Protein AF-A0A2W4IJ68-F1 (afdb_monomer_lite)

Structure (mmCIF, N/CA/C/O backbone):
data_AF-A0A2W4IJ68-F1
#
_entry.id   AF-A0A2W4IJ68-F1
#
loop_
_atom_site.group_PDB
_atom_site.id
_atom_site.type_symbol
_atom_site.label_atom_id
_atom_site.label_alt_id
_atom_site.label_comp_id
_atom_site.label_asym_id
_atom_site.label_entity_id
_atom_site.label_seq_id
_atom_site.pdbx_PDB_ins_code
_atom_site.Cartn_x
_atom_site.Cartn_y
_atom_site.Cartn_z
_atom_site.occupancy
_atom_site.B_iso_or_equiv
_atom_site.auth_seq_id
_atom_site.auth_comp_id
_atom_site.auth_asym_id
_atom_site.auth_atom_id
_atom_site.pdbx_PDB_model_num
ATOM 1 N N . MET A 1 1 ? 29.700 27.946 45.408 1.00 35.72 1 MET A N 1
ATOM 2 C CA . MET A 1 1 ? 30.234 27.092 44.326 1.00 35.72 1 MET A CA 1
ATOM 3 C C . MET A 1 1 ? 29.055 26.490 43.585 1.00 35.72 1 MET A C 1
ATOM 5 O O . MET A 1 1 ? 28.197 25.907 44.231 1.00 35.72 1 MET A O 1
ATOM 9 N N . VAL A 1 2 ? 28.974 26.710 42.272 1.00 26.70 2 VAL A N 1
ATOM 10 C CA . VAL A 1 2 ? 27.935 26.158 41.389 1.00 26.70 2 VAL A CA 1
ATOM 11 C C . VAL A 1 2 ? 28.320 24.716 41.061 1.00 26.70 2 VAL A C 1
ATOM 13 O O . VAL A 1 2 ? 29.363 24.490 40.452 1.00 26.70 2 VAL A O 1
ATOM 16 N N . THR A 1 3 ? 27.522 23.740 41.489 1.00 27.42 3 THR A N 1
ATOM 17 C CA . THR A 1 3 ? 27.765 22.324 41.185 1.00 27.42 3 THR A CA 1
ATOM 18 C C . THR A 1 3 ? 27.198 22.014 39.802 1.00 27.42 3 THR A C 1
ATOM 20 O O . THR A 1 3 ? 25.987 21.918 39.622 1.00 27.42 3 THR A O 1
ATOM 23 N N . ILE A 1 4 ? 28.081 21.893 38.812 1.00 31.03 4 ILE A N 1
ATOM 24 C CA . ILE A 1 4 ? 27.751 21.417 37.466 1.00 31.03 4 ILE A CA 1
ATOM 25 C C . ILE A 1 4 ? 27.516 19.904 37.568 1.00 31.03 4 ILE A C 1
ATOM 27 O O . ILE A 1 4 ? 28.445 19.145 37.836 1.00 31.03 4 ILE A O 1
ATOM 31 N N . GLY A 1 5 ? 26.270 19.459 37.398 1.00 31.30 5 GLY A N 1
ATOM 32 C CA . GLY A 1 5 ? 25.948 18.039 37.280 1.00 31.30 5 GLY A CA 1
ATOM 33 C C . GLY A 1 5 ? 26.448 17.502 35.941 1.00 31.30 5 GLY A C 1
ATOM 34 O O . GLY A 1 5 ? 25.965 17.917 34.889 1.00 31.30 5 GLY A O 1
ATOM 35 N N . PHE A 1 6 ? 27.420 16.592 35.964 1.00 33.97 6 PHE A N 1
ATOM 36 C CA . PHE A 1 6 ? 27.853 15.874 34.769 1.00 33.97 6 PHE A CA 1
ATOM 37 C C . PHE A 1 6 ? 26.737 14.922 34.314 1.00 33.97 6 PHE A C 1
ATOM 39 O O . PHE A 1 6 ? 26.413 13.952 34.997 1.00 33.97 6 PHE A O 1
ATOM 46 N N . LEU A 1 7 ? 26.147 15.205 33.150 1.00 34.84 7 LEU A N 1
ATOM 47 C CA . LEU A 1 7 ? 25.314 14.262 32.404 1.00 34.84 7 LEU A CA 1
ATOM 48 C C . LEU A 1 7 ? 26.131 12.986 32.133 1.00 34.84 7 LEU A C 1
ATOM 50 O O . LEU A 1 7 ? 27.236 13.050 31.593 1.00 34.84 7 LEU A O 1
ATOM 54 N N . ASN A 1 8 ? 25.610 11.822 32.519 1.00 42.00 8 ASN A N 1
ATOM 55 C CA . ASN A 1 8 ? 26.281 10.543 32.301 1.00 42.00 8 ASN A CA 1
ATOM 56 C C . ASN A 1 8 ? 26.094 10.096 30.838 1.00 42.00 8 ASN A C 1
ATOM 58 O O . ASN A 1 8 ? 25.105 9.458 30.487 1.00 42.00 8 ASN A O 1
ATOM 62 N N . PHE A 1 9 ? 27.047 10.450 29.974 1.00 41.88 9 PHE A N 1
ATOM 63 C CA . PHE A 1 9 ? 27.036 10.146 28.534 1.00 41.88 9 PHE A CA 1
ATOM 64 C C . PHE A 1 9 ? 27.393 8.686 28.183 1.00 41.88 9 PHE A C 1
ATOM 66 O O . PHE A 1 9 ? 27.459 8.340 27.003 1.00 41.88 9 PHE A O 1
ATOM 73 N N . SER A 1 10 ? 27.649 7.821 29.169 1.00 47.16 10 SER A N 1
ATOM 74 C CA . SER A 1 10 ? 28.130 6.450 28.932 1.00 47.16 10 SER A CA 1
ATOM 75 C C . SER A 1 10 ? 27.101 5.557 28.225 1.00 47.16 10 SER A C 1
ATOM 77 O O . SER A 1 10 ? 27.447 4.915 27.235 1.00 47.16 10 SER A O 1
ATOM 79 N N . SER A 1 11 ? 25.832 5.584 28.644 1.00 47.09 11 SER A N 1
ATOM 80 C CA . SER A 1 11 ? 24.757 4.782 28.036 1.00 47.09 11 SER A CA 1
ATOM 81 C C . SER A 1 11 ? 24.403 5.246 26.620 1.00 47.09 11 SER A C 1
ATOM 83 O O . SER A 1 11 ? 24.223 4.430 25.721 1.00 47.09 11 SER A O 1
ATOM 85 N N . GLN A 1 12 ? 24.385 6.560 26.376 1.00 51.84 12 GLN A N 1
ATOM 86 C CA . GLN A 1 12 ? 24.166 7.117 25.036 1.00 51.84 12 GLN A CA 1
ATOM 87 C C . GLN A 1 12 ? 25.315 6.784 24.079 1.00 51.84 12 GLN A C 1
ATOM 89 O O . GLN A 1 12 ? 25.083 6.489 22.908 1.00 51.84 12 GLN A O 1
ATOM 94 N N . ARG A 1 13 ? 26.556 6.772 24.582 1.00 56.28 13 ARG A N 1
ATOM 95 C CA . ARG A 1 13 ? 27.727 6.350 23.807 1.00 56.28 13 ARG A CA 1
ATOM 96 C C . ARG A 1 13 ? 27.667 4.854 23.468 1.00 56.28 13 ARG A C 1
ATOM 98 O O . ARG A 1 13 ? 28.005 4.495 22.347 1.00 56.28 13 ARG A O 1
ATOM 105 N N . GLN A 1 14 ? 27.215 4.006 24.392 1.00 63.84 14 GLN A N 1
ATOM 106 C CA . GLN A 1 14 ? 27.012 2.566 24.175 1.00 63.84 14 GLN A CA 1
ATOM 107 C C . GLN A 1 14 ? 25.954 2.292 23.094 1.00 63.84 14 GLN A C 1
ATOM 109 O O . GLN A 1 14 ? 26.214 1.583 22.129 1.00 63.84 14 GLN A O 1
ATOM 114 N N . LEU A 1 15 ? 24.803 2.959 23.188 1.00 60.59 15 LEU A N 1
ATOM 115 C CA . LEU A 1 15 ? 23.717 2.884 22.205 1.00 60.59 15 LEU A CA 1
ATOM 116 C C . LEU A 1 15 ? 24.124 3.339 20.808 1.00 60.59 15 LEU A C 1
ATOM 118 O O . LEU A 1 15 ? 23.754 2.713 19.812 1.00 60.59 15 LEU A O 1
ATOM 122 N N . ALA A 1 16 ? 24.888 4.429 20.731 1.00 61.34 16 ALA A N 1
ATOM 123 C CA . ALA A 1 16 ? 25.418 4.919 19.469 1.00 61.34 16 ALA A CA 1
ATOM 124 C C . ALA A 1 16 ? 26.346 3.880 18.825 1.00 61.34 16 ALA A C 1
ATOM 126 O O . ALA A 1 16 ? 26.214 3.613 17.634 1.00 61.34 16 ALA A O 1
ATOM 127 N N . LYS A 1 17 ? 27.225 3.240 19.607 1.00 66.75 17 LYS A N 1
ATOM 128 C CA . LYS A 1 17 ? 28.097 2.169 19.107 1.00 66.75 17 LYS A CA 1
ATOM 129 C C . LYS A 1 17 ? 27.313 0.946 18.635 1.00 66.75 17 LYS A C 1
ATOM 131 O O . LYS A 1 17 ? 27.591 0.446 17.554 1.00 66.75 17 LYS A O 1
ATOM 136 N N . ASP A 1 18 ? 26.308 0.501 19.382 1.00 68.56 18 ASP A N 1
ATOM 137 C CA . ASP A 1 18 ? 25.493 -0.658 18.991 1.00 68.56 18 ASP A CA 1
ATOM 138 C C . ASP A 1 18 ? 24.672 -0.387 17.725 1.00 68.56 18 ASP A C 1
ATOM 140 O O . ASP A 1 18 ? 24.549 -1.249 16.853 1.00 68.56 18 ASP A O 1
ATOM 144 N N . THR A 1 19 ? 24.178 0.845 17.576 1.00 68.06 19 THR A N 1
ATOM 145 C CA . THR A 1 19 ? 23.507 1.303 16.351 1.00 68.06 19 THR A CA 1
ATOM 146 C C . THR A 1 19 ? 24.464 1.306 15.159 1.00 68.06 19 THR A C 1
ATOM 148 O O . THR A 1 19 ? 24.087 0.862 14.074 1.00 68.06 19 THR A O 1
ATOM 151 N N . VAL A 1 20 ? 25.705 1.766 15.359 1.00 71.94 20 VAL A N 1
ATOM 152 C CA . VAL A 1 20 ? 26.759 1.714 14.336 1.00 71.94 20 VAL A CA 1
ATOM 153 C C . VAL A 1 20 ? 27.052 0.264 13.952 1.00 71.94 20 VAL A C 1
ATOM 155 O O . VAL A 1 20 ? 26.983 -0.058 12.774 1.00 71.94 20 VAL A O 1
ATOM 158 N N . ARG A 1 21 ? 27.219 -0.648 14.916 1.00 71.44 21 ARG A N 1
ATOM 159 C CA . ARG A 1 21 ? 27.471 -2.075 14.637 1.00 71.44 21 ARG A CA 1
ATOM 160 C C . ARG A 1 21 ? 26.346 -2.760 13.865 1.00 71.44 21 ARG A C 1
ATOM 162 O O . ARG A 1 21 ? 26.595 -3.578 12.978 1.00 71.44 21 ARG A O 1
ATOM 169 N N . ALA A 1 22 ? 25.095 -2.412 14.161 1.00 68.62 22 ALA A N 1
ATOM 170 C CA . ALA A 1 22 ? 23.952 -2.906 13.400 1.00 68.62 22 ALA A CA 1
ATOM 171 C C . ALA A 1 22 ? 23.930 -2.364 11.959 1.00 68.62 22 ALA A C 1
ATOM 173 O O . ALA A 1 22 ? 23.568 -3.083 11.023 1.00 68.62 22 ALA A O 1
ATOM 174 N N . GLN A 1 23 ? 24.324 -1.104 11.765 1.00 68.81 23 GLN A N 1
ATOM 175 C CA . GLN A 1 23 ? 24.421 -0.479 10.446 1.00 68.81 23 GLN A CA 1
ATOM 176 C C . GLN A 1 23 ? 25.604 -1.023 9.628 1.00 68.81 23 GLN A C 1
ATOM 178 O O . GLN A 1 23 ? 25.474 -1.242 8.419 1.00 68.81 23 GLN A O 1
ATOM 183 N N . ASP A 1 24 ? 26.719 -1.310 10.290 1.00 72.12 24 ASP A N 1
ATOM 184 C CA . ASP A 1 24 ? 27.902 -1.944 9.717 1.00 72.12 24 ASP A C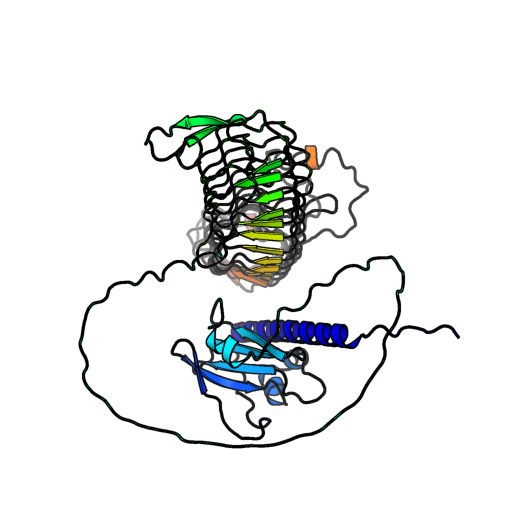A 1
ATOM 185 C C . ASP A 1 24 ? 27.551 -3.333 9.174 1.00 72.12 24 ASP A C 1
ATOM 187 O O . ASP A 1 24 ? 27.819 -3.625 8.009 1.00 72.12 24 ASP A O 1
ATOM 191 N N . LEU A 1 25 ? 26.814 -4.146 9.943 1.00 72.88 25 LEU A N 1
ATOM 192 C CA . LEU A 1 25 ? 26.328 -5.449 9.479 1.00 72.88 25 LEU A CA 1
ATOM 193 C C . LEU A 1 25 ? 25.421 -5.374 8.246 1.00 72.88 25 LEU A C 1
ATOM 195 O O . LEU A 1 25 ? 25.529 -6.219 7.357 1.00 72.88 25 LEU A O 1
ATOM 199 N N . LYS A 1 26 ? 24.545 -4.367 8.156 1.00 74.00 26 LYS A N 1
ATOM 200 C CA . LYS A 1 26 ? 23.716 -4.148 6.955 1.00 74.00 26 LYS A CA 1
ATOM 201 C C . LYS A 1 26 ? 24.570 -3.786 5.745 1.00 74.00 26 LYS A C 1
ATOM 203 O O . LYS A 1 26 ? 24.300 -4.245 4.638 1.00 74.00 26 LYS A O 1
ATOM 208 N N . THR A 1 27 ? 25.606 -2.982 5.958 1.00 70.69 27 THR A N 1
ATOM 209 C CA . THR A 1 27 ? 26.549 -2.587 4.907 1.00 70.69 27 THR A CA 1
ATOM 210 C C . THR A 1 27 ? 27.338 -3.797 4.403 1.00 70.69 27 THR A C 1
ATOM 212 O O . THR A 1 27 ? 27.414 -4.010 3.194 1.00 70.69 27 THR A O 1
ATOM 215 N N . ILE A 1 28 ? 27.831 -4.641 5.316 1.00 71.50 28 ILE A N 1
ATOM 216 C CA . ILE A 1 28 ? 28.522 -5.899 4.994 1.00 71.50 28 ILE A CA 1
ATOM 217 C C . ILE A 1 28 ? 27.589 -6.853 4.237 1.00 71.50 28 ILE A C 1
ATOM 219 O O . ILE A 1 28 ? 27.979 -7.393 3.205 1.00 71.50 28 ILE A O 1
ATOM 223 N N . SER A 1 29 ? 26.346 -7.015 4.702 1.00 75.88 29 SER A N 1
ATOM 224 C CA . SER A 1 29 ? 25.317 -7.827 4.037 1.00 75.88 29 SER A CA 1
ATOM 225 C C . SER A 1 29 ? 25.120 -7.398 2.582 1.00 75.88 29 SER A C 1
ATOM 227 O O . SER A 1 29 ? 25.260 -8.209 1.674 1.00 75.88 29 SER A O 1
ATOM 229 N N . ASN A 1 30 ? 24.886 -6.104 2.348 1.00 72.56 30 ASN A N 1
ATOM 230 C CA . ASN A 1 30 ? 24.671 -5.571 1.002 1.00 72.56 30 ASN A CA 1
ATOM 231 C C . ASN A 1 30 ? 25.885 -5.777 0.083 1.00 72.56 30 ASN A C 1
ATOM 233 O O . ASN A 1 30 ? 25.720 -6.022 -1.111 1.00 72.56 30 ASN A O 1
ATOM 237 N N . LEU A 1 31 ? 27.104 -5.668 0.621 1.00 67.25 31 LEU A N 1
ATOM 238 C CA . LEU A 1 31 ? 28.333 -5.873 -0.145 1.00 67.25 31 LEU A CA 1
ATOM 239 C C . LEU A 1 31 ? 28.526 -7.347 -0.539 1.00 67.25 31 LEU A C 1
ATOM 241 O O . LEU A 1 31 ? 28.929 -7.637 -1.669 1.00 67.25 31 LEU A O 1
ATOM 245 N N . LEU A 1 32 ? 28.218 -8.277 0.371 1.00 67.94 32 LEU A N 1
ATOM 246 C CA . LEU A 1 32 ? 28.241 -9.713 0.085 1.00 67.94 32 LEU A CA 1
ATOM 247 C C . LEU A 1 32 ? 27.189 -10.068 -0.971 1.00 67.94 32 LEU A C 1
ATOM 249 O O . LEU A 1 32 ? 27.515 -10.735 -1.952 1.00 67.94 32 LEU A O 1
ATOM 253 N N . ASP A 1 33 ? 25.978 -9.523 -0.843 1.00 69.75 33 ASP A N 1
ATOM 254 C CA . ASP A 1 33 ? 24.901 -9.712 -1.819 1.00 69.75 33 ASP A CA 1
ATOM 255 C C . ASP A 1 33 ? 25.266 -9.187 -3.215 1.00 69.75 33 ASP A C 1
ATOM 257 O O . ASP A 1 33 ? 25.057 -9.861 -4.228 1.00 69.75 33 ASP A O 1
ATOM 261 N N . LEU A 1 34 ? 25.890 -8.007 -3.279 1.00 60.62 34 LEU A N 1
ATOM 262 C CA . LEU A 1 34 ? 26.408 -7.436 -4.522 1.00 60.62 34 LEU A CA 1
ATOM 263 C C . LEU A 1 34 ? 27.503 -8.317 -5.142 1.00 60.62 34 LEU A C 1
ATOM 265 O O . LEU A 1 34 ? 27.601 -8.431 -6.366 1.00 60.62 34 LEU A O 1
ATOM 269 N N . SER A 1 35 ? 28.325 -8.943 -4.302 1.00 60.19 35 SER A N 1
ATOM 270 C CA . SER A 1 35 ? 29.406 -9.819 -4.742 1.00 60.19 35 SER A CA 1
ATOM 271 C C . SER A 1 35 ? 28.893 -11.146 -5.313 1.00 60.19 35 SER A C 1
ATOM 273 O O . SER A 1 35 ? 29.454 -11.613 -6.308 1.00 60.19 35 SER A O 1
ATOM 275 N N . PHE A 1 36 ? 27.781 -11.700 -4.799 1.00 59.78 36 PHE A N 1
ATOM 276 C CA . PHE A 1 36 ? 27.101 -12.845 -5.438 1.00 59.78 36 PHE A CA 1
ATOM 277 C C . PHE A 1 36 ? 26.645 -12.519 -6.851 1.00 59.78 36 PHE A C 1
ATOM 279 O O . PHE A 1 36 ? 26.818 -13.333 -7.757 1.00 59.78 36 PHE A O 1
ATOM 286 N N . GLY A 1 37 ? 26.120 -11.308 -7.060 1.00 53.66 37 GLY A N 1
ATOM 287 C CA . GLY A 1 37 ? 25.693 -10.843 -8.380 1.00 53.66 37 GLY A CA 1
ATOM 288 C C . GLY A 1 37 ? 26.823 -10.792 -9.416 1.00 53.66 37 GLY A C 1
ATOM 289 O O . GLY A 1 37 ? 26.550 -10.795 -10.614 1.00 53.66 37 GLY A O 1
ATOM 290 N N . LYS A 1 38 ? 28.086 -10.781 -8.970 1.00 54.94 38 LYS A N 1
ATOM 291 C CA . LYS A 1 38 ? 29.286 -10.775 -9.819 1.00 54.94 38 LYS A CA 1
ATOM 292 C C . LYS A 1 38 ? 29.995 -12.137 -9.900 1.00 54.94 38 LYS A C 1
ATOM 294 O O . LYS A 1 38 ? 31.032 -12.230 -10.550 1.00 54.94 38 LYS A O 1
ATOM 299 N N . GLY A 1 39 ? 29.451 -13.187 -9.274 1.00 52.47 39 GLY A N 1
ATOM 300 C CA . GLY A 1 39 ? 30.013 -14.544 -9.312 1.00 52.47 39 GLY A CA 1
ATOM 301 C C . GLY A 1 39 ? 31.238 -14.762 -8.417 1.00 52.47 39 GLY A C 1
ATOM 302 O O . GLY A 1 39 ? 31.998 -15.699 -8.652 1.00 52.47 39 GLY A O 1
ATOM 303 N N . HIS A 1 40 ? 31.459 -13.910 -7.413 1.00 57.78 40 HIS A N 1
ATOM 304 C CA . HIS A 1 40 ? 32.539 -14.111 -6.449 1.00 57.78 40 HIS A CA 1
ATOM 305 C C . HIS A 1 40 ? 32.170 -15.186 -5.419 1.00 57.78 40 HIS A C 1
ATOM 307 O O . HIS A 1 40 ? 31.071 -15.184 -4.863 1.00 57.78 40 HIS A O 1
ATOM 313 N N . ASP A 1 41 ? 33.117 -16.076 -5.125 1.00 56.97 41 ASP A N 1
ATOM 314 C CA . ASP A 1 41 ? 33.033 -16.994 -3.991 1.00 56.97 41 ASP A CA 1
ATOM 315 C C . ASP A 1 41 ? 33.045 -16.215 -2.669 1.00 56.97 41 ASP A C 1
ATOM 317 O O . ASP A 1 41 ? 33.780 -15.233 -2.526 1.00 56.97 41 ASP A O 1
ATOM 321 N N . PHE A 1 42 ? 32.314 -16.707 -1.666 1.00 59.31 42 PHE A N 1
ATOM 322 C CA . PHE A 1 42 ? 32.430 -16.195 -0.300 1.00 59.31 42 PHE A CA 1
ATOM 323 C C . PHE A 1 42 ? 33.881 -16.210 0.212 1.00 59.31 42 PHE A C 1
ATOM 325 O O . PHE A 1 42 ? 34.649 -17.126 -0.129 1.00 59.31 42 PHE A O 1
ATOM 332 N N . PRO A 1 43 ? 34.244 -15.259 1.097 1.00 57.38 43 PRO A N 1
ATOM 333 C CA . PRO A 1 43 ? 35.523 -15.302 1.777 1.00 57.38 43 PRO A CA 1
ATOM 334 C C . PRO A 1 43 ? 35.584 -16.550 2.657 1.00 57.38 43 PRO A C 1
ATOM 336 O O . PRO A 1 43 ? 34.593 -16.953 3.272 1.00 57.38 43 PRO A O 1
ATOM 339 N N . LYS A 1 44 ? 36.758 -17.180 2.706 1.00 58.66 44 LYS A N 1
ATOM 340 C CA . LYS A 1 44 ? 36.997 -18.279 3.644 1.00 58.66 44 LYS A CA 1
ATOM 341 C C . LYS A 1 44 ? 37.133 -17.724 5.067 1.00 58.66 44 LYS A C 1
ATOM 343 O O . LYS A 1 44 ? 37.889 -16.760 5.225 1.00 58.66 44 LYS A O 1
ATOM 348 N N . PRO A 1 45 ? 36.487 -18.346 6.078 1.00 55.94 45 PRO A N 1
ATOM 349 C CA . PRO A 1 45 ? 36.650 -18.005 7.494 1.00 55.94 45 PRO A CA 1
ATOM 350 C C . PRO A 1 45 ? 38.115 -17.758 7.850 1.00 55.94 45 PRO A C 1
ATOM 352 O O . PRO A 1 45 ? 38.948 -18.650 7.680 1.00 55.94 45 PRO A O 1
ATOM 355 N N . ASN A 1 46 ? 38.452 -16.553 8.328 1.00 55.12 46 ASN A N 1
ATOM 356 C CA . ASN A 1 46 ? 39.786 -16.306 8.866 1.00 55.12 46 ASN A CA 1
ATOM 357 C C . ASN A 1 46 ? 39.843 -16.888 10.282 1.00 55.12 46 ASN A C 1
ATOM 359 O O . ASN A 1 46 ? 39.293 -16.322 11.223 1.00 55.12 46 ASN A O 1
ATOM 363 N N . VAL A 1 47 ? 40.468 -18.056 10.413 1.00 51.72 47 VAL A N 1
ATOM 364 C CA . VAL A 1 47 ? 40.488 -18.837 11.661 1.00 51.72 47 VAL A CA 1
ATOM 365 C C . VAL A 1 47 ? 41.693 -18.490 12.549 1.00 51.72 47 VAL A C 1
ATOM 367 O O . VAL A 1 47 ? 41.758 -18.930 13.693 1.00 51.72 47 VAL A O 1
ATOM 370 N N . THR A 1 48 ? 42.658 -17.700 12.052 1.00 48.78 48 THR A N 1
ATOM 371 C CA . THR A 1 48 ? 43.945 -17.468 12.743 1.00 48.78 48 THR A CA 1
ATOM 372 C C . THR A 1 48 ? 43.909 -16.428 13.868 1.00 48.78 48 THR A C 1
ATOM 374 O O . THR A 1 48 ? 44.849 -16.371 14.654 1.00 48.78 48 THR A O 1
ATOM 377 N N . THR A 1 49 ? 42.846 -15.625 13.988 1.00 46.25 49 THR A N 1
ATOM 378 C CA . THR A 1 49 ? 42.693 -14.617 15.060 1.00 46.25 49 THR A CA 1
ATOM 379 C C . THR A 1 49 ? 41.930 -15.131 16.281 1.00 46.25 49 THR A C 1
ATOM 381 O O . THR A 1 49 ? 41.921 -14.471 17.318 1.00 46.25 49 THR A O 1
ATOM 384 N N . MET A 1 50 ? 41.324 -16.320 16.202 1.00 43.50 50 MET A N 1
ATOM 385 C CA . MET A 1 50 ? 40.731 -16.982 17.361 1.00 43.50 50 MET A CA 1
ATOM 386 C C . MET A 1 50 ? 41.826 -17.739 18.111 1.00 43.50 50 MET A C 1
ATOM 388 O O . MET A 1 50 ? 42.328 -18.758 17.634 1.00 43.50 50 MET A O 1
ATOM 392 N N . SER A 1 51 ? 42.203 -17.247 19.290 1.00 40.53 51 SER A N 1
ATOM 393 C CA . SER A 1 51 ? 43.068 -17.941 20.247 1.00 40.53 51 SER A CA 1
ATOM 394 C C . SER A 1 51 ? 42.430 -19.271 20.669 1.00 40.53 51 SER A C 1
ATOM 396 O O . SER A 1 51 ? 41.746 -19.360 21.682 1.00 40.53 51 SER A O 1
ATOM 398 N N . GLY A 1 52 ? 42.614 -20.316 19.857 1.00 43.47 52 GLY A N 1
ATOM 399 C CA . GLY A 1 52 ? 42.077 -21.646 20.147 1.00 43.47 52 GLY A CA 1
ATOM 400 C C . GLY A 1 52 ? 41.711 -22.543 18.965 1.00 43.47 52 GLY A C 1
ATOM 401 O O . GLY A 1 52 ? 41.310 -23.666 19.225 1.00 43.47 52 GLY A O 1
ATOM 402 N N . GLY A 1 53 ? 41.847 -22.124 17.700 1.00 39.22 53 GLY A N 1
ATOM 403 C CA . GLY A 1 53 ? 41.898 -23.057 16.558 1.00 39.22 53 GLY A CA 1
ATOM 404 C C . GLY A 1 53 ? 40.735 -24.053 16.385 1.00 39.22 53 GLY A C 1
ATOM 405 O O . GLY A 1 53 ? 40.964 -25.136 15.850 1.00 39.22 53 GLY A O 1
ATOM 406 N N . VAL A 1 54 ? 39.503 -23.729 16.795 1.00 40.22 54 VAL A N 1
ATOM 407 C CA . VAL A 1 54 ? 38.335 -24.591 16.533 1.00 40.22 54 VAL A CA 1
ATOM 408 C C . VAL A 1 54 ? 37.357 -23.893 15.593 1.00 40.22 54 VAL A C 1
ATOM 410 O O . VAL A 1 54 ? 36.809 -22.839 15.907 1.00 40.22 54 VAL A O 1
ATOM 413 N N . LEU A 1 55 ? 37.117 -24.525 14.441 1.00 49.47 55 LEU A N 1
ATOM 414 C CA . LEU A 1 55 ? 35.960 -24.269 13.587 1.00 49.47 55 LEU A CA 1
ATOM 415 C C . LEU A 1 55 ? 34.700 -24.634 14.378 1.00 49.47 55 LEU A C 1
ATOM 417 O O . LEU A 1 55 ? 34.454 -25.813 14.635 1.00 49.47 55 LEU A O 1
ATOM 421 N N . TYR A 1 56 ? 33.881 -23.652 14.747 1.00 55.84 56 TYR A N 1
ATOM 422 C CA . TYR A 1 56 ? 32.520 -23.960 15.173 1.00 55.84 56 TYR A CA 1
ATOM 423 C C . TYR A 1 56 ? 31.713 -24.336 13.931 1.00 55.84 56 TYR A C 1
ATOM 425 O O . TYR A 1 56 ? 31.332 -23.470 13.138 1.00 55.84 56 TYR A O 1
ATOM 433 N N . GLN A 1 57 ? 31.505 -25.642 13.752 1.00 58.50 57 GLN A N 1
ATOM 434 C CA . GLN A 1 57 ? 30.494 -26.161 12.843 1.00 58.50 57 GLN A CA 1
ATOM 435 C C . GLN A 1 57 ? 29.148 -26.121 13.555 1.00 58.50 57 GLN A C 1
ATOM 437 O O . GLN A 1 57 ? 28.973 -26.743 14.603 1.00 58.50 57 GLN A O 1
ATOM 442 N N . GLU A 1 58 ? 28.204 -25.368 13.001 1.00 63.41 58 GLU A N 1
ATOM 443 C CA . GLU A 1 58 ? 26.840 -25.319 13.514 1.00 63.41 58 GLU A CA 1
ATOM 444 C C . GLU A 1 58 ? 25.864 -25.872 12.481 1.00 63.41 58 GLU A C 1
ATOM 446 O O . GLU A 1 58 ? 25.951 -25.581 11.288 1.00 63.41 58 GLU A O 1
ATOM 451 N N . THR A 1 59 ? 24.940 -26.711 12.949 1.00 60.44 59 THR A N 1
ATOM 452 C CA . THR A 1 59 ? 23.841 -27.206 12.125 1.00 60.44 59 THR A CA 1
ATOM 453 C C . THR A 1 59 ? 22.631 -26.320 12.348 1.00 60.44 59 THR A C 1
ATOM 455 O O . THR A 1 59 ? 22.083 -26.293 13.446 1.00 60.44 59 THR A O 1
ATOM 458 N N . ILE A 1 60 ? 22.209 -25.610 11.308 1.00 62.88 60 ILE A N 1
ATOM 459 C CA . ILE A 1 60 ? 21.038 -24.734 11.337 1.00 62.88 60 ILE A CA 1
ATOM 460 C C . ILE A 1 60 ? 20.118 -25.179 10.210 1.00 62.88 60 ILE A C 1
ATOM 462 O O . ILE A 1 60 ? 20.544 -25.232 9.056 1.00 62.88 60 ILE A O 1
ATOM 466 N N . ASP A 1 61 ? 18.872 -25.536 10.536 1.00 62.91 61 ASP A N 1
ATOM 467 C CA . ASP A 1 61 ? 17.885 -25.990 9.542 1.00 62.91 61 ASP A CA 1
ATOM 468 C C . ASP A 1 61 ? 18.431 -27.135 8.648 1.00 62.91 61 ASP A C 1
ATOM 470 O O . ASP A 1 61 ? 18.392 -27.101 7.413 1.00 62.91 61 ASP A O 1
ATOM 474 N N . GLY A 1 62 ? 19.077 -28.120 9.288 1.00 63.44 62 GLY A N 1
ATOM 475 C CA . GLY A 1 62 ? 19.689 -29.281 8.627 1.00 63.44 62 GLY A CA 1
ATOM 476 C C . GLY A 1 62 ? 20.933 -28.985 7.775 1.00 63.44 62 GLY A C 1
ATOM 477 O O . GLY A 1 62 ? 21.441 -29.891 7.116 1.00 63.44 62 GLY A O 1
ATOM 478 N N . LYS A 1 63 ? 21.444 -27.746 7.770 1.00 64.38 63 LYS A N 1
ATOM 479 C CA . LYS A 1 63 ? 22.616 -27.325 6.982 1.00 64.38 63 LYS A CA 1
ATOM 480 C C . LYS A 1 63 ? 23.806 -27.063 7.887 1.00 64.38 63 LYS A C 1
ATOM 482 O O . LYS A 1 63 ? 23.653 -26.472 8.947 1.00 64.38 63 LYS A O 1
ATOM 487 N N . GLN A 1 64 ? 24.986 -27.491 7.448 1.00 74.19 64 GLN A N 1
ATOM 488 C CA . GLN A 1 64 ? 26.245 -27.256 8.156 1.00 74.19 64 GLN A CA 1
ATOM 489 C C . GLN A 1 64 ? 26.835 -25.904 7.753 1.00 74.19 64 GLN A C 1
ATOM 491 O O . GLN A 1 64 ? 27.004 -25.641 6.555 1.00 74.19 64 GLN A O 1
ATOM 496 N N . PHE A 1 65 ? 27.168 -25.089 8.750 1.00 74.06 65 PHE A N 1
ATOM 497 C CA . PHE A 1 65 ? 27.812 -23.791 8.589 1.00 74.06 65 PHE A CA 1
ATOM 498 C C . PHE A 1 65 ? 29.209 -23.785 9.208 1.00 74.06 65 PHE A C 1
ATOM 500 O O . PHE A 1 65 ? 29.422 -24.348 10.279 1.00 74.06 65 PHE A O 1
ATOM 507 N N . GLU A 1 66 ? 30.144 -23.105 8.551 1.00 70.94 66 GLU A N 1
ATOM 508 C CA . GLU A 1 66 ? 31.496 -22.827 9.034 1.00 70.94 66 GLU A CA 1
ATOM 509 C C . GLU A 1 66 ? 31.591 -21.365 9.476 1.00 70.94 66 GLU A C 1
ATOM 511 O O . GLU A 1 66 ? 31.248 -20.466 8.709 1.00 70.94 66 GLU A O 1
ATOM 516 N N . THR A 1 67 ? 32.052 -21.117 10.704 1.00 69.75 67 THR A N 1
ATOM 517 C CA . THR A 1 67 ? 32.070 -19.774 11.311 1.00 69.75 67 THR A CA 1
ATOM 518 C C . THR A 1 67 ? 33.482 -19.178 11.386 1.00 69.75 67 THR A C 1
ATOM 520 O O . THR A 1 67 ? 34.438 -19.896 11.674 1.00 69.75 67 THR A O 1
ATOM 523 N N . GLY A 1 68 ? 33.615 -17.863 11.176 1.00 70.50 68 GLY A N 1
ATOM 524 C CA . GLY A 1 68 ? 34.853 -17.086 11.337 1.00 70.50 68 GLY A CA 1
ATOM 525 C C . GLY A 1 68 ? 34.608 -15.605 11.652 1.00 70.50 68 GLY A C 1
ATOM 526 O O . GLY A 1 68 ? 33.467 -15.187 11.851 1.00 70.50 68 GLY A O 1
ATOM 527 N N . THR A 1 69 ? 35.678 -14.804 11.701 1.00 64.81 69 THR A N 1
ATOM 528 C CA . THR A 1 69 ? 35.629 -13.351 11.967 1.00 64.81 69 THR A CA 1
ATOM 529 C C . THR A 1 69 ? 35.953 -12.519 10.725 1.00 64.81 69 THR A C 1
ATOM 531 O O . THR A 1 69 ? 36.672 -12.957 9.821 1.00 64.81 69 THR A O 1
ATOM 534 N N . PHE A 1 70 ? 35.428 -11.294 10.675 1.00 61.06 70 PHE A N 1
ATOM 535 C CA . PHE A 1 70 ? 35.812 -10.294 9.679 1.00 61.06 70 PHE A CA 1
ATOM 536 C C . PHE A 1 70 ? 37.088 -9.573 10.139 1.00 61.06 70 PHE A C 1
ATOM 538 O O . PHE A 1 70 ? 37.024 -8.605 10.892 1.00 61.06 70 PHE A O 1
ATOM 545 N N . GLY A 1 71 ? 38.259 -10.029 9.684 1.00 52.38 71 GLY A N 1
ATOM 546 C CA . GLY A 1 71 ? 39.524 -9.359 9.998 1.00 52.38 71 GLY A CA 1
ATOM 547 C C . GLY A 1 71 ? 40.716 -9.827 9.157 1.00 52.38 71 GLY A C 1
ATOM 548 O O . GLY A 1 71 ? 40.887 -11.021 8.922 1.00 52.38 71 GLY A O 1
ATOM 549 N N . GLY A 1 72 ? 41.565 -8.879 8.737 1.00 51.75 72 GLY A N 1
ATOM 550 C CA . GLY A 1 72 ? 42.863 -9.121 8.079 1.00 51.75 72 GLY A CA 1
ATOM 551 C C . GLY A 1 72 ? 42.861 -9.091 6.541 1.00 51.75 72 GLY A C 1
ATOM 552 O O . GLY A 1 72 ? 41.811 -8.991 5.907 1.00 51.75 72 GLY A O 1
ATOM 553 N N . ASP A 1 73 ? 44.060 -9.202 5.954 1.00 48.09 73 ASP A N 1
ATOM 554 C CA . ASP A 1 73 ? 44.362 -9.053 4.512 1.00 48.09 73 ASP A CA 1
ATOM 555 C C . ASP A 1 73 ? 43.568 -10.000 3.583 1.00 48.09 73 ASP A C 1
ATOM 557 O O . ASP A 1 73 ? 43.486 -9.775 2.376 1.00 48.09 73 ASP A O 1
ATOM 561 N N . ALA A 1 74 ? 42.921 -11.031 4.137 1.00 49.91 74 ALA A N 1
ATOM 562 C CA . ALA A 1 74 ? 42.134 -12.026 3.408 1.00 49.91 74 ALA A CA 1
ATOM 563 C C . ALA A 1 74 ? 40.868 -11.460 2.729 1.00 49.91 74 ALA A C 1
ATOM 565 O O . ALA A 1 74 ? 40.519 -11.897 1.635 1.00 49.91 74 ALA A O 1
ATOM 566 N N . ILE A 1 75 ? 40.188 -10.477 3.336 1.00 52.31 75 ILE A N 1
ATOM 567 C CA . ILE A 1 75 ? 38.991 -9.851 2.735 1.00 52.31 75 ILE A CA 1
ATOM 568 C C . ILE A 1 75 ? 39.388 -8.880 1.615 1.00 52.31 75 ILE A C 1
ATOM 570 O O . ILE A 1 75 ? 38.738 -8.839 0.571 1.00 52.31 75 ILE A O 1
ATOM 574 N N . ILE A 1 76 ? 40.495 -8.154 1.794 1.00 52.34 76 ILE A N 1
ATOM 575 C CA . ILE A 1 76 ? 41.043 -7.238 0.783 1.00 52.34 76 ILE A CA 1
ATOM 576 C C . ILE A 1 76 ? 41.524 -8.026 -0.445 1.00 52.34 76 ILE A C 1
ATOM 578 O O . ILE A 1 76 ? 41.236 -7.637 -1.576 1.00 52.34 76 ILE A O 1
ATOM 582 N N . ALA A 1 77 ? 42.175 -9.174 -0.231 1.00 52.50 77 ALA A N 1
ATOM 583 C CA . ALA A 1 77 ? 42.663 -10.039 -1.305 1.00 52.50 77 ALA A CA 1
ATOM 584 C C . ALA A 1 77 ? 41.548 -10.610 -2.205 1.00 52.50 77 ALA A C 1
ATOM 586 O O . ALA A 1 77 ? 41.813 -10.919 -3.365 1.00 52.50 77 ALA A O 1
ATOM 587 N N . GLN A 1 78 ? 40.316 -10.749 -1.696 1.00 53.25 78 GLN A N 1
ATOM 588 C CA . GLN A 1 78 ? 39.213 -11.396 -2.417 1.00 53.25 78 GLN A CA 1
ATOM 589 C C . GLN A 1 78 ? 38.172 -10.411 -2.987 1.00 53.25 78 GLN A C 1
ATOM 591 O O . GLN A 1 78 ? 37.539 -10.734 -3.991 1.00 53.25 78 GLN A O 1
ATOM 596 N N . PHE A 1 79 ? 38.025 -9.211 -2.404 1.00 51.81 79 PHE A N 1
ATOM 597 C CA . PHE A 1 79 ? 37.025 -8.206 -2.817 1.00 51.81 79 PHE A CA 1
ATOM 598 C C . PHE A 1 79 ? 37.606 -6.902 -3.408 1.00 51.81 79 PHE A C 1
ATOM 600 O O . PHE A 1 79 ? 36.839 -6.026 -3.813 1.00 51.81 79 PHE A O 1
ATOM 607 N N . GLY A 1 80 ? 38.934 -6.761 -3.514 1.00 56.19 80 GLY A N 1
ATOM 608 C CA . GLY A 1 80 ? 39.582 -5.597 -4.141 1.00 56.19 80 GLY A CA 1
ATOM 609 C C . GLY A 1 80 ? 39.357 -4.279 -3.383 1.00 56.19 80 GLY A C 1
ATOM 610 O O . GLY A 1 80 ? 39.046 -4.289 -2.194 1.00 56.19 80 GLY A O 1
ATOM 611 N N . GLU A 1 81 ? 39.497 -3.124 -4.052 1.00 56.59 81 GLU A N 1
ATOM 612 C CA . GLU A 1 81 ? 39.344 -1.789 -3.429 1.00 56.59 81 GLU A CA 1
ATOM 613 C C . GLU A 1 81 ? 37.997 -1.584 -2.709 1.00 56.59 81 GLU A C 1
ATOM 615 O O . GLU A 1 81 ? 37.920 -0.810 -1.756 1.00 56.59 81 GLU A O 1
ATOM 620 N N . GLU A 1 82 ? 36.941 -2.307 -3.094 1.00 54.56 82 GLU A N 1
ATOM 621 C CA . GLU A 1 82 ? 35.622 -2.240 -2.451 1.00 54.56 82 GLU A CA 1
ATOM 622 C C . GLU A 1 82 ? 35.634 -2.758 -0.998 1.00 54.56 82 GLU A C 1
ATOM 624 O O . GLU A 1 82 ? 34.839 -2.302 -0.176 1.00 54.56 82 GLU A O 1
ATOM 629 N N . ALA A 1 83 ? 36.587 -3.628 -0.639 1.00 53.50 83 ALA A N 1
ATOM 630 C CA . ALA A 1 83 ? 36.790 -4.103 0.732 1.00 53.50 83 ALA A CA 1
ATOM 631 C C . ALA A 1 83 ? 37.227 -2.996 1.704 1.00 53.50 83 ALA A C 1
ATOM 633 O O . ALA A 1 83 ? 36.973 -3.100 2.902 1.00 53.50 83 ALA A O 1
ATOM 634 N N . SER A 1 84 ? 37.858 -1.926 1.202 1.00 53.25 84 SER A N 1
ATOM 635 C CA . SER A 1 84 ? 38.277 -0.774 2.021 1.00 53.25 84 SER A CA 1
ATOM 636 C C . SER A 1 84 ? 37.096 0.014 2.601 1.00 53.25 84 SER A C 1
ATOM 638 O O . SER A 1 84 ? 37.270 0.795 3.533 1.00 53.25 84 SER A O 1
ATOM 640 N N . LYS A 1 85 ? 35.890 -0.213 2.064 1.00 54.09 85 LYS A N 1
ATOM 641 C CA . LYS A 1 85 ? 34.632 0.404 2.502 1.00 54.09 85 LYS A CA 1
ATOM 642 C C . LYS A 1 85 ? 33.902 -0.426 3.558 1.00 54.09 85 LYS A C 1
ATOM 644 O O . LYS A 1 85 ? 32.863 0.015 4.046 1.00 54.09 85 LYS A O 1
ATOM 649 N N . ILE A 1 86 ? 34.405 -1.618 3.896 1.00 56.81 86 ILE A N 1
ATOM 650 C CA . ILE A 1 86 ? 33.858 -2.416 4.993 1.00 56.81 86 ILE A CA 1
ATOM 651 C C . ILE A 1 86 ? 34.264 -1.736 6.304 1.00 56.81 86 ILE A C 1
ATOM 653 O O . ILE A 1 86 ? 35.462 -1.612 6.569 1.00 56.81 86 ILE A O 1
ATOM 657 N N . PRO A 1 87 ? 33.305 -1.304 7.135 1.00 55.41 87 PRO A N 1
ATOM 658 C CA . PRO A 1 87 ? 33.626 -0.782 8.451 1.00 55.41 87 PRO A CA 1
ATOM 659 C C . PRO A 1 87 ? 34.222 -1.912 9.299 1.00 55.41 87 PRO A C 1
ATOM 661 O O . PRO A 1 87 ? 33.551 -2.885 9.640 1.00 55.41 87 PRO A O 1
ATOM 664 N N . LEU A 1 88 ? 35.515 -1.803 9.597 1.00 57.50 88 LEU A N 1
ATOM 665 C CA . LEU A 1 88 ? 36.216 -2.652 10.555 1.00 57.50 88 LEU A CA 1
ATOM 666 C C . LEU A 1 88 ? 36.474 -1.812 11.807 1.00 57.50 88 LEU A C 1
ATOM 668 O O . LEU A 1 88 ? 36.936 -0.675 11.695 1.00 57.50 88 LEU A O 1
ATOM 672 N N . ASP A 1 89 ? 36.174 -2.357 12.990 1.00 53.78 89 ASP A N 1
ATOM 673 C CA . ASP A 1 89 ? 36.525 -1.699 14.254 1.00 53.78 89 ASP A CA 1
ATOM 674 C C . ASP A 1 89 ? 38.048 -1.426 14.267 1.00 53.78 89 ASP A C 1
ATOM 676 O O . ASP A 1 89 ? 38.824 -2.360 14.021 1.00 53.78 89 ASP A O 1
ATOM 680 N N . PRO A 1 90 ? 38.503 -0.181 14.518 1.00 43.38 90 PRO A N 1
ATOM 681 C CA . PRO A 1 90 ? 39.920 0.178 14.461 1.00 43.38 90 PRO A CA 1
ATOM 682 C C . PRO A 1 90 ? 40.826 -0.581 15.441 1.00 43.38 90 PRO A C 1
ATOM 684 O O . PRO A 1 90 ? 42.042 -0.549 15.254 1.00 43.38 90 PRO A O 1
ATOM 687 N N . ASN A 1 91 ? 40.279 -1.213 16.490 1.00 46.72 91 ASN A N 1
ATOM 688 C CA . ASN A 1 91 ? 41.085 -1.664 17.627 1.00 46.72 91 ASN A CA 1
ATOM 689 C C . ASN A 1 91 ? 41.533 -3.136 17.586 1.00 46.72 91 ASN A C 1
ATOM 691 O O . ASN A 1 91 ? 42.721 -3.377 17.787 1.00 46.72 91 ASN A O 1
ATOM 695 N N . ASP A 1 92 ? 40.658 -4.123 17.339 1.00 53.50 92 ASP A N 1
ATOM 696 C CA . ASP A 1 92 ? 41.066 -5.545 17.446 1.00 53.50 92 ASP A CA 1
ATOM 697 C C . ASP A 1 92 ? 40.589 -6.498 16.336 1.00 53.50 92 ASP A C 1
ATOM 699 O O . ASP A 1 92 ? 41.074 -7.626 16.263 1.00 53.50 92 ASP A O 1
ATOM 703 N N . LYS A 1 93 ? 39.727 -6.047 15.412 1.00 54.16 93 LYS A N 1
ATOM 704 C CA . LYS A 1 93 ? 39.236 -6.852 14.275 1.00 54.16 93 LYS A CA 1
ATOM 705 C C . LYS A 1 93 ? 38.474 -8.138 14.678 1.00 54.16 93 LYS A C 1
ATOM 707 O O . LYS A 1 93 ? 38.433 -9.077 13.882 1.00 54.16 93 LYS A O 1
ATOM 712 N N . THR A 1 94 ? 37.876 -8.210 15.877 1.00 54.91 94 THR A N 1
ATOM 713 C CA . THR A 1 94 ? 37.182 -9.423 16.378 1.00 54.91 94 THR A CA 1
ATOM 714 C C . THR A 1 94 ? 35.672 -9.284 16.607 1.00 54.91 94 THR A C 1
ATOM 716 O O . THR A 1 94 ? 35.013 -10.264 16.942 1.00 54.91 94 THR A O 1
ATOM 719 N N . GLU A 1 95 ? 35.087 -8.104 16.390 1.00 65.31 95 GLU A N 1
ATOM 720 C CA . GLU A 1 95 ? 33.703 -7.822 16.816 1.00 65.31 95 GLU A CA 1
ATOM 721 C C . GLU A 1 95 ? 32.608 -8.215 15.803 1.00 65.31 95 GLU A C 1
ATOM 723 O O . GLU A 1 95 ? 31.419 -8.209 16.138 1.00 65.31 95 GLU A O 1
ATOM 728 N N . TYR A 1 96 ? 32.995 -8.615 14.586 1.00 72.25 96 TYR A N 1
ATOM 729 C CA . TYR A 1 96 ? 32.094 -9.085 13.531 1.00 72.25 96 TYR A CA 1
ATOM 730 C C . TYR A 1 96 ? 32.410 -10.529 13.134 1.00 72.25 96 TYR A C 1
ATOM 732 O O . TYR A 1 96 ? 33.561 -10.881 12.862 1.00 72.25 96 TYR A O 1
ATOM 740 N N . TYR A 1 97 ? 31.370 -11.345 13.004 1.00 73.62 97 TYR A N 1
ATOM 741 C CA . TYR A 1 97 ? 31.446 -12.772 12.711 1.00 73.62 97 TYR A CA 1
ATOM 742 C C . TYR A 1 97 ? 30.598 -13.104 11.492 1.00 73.62 97 TYR A C 1
ATOM 744 O O . TYR A 1 97 ? 29.554 -12.488 11.275 1.00 73.62 97 TYR A O 1
ATOM 752 N N . TYR A 1 98 ? 31.003 -14.117 10.736 1.00 74.75 98 TYR A N 1
ATOM 753 C CA . TYR A 1 98 ? 30.142 -14.741 9.741 1.00 74.75 98 TYR A CA 1
ATOM 754 C C . TYR A 1 98 ? 30.153 -16.253 9.866 1.00 74.75 98 TYR A C 1
ATOM 756 O O . TYR A 1 98 ? 31.177 -16.847 10.188 1.00 74.75 98 TYR A O 1
ATOM 764 N N . SER A 1 99 ? 29.021 -16.859 9.543 1.00 74.75 99 SER A N 1
ATOM 765 C CA . SER A 1 99 ? 28.838 -18.296 9.390 1.00 74.75 99 SER A CA 1
ATOM 766 C C . SER A 1 99 ? 28.370 -18.568 7.974 1.00 74.75 99 SER A C 1
ATOM 768 O O . SER A 1 99 ? 27.427 -17.930 7.513 1.00 74.75 99 SER A O 1
ATOM 770 N N . LEU A 1 100 ? 29.031 -19.487 7.281 1.00 71.00 100 LEU A N 1
ATOM 771 C CA . LEU A 1 100 ? 28.845 -19.758 5.862 1.00 71.00 100 LEU A CA 1
ATOM 772 C C . LEU A 1 100 ? 28.448 -21.213 5.640 1.00 71.00 100 LEU A C 1
ATOM 774 O O . LEU A 1 100 ? 29.110 -22.114 6.148 1.00 71.00 100 LEU A O 1
ATOM 778 N N . SER A 1 101 ? 27.400 -21.465 4.860 1.00 71.81 101 SER A N 1
ATOM 779 C CA . SER A 1 101 ? 27.028 -22.832 4.501 1.00 71.81 101 SER A CA 1
ATOM 780 C C . SER A 1 101 ? 28.101 -23.500 3.639 1.00 71.81 101 SER A C 1
ATOM 782 O O . SER A 1 101 ? 28.776 -22.855 2.839 1.00 71.81 101 SER A O 1
ATOM 784 N N . LYS A 1 102 ? 28.225 -24.828 3.735 1.00 70.50 102 LYS A N 1
ATOM 785 C CA . LYS A 1 102 ? 29.206 -25.608 2.952 1.00 70.50 102 LYS A CA 1
ATOM 786 C C . LYS A 1 102 ? 29.110 -25.399 1.430 1.00 70.50 102 LYS A C 1
ATOM 788 O O . LYS A 1 102 ? 30.114 -25.477 0.730 1.00 70.50 102 LYS A O 1
ATOM 793 N N . ASP A 1 103 ? 27.909 -25.142 0.915 1.00 65.50 103 ASP A N 1
ATOM 794 C CA . ASP A 1 103 ? 27.661 -24.848 -0.504 1.00 65.50 103 ASP A CA 1
ATOM 795 C C . ASP A 1 103 ? 27.898 -23.375 -0.878 1.00 65.50 103 ASP A C 1
ATOM 797 O O . ASP A 1 103 ? 27.689 -22.999 -2.028 1.00 65.50 103 ASP A O 1
ATOM 801 N N . LYS A 1 104 ? 28.330 -22.551 0.085 1.00 67.31 104 LYS A N 1
ATOM 802 C CA . LYS A 1 104 ? 28.598 -21.120 -0.051 1.00 67.31 104 LYS A CA 1
ATOM 803 C C . LYS A 1 104 ? 27.440 -20.334 -0.674 1.00 67.31 104 LYS A C 1
ATOM 805 O O . LYS A 1 104 ? 27.667 -19.409 -1.446 1.00 67.31 104 LYS A O 1
ATOM 810 N N . ARG A 1 105 ? 26.193 -20.705 -0.372 1.00 66.31 105 ARG A N 1
ATOM 811 C CA . ARG A 1 105 ? 24.992 -19.964 -0.807 1.00 66.31 105 ARG A CA 1
ATOM 812 C C . ARG A 1 105 ? 24.342 -19.169 0.319 1.00 66.31 105 ARG A C 1
ATOM 814 O O . ARG A 1 105 ? 23.609 -18.219 0.050 1.00 66.31 105 ARG A O 1
ATOM 821 N N . PHE A 1 106 ? 24.618 -19.533 1.568 1.00 71.25 106 PHE A N 1
ATOM 822 C CA . PHE A 1 106 ? 23.928 -18.997 2.733 1.00 71.25 106 PHE A CA 1
ATOM 823 C C . PHE A 1 106 ? 24.906 -18.472 3.768 1.00 71.25 106 PHE A C 1
ATOM 825 O O . PHE A 1 106 ? 25.915 -19.112 4.053 1.00 71.25 106 PHE A O 1
ATOM 832 N N . TYR A 1 107 ? 24.573 -17.336 4.370 1.00 75.06 107 TYR A N 1
ATOM 833 C CA . TYR A 1 107 ? 25.351 -16.730 5.428 1.00 75.06 107 TYR A CA 1
ATOM 834 C C . TYR A 1 107 ? 24.510 -16.241 6.593 1.00 75.06 107 TYR A C 1
ATOM 836 O O . TYR A 1 107 ? 23.334 -15.898 6.453 1.00 75.06 107 TYR A O 1
ATOM 844 N N . ILE A 1 108 ? 25.178 -16.147 7.737 1.00 76.56 108 ILE A N 1
ATOM 845 C CA . ILE A 1 108 ? 24.724 -15.450 8.933 1.00 76.56 108 ILE A CA 1
ATOM 846 C C . ILE A 1 108 ? 25.853 -14.522 9.350 1.00 76.56 108 ILE A C 1
ATOM 848 O O . ILE A 1 108 ? 26.963 -14.983 9.577 1.00 76.56 108 ILE A O 1
ATOM 852 N N . LEU A 1 109 ? 25.585 -13.229 9.454 1.00 77.25 109 LEU A N 1
ATOM 853 C CA . LEU A 1 109 ? 26.509 -12.232 9.974 1.00 77.25 109 LEU A CA 1
ATOM 854 C C . LEU A 1 109 ? 26.102 -11.864 11.393 1.00 77.25 109 LEU A C 1
ATOM 856 O O . LEU A 1 109 ? 24.908 -11.733 11.661 1.00 77.25 109 LEU A O 1
ATOM 860 N N . ARG A 1 110 ? 27.068 -11.676 12.291 1.00 76.50 110 ARG A N 1
ATOM 861 C CA . ARG A 1 110 ? 26.832 -11.321 13.697 1.00 76.50 110 ARG A CA 1
ATOM 862 C C . ARG A 1 110 ? 27.776 -10.200 14.133 1.00 76.50 110 ARG A C 1
ATOM 864 O O . ARG A 1 110 ? 28.933 -10.198 13.733 1.00 76.50 110 ARG A O 1
ATOM 871 N N . ALA A 1 111 ? 27.297 -9.277 14.959 1.00 75.38 111 ALA A N 1
ATOM 872 C CA . ALA A 1 111 ? 28.099 -8.254 15.623 1.00 75.38 111 ALA A CA 1
ATOM 873 C C . ALA A 1 111 ? 27.836 -8.312 17.120 1.00 75.38 111 ALA A C 1
ATOM 875 O O . ALA A 1 111 ? 26.674 -8.352 17.532 1.00 75.38 111 ALA A O 1
ATOM 876 N N . LYS A 1 112 ? 28.893 -8.322 17.926 1.00 71.56 112 LYS A N 1
ATOM 877 C CA . LYS A 1 112 ? 28.761 -8.284 19.382 1.00 71.56 112 LYS A CA 1
ATOM 878 C C . LYS A 1 112 ? 28.423 -6.862 19.827 1.00 71.56 112 LYS A C 1
ATOM 880 O O . LYS A 1 112 ? 29.020 -5.897 19.353 1.00 71.56 112 LYS A O 1
ATOM 885 N N . LEU A 1 113 ? 27.438 -6.721 20.707 1.00 71.00 113 LEU A N 1
ATOM 886 C CA . LEU A 1 113 ? 26.983 -5.415 21.186 1.00 71.00 113 LEU A CA 1
ATOM 887 C C . LEU A 1 113 ? 27.668 -5.053 22.509 1.00 71.00 113 LEU A C 1
ATOM 889 O O . LEU A 1 113 ? 27.886 -5.917 23.358 1.00 71.00 113 LEU A O 1
ATOM 893 N N . ASP A 1 114 ? 27.971 -3.767 22.713 1.00 68.44 114 ASP A N 1
ATOM 894 C CA . ASP A 1 114 ? 28.514 -3.255 23.976 1.00 68.44 114 ASP A CA 1
ATOM 895 C C . ASP A 1 114 ? 27.437 -3.354 25.065 1.00 68.44 114 ASP A C 1
ATOM 897 O O . ASP A 1 114 ? 27.776 -3.503 26.236 1.00 68.44 114 ASP A O 1
ATOM 901 N N . SER A 1 115 ? 26.146 -3.277 24.706 1.00 63.78 115 SER A N 1
ATOM 902 C CA . SER A 1 115 ? 25.006 -3.567 25.600 1.00 63.78 115 SER A CA 1
ATOM 903 C C . SER A 1 115 ? 24.908 -5.029 26.048 1.00 63.78 115 SER A C 1
ATOM 905 O O . SER A 1 115 ? 24.179 -5.315 26.995 1.00 63.78 115 SER A O 1
ATOM 907 N N . GLY A 1 116 ? 25.682 -5.930 25.436 1.00 62.81 116 GLY A N 1
ATOM 908 C CA . GLY A 1 116 ? 25.624 -7.369 25.665 1.00 62.81 116 GLY A CA 1
ATOM 909 C C . GLY A 1 116 ? 24.822 -8.100 24.584 1.00 62.81 116 GLY A C 1
ATOM 910 O O . GLY A 1 116 ? 23.878 -7.570 24.005 1.00 62.81 116 GLY A O 1
ATOM 911 N N . GLY A 1 117 ? 25.213 -9.343 24.293 1.00 69.88 117 GLY A N 1
ATOM 912 C CA . GLY A 1 117 ? 24.600 -10.160 23.240 1.00 69.88 117 GLY A CA 1
ATOM 913 C C . GLY A 1 117 ? 25.114 -9.845 21.830 1.00 69.88 117 GLY A C 1
ATOM 914 O O . GLY A 1 117 ? 26.194 -9.274 21.655 1.00 69.88 117 GLY A O 1
ATOM 915 N N . TYR A 1 118 ? 24.345 -10.257 20.818 1.00 70.38 118 TYR A N 1
ATOM 916 C CA . TYR A 1 118 ? 24.695 -10.114 19.403 1.00 70.38 118 TYR A CA 1
ATOM 917 C C . TYR A 1 118 ? 23.525 -9.574 18.573 1.00 70.38 118 TYR A C 1
ATOM 919 O O . TYR A 1 118 ? 22.379 -9.977 18.763 1.00 70.38 118 TYR A O 1
ATOM 927 N N . TYR A 1 119 ? 23.832 -8.730 17.588 1.00 70.44 119 TYR A N 1
ATOM 928 C CA . TYR A 1 119 ? 22.943 -8.411 16.468 1.00 70.44 119 TYR A CA 1
ATOM 929 C C . TYR A 1 119 ? 23.299 -9.299 15.274 1.00 70.44 119 TYR A C 1
ATOM 931 O O . TYR A 1 119 ? 24.483 -9.505 15.018 1.00 70.44 119 TYR A O 1
ATOM 939 N N . ALA A 1 120 ? 22.312 -9.827 14.543 1.00 72.56 120 ALA A N 1
ATOM 940 C CA . ALA A 1 120 ? 22.565 -10.749 13.437 1.00 72.56 120 ALA A CA 1
ATOM 941 C C . ALA A 1 120 ? 21.682 -10.500 12.204 1.00 72.56 120 ALA A C 1
ATOM 943 O O . ALA A 1 120 ? 20.526 -10.098 12.327 1.00 72.56 120 ALA A O 1
ATOM 944 N N . ILE A 1 121 ? 22.230 -10.777 11.016 1.00 70.12 121 ILE A N 1
ATOM 945 C CA . ILE A 1 121 ? 21.556 -10.712 9.705 1.00 70.12 121 ILE A CA 1
ATOM 946 C C . ILE A 1 121 ? 21.871 -11.997 8.936 1.00 70.12 121 ILE A C 1
ATOM 948 O O . ILE A 1 121 ? 23.001 -12.466 8.984 1.00 70.12 121 ILE A O 1
ATOM 952 N N . ALA A 1 122 ? 20.913 -12.563 8.205 1.00 74.81 122 ALA A N 1
ATOM 953 C CA . ALA A 1 122 ? 21.136 -13.748 7.377 1.00 74.81 122 ALA A CA 1
ATOM 954 C C . ALA A 1 122 ? 20.427 -13.623 6.024 1.00 74.81 122 ALA A C 1
ATOM 956 O O . ALA A 1 122 ? 19.366 -13.007 5.946 1.00 74.81 122 ALA A O 1
ATOM 957 N N . ASN A 1 123 ? 20.975 -14.247 4.977 1.00 70.12 123 ASN A N 1
ATOM 958 C CA . ASN A 1 123 ? 20.365 -14.264 3.636 1.00 70.12 123 ASN A CA 1
ATOM 959 C C . ASN A 1 123 ? 19.523 -15.523 3.353 1.00 70.12 123 ASN A C 1
ATOM 961 O O . ASN A 1 123 ? 19.057 -15.712 2.231 1.00 70.12 123 ASN A O 1
ATOM 965 N N . TYR A 1 124 ? 19.347 -16.398 4.348 1.00 61.41 124 TYR A N 1
ATOM 966 C CA . TYR A 1 124 ? 18.718 -17.707 4.160 1.00 61.41 124 TYR A CA 1
ATOM 967 C C . TYR A 1 124 ? 17.409 -17.924 4.943 1.00 61.41 124 TYR A C 1
ATOM 969 O O . TYR A 1 124 ? 16.753 -18.940 4.737 1.00 61.41 124 TYR A O 1
ATOM 977 N N . MET A 1 125 ? 16.950 -16.984 5.784 1.00 52.97 125 MET A N 1
ATOM 978 C CA . MET A 1 125 ? 15.657 -17.105 6.490 1.00 52.97 125 MET A CA 1
ATOM 979 C C . MET A 1 125 ? 15.020 -15.743 6.806 1.00 52.97 125 MET A C 1
ATOM 981 O O . MET A 1 125 ? 15.719 -14.764 7.049 1.00 52.97 125 MET A O 1
ATOM 985 N N . THR A 1 126 ? 13.683 -15.688 6.871 1.00 42.88 126 THR A N 1
ATOM 986 C CA . THR A 1 126 ? 12.919 -14.486 7.273 1.00 42.88 126 THR A CA 1
ATOM 987 C C . THR A 1 126 ? 12.936 -14.213 8.786 1.00 42.88 126 THR A C 1
ATOM 989 O O . THR A 1 126 ? 12.498 -13.148 9.208 1.00 42.88 126 THR A O 1
ATOM 992 N N . SER A 1 127 ? 13.417 -15.161 9.602 1.00 45.91 127 SER A N 1
ATOM 993 C CA . SER A 1 127 ? 13.642 -15.029 11.051 1.00 45.91 127 SER A CA 1
ATOM 994 C C . SER A 1 127 ? 14.639 -16.092 11.530 1.00 45.91 127 SER A C 1
ATOM 996 O O . SER A 1 127 ? 14.531 -17.246 11.116 1.00 45.91 127 SER A O 1
ATOM 998 N N . LEU A 1 128 ? 15.587 -15.727 12.401 1.00 50.91 128 LEU A N 1
ATOM 999 C CA . LEU A 1 128 ? 16.563 -16.666 12.972 1.00 50.91 128 LEU A CA 1
ATOM 1000 C C . LEU A 1 128 ? 15.919 -17.521 14.087 1.00 50.91 128 LEU A C 1
ATOM 1002 O O . LEU A 1 128 ? 15.189 -16.963 14.908 1.00 50.91 128 LEU A O 1
ATOM 1006 N N . PRO A 1 129 ? 16.185 -18.840 14.144 1.00 49.38 129 PRO A N 1
ATOM 1007 C CA . PRO A 1 129 ? 15.743 -19.717 15.228 1.00 49.38 129 PRO A CA 1
ATOM 1008 C C . PRO A 1 129 ? 16.068 -19.190 16.638 1.00 49.38 129 PRO A C 1
ATOM 1010 O O . PRO A 1 129 ? 17.119 -18.589 16.882 1.00 49.38 129 PRO A O 1
ATOM 1013 N N . SER A 1 130 ? 15.150 -19.408 17.581 1.00 46.59 130 SER A N 1
ATOM 1014 C CA . SER A 1 130 ? 15.217 -18.880 18.949 1.00 46.59 130 SER A CA 1
ATOM 1015 C C . SER A 1 130 ? 16.374 -19.445 19.771 1.00 46.59 130 SER A C 1
ATOM 1017 O O . SER A 1 130 ? 16.829 -18.778 20.683 1.00 46.59 130 SER A O 1
ATOM 1019 N N . ASP A 1 131 ? 16.906 -20.612 19.432 1.00 45.66 131 ASP A N 1
ATOM 1020 C CA . ASP A 1 131 ? 18.111 -21.227 19.995 1.00 45.66 131 ASP A CA 1
ATOM 1021 C C . ASP A 1 131 ? 19.416 -20.559 19.516 1.00 45.66 131 ASP A C 1
ATOM 1023 O O . ASP A 1 131 ? 20.375 -20.477 20.286 1.00 45.66 131 ASP A O 1
ATOM 1027 N N . ILE A 1 132 ? 19.437 -19.991 18.302 1.00 50.19 132 ILE A N 1
ATOM 1028 C CA . ILE A 1 132 ? 20.522 -19.103 17.832 1.00 50.19 132 ILE A CA 1
ATOM 1029 C C . ILE A 1 132 ? 20.480 -17.765 18.580 1.00 50.19 132 ILE A C 1
ATOM 1031 O O . ILE A 1 132 ? 21.525 -17.199 18.913 1.00 50.19 132 ILE A O 1
ATOM 1035 N N . LEU A 1 133 ? 19.276 -17.268 18.875 1.00 48.09 133 LEU A N 1
ATOM 1036 C CA . LEU A 1 133 ? 19.069 -16.055 19.671 1.00 48.09 133 LEU A CA 1
ATOM 1037 C C . LEU A 1 133 ? 19.341 -16.298 21.174 1.00 48.09 133 LEU A C 1
ATOM 1039 O O . LEU A 1 133 ? 19.937 -15.449 21.828 1.00 48.09 133 LEU A O 1
ATOM 1043 N N . ALA A 1 134 ? 18.979 -17.470 21.713 1.00 37.94 134 ALA A N 1
ATOM 1044 C CA . ALA A 1 134 ? 19.030 -17.807 23.142 1.00 37.94 134 ALA A CA 1
ATOM 1045 C C . ALA A 1 134 ? 20.386 -18.339 23.625 1.00 37.94 134 ALA A C 1
ATOM 1047 O O . ALA A 1 134 ? 20.741 -18.106 24.780 1.00 37.94 134 ALA A O 1
ATOM 1048 N N . LYS A 1 135 ? 21.210 -18.956 22.760 1.00 46.53 135 LYS A N 1
ATOM 1049 C CA . LYS A 1 135 ? 22.638 -19.202 23.071 1.00 46.53 135 LYS A CA 1
ATOM 1050 C C . LYS A 1 135 ? 23.433 -17.900 23.291 1.00 46.53 135 LYS A C 1
ATOM 1052 O O . LYS A 1 135 ? 24.594 -17.959 23.681 1.00 46.53 135 LYS A O 1
ATOM 1057 N N . ASN A 1 136 ? 22.801 -16.743 23.070 1.00 45.25 136 ASN A N 1
ATOM 1058 C CA . ASN A 1 136 ? 23.391 -15.409 23.056 1.00 45.25 136 ASN A CA 1
ATOM 1059 C C . ASN A 1 136 ? 22.695 -14.397 23.989 1.00 45.25 136 ASN A C 1
ATOM 1061 O O . ASN A 1 136 ? 22.909 -13.193 23.845 1.00 45.25 136 ASN A O 1
ATOM 1065 N N . THR A 1 137 ? 21.905 -14.846 24.970 1.00 30.61 137 THR A N 1
ATOM 1066 C CA . THR A 1 137 ? 21.275 -13.952 25.955 1.00 30.61 137 THR A CA 1
ATOM 1067 C C . THR A 1 137 ? 21.458 -14.453 27.383 1.00 30.61 137 THR A C 1
ATOM 1069 O O . THR A 1 137 ? 20.749 -15.352 27.827 1.00 30.61 137 THR A O 1
ATOM 1072 N N . THR A 1 138 ? 22.314 -13.780 28.148 1.00 24.78 138 THR A N 1
ATOM 1073 C CA . THR A 1 138 ? 22.047 -13.573 29.577 1.00 24.78 138 THR A CA 1
ATOM 1074 C C . THR A 1 138 ? 21.649 -12.111 29.754 1.00 24.78 138 THR A C 1
ATOM 1076 O O . THR A 1 138 ? 22.495 -11.227 29.724 1.00 24.78 138 THR A O 1
ATOM 1079 N N . THR A 1 139 ? 20.331 -11.912 29.877 1.00 27.33 139 THR A N 1
ATOM 1080 C CA . THR A 1 139 ? 19.599 -10.741 30.405 1.00 27.33 139 THR A CA 1
ATOM 1081 C C . THR A 1 139 ? 19.834 -9.349 29.786 1.00 27.33 139 THR A C 1
ATOM 1083 O O . THR A 1 139 ? 20.831 -8.703 30.084 1.00 27.33 139 THR A O 1
ATOM 1086 N N . GLY A 1 140 ? 18.804 -8.835 29.085 1.00 27.92 140 GLY A N 1
ATOM 1087 C CA . GLY A 1 140 ? 18.484 -7.395 28.953 1.00 27.92 140 GLY A CA 1
ATOM 1088 C C . GLY A 1 140 ? 18.477 -6.832 27.519 1.00 27.92 140 GLY A C 1
ATOM 1089 O O . GLY A 1 140 ? 19.512 -6.411 27.037 1.00 27.92 140 GLY A O 1
ATOM 1090 N N . THR A 1 141 ? 17.360 -6.913 26.779 1.00 27.84 141 THR A N 1
ATOM 1091 C CA . THR A 1 141 ? 16.394 -5.817 26.461 1.00 27.84 141 THR A CA 1
ATOM 1092 C C . THR A 1 141 ? 16.731 -4.918 25.259 1.00 27.84 141 THR A C 1
ATOM 1094 O O . THR A 1 141 ? 17.862 -4.503 25.065 1.00 27.84 141 THR A O 1
ATOM 1097 N N . GLU A 1 142 ? 15.689 -4.623 24.471 1.00 33.75 142 GLU A N 1
ATOM 1098 C CA . GLU A 1 142 ? 15.637 -3.720 23.310 1.00 33.75 142 GLU A CA 1
ATOM 1099 C C . GLU A 1 142 ? 16.482 -2.436 23.447 1.00 33.75 142 GLU A C 1
ATOM 1101 O O . GLU A 1 142 ? 16.527 -1.820 24.512 1.00 33.75 142 GLU A O 1
ATOM 1106 N N . LEU A 1 143 ? 17.062 -1.976 22.328 1.00 29.47 143 LEU A N 1
ATOM 1107 C CA . LEU A 1 143 ? 17.657 -0.638 22.185 1.00 29.47 143 LEU A CA 1
ATOM 1108 C C . LEU A 1 143 ? 16.666 0.441 22.694 1.00 29.47 143 LEU A C 1
ATOM 1110 O O . LEU A 1 143 ? 15.592 0.591 22.102 1.00 29.47 143 LEU A O 1
ATOM 1114 N N . PRO A 1 144 ? 16.967 1.215 23.756 1.00 27.39 144 PRO A N 1
ATOM 1115 C CA . PRO A 1 144 ? 16.066 2.245 24.259 1.00 27.39 144 PRO A CA 1
ATOM 1116 C C . PRO A 1 144 ? 15.791 3.352 23.234 1.00 27.39 144 PRO A C 1
ATOM 1118 O O . PRO A 1 144 ? 16.679 3.879 22.563 1.00 27.39 144 PRO A O 1
ATOM 1121 N N . LYS A 1 145 ? 14.510 3.725 23.166 1.00 29.47 145 LYS A N 1
ATOM 1122 C CA . LYS A 1 145 ? 13.964 4.836 22.381 1.00 29.47 145 LYS A CA 1
ATOM 1123 C C . LYS A 1 145 ? 14.501 6.180 22.893 1.00 29.47 145 LYS A C 1
ATOM 1125 O O . LYS A 1 145 ? 14.493 6.438 24.093 1.00 29.47 145 LYS A O 1
ATOM 1130 N N . LEU A 1 146 ? 14.887 7.067 21.975 1.00 24.50 146 LEU A N 1
ATOM 1131 C CA . LEU A 1 146 ? 15.140 8.485 22.253 1.00 24.50 146 LEU A CA 1
ATOM 1132 C C . LEU A 1 146 ? 13.846 9.167 22.737 1.00 24.50 146 LEU A C 1
ATOM 1134 O O . LEU A 1 146 ? 12.871 9.237 21.990 1.00 24.50 146 LEU A O 1
ATOM 1138 N N . THR A 1 147 ? 13.833 9.705 23.958 1.00 28.58 147 THR A N 1
ATOM 1139 C CA . THR A 1 147 ? 12.786 10.627 24.439 1.00 28.58 147 THR A CA 1
ATOM 1140 C C . THR A 1 147 ? 13.225 12.091 24.274 1.00 28.58 147 THR A C 1
ATOM 1142 O O . THR A 1 147 ? 14.403 12.383 24.490 1.00 28.58 147 THR A O 1
ATOM 1145 N N . PRO A 1 148 ? 12.321 13.037 23.939 1.00 25.56 148 PRO A N 1
ATOM 1146 C CA . PRO A 1 148 ? 12.634 14.469 23.914 1.00 25.56 148 PRO A CA 1
ATOM 1147 C C . PRO A 1 148 ? 12.829 15.028 25.339 1.00 25.56 148 PRO A C 1
ATOM 1149 O O . PRO A 1 148 ? 12.311 14.443 26.293 1.00 25.56 148 PRO A O 1
ATOM 1152 N N . PRO A 1 149 ? 13.527 16.167 25.513 1.00 25.05 149 PRO A N 1
ATOM 1153 C CA . PRO A 1 149 ? 13.797 16.731 26.832 1.00 25.05 149 PRO A CA 1
ATOM 1154 C C . PRO A 1 149 ? 12.523 17.311 27.460 1.00 25.05 149 PRO A C 1
ATOM 1156 O O . PRO A 1 149 ? 11.837 18.134 26.854 1.00 25.05 149 PRO A O 1
ATOM 1159 N N . THR A 1 150 ? 12.226 16.920 28.699 1.00 29.70 150 THR A N 1
ATOM 1160 C CA . THR A 1 150 ? 11.208 17.560 29.542 1.00 29.70 150 THR A CA 1
ATOM 1161 C C . THR A 1 150 ? 11.857 18.573 30.485 1.00 29.70 150 THR A C 1
ATOM 1163 O O . THR A 1 150 ? 12.774 18.239 31.233 1.00 29.70 150 THR A O 1
ATOM 1166 N N . ASN A 1 151 ? 11.354 19.809 30.451 1.00 29.33 151 ASN A N 1
ATOM 1167 C CA . ASN A 1 151 ? 11.622 20.878 31.418 1.00 29.33 151 ASN A CA 1
ATOM 1168 C C . ASN A 1 151 ? 11.010 20.572 32.800 1.00 29.33 151 ASN A C 1
ATOM 1170 O O . ASN A 1 151 ? 9.883 20.087 32.863 1.00 29.33 151 ASN A O 1
ATOM 1174 N N . GLY A 1 152 ? 11.683 21.010 33.876 1.00 28.33 152 GLY A N 1
ATOM 1175 C CA . GLY A 1 152 ? 11.061 21.338 35.174 1.00 28.33 152 GLY A CA 1
ATOM 1176 C C . GLY A 1 152 ? 11.719 20.713 36.415 1.00 28.33 152 GLY A C 1
ATOM 1177 O O . GLY A 1 152 ? 11.739 19.497 36.540 1.00 28.33 152 GLY A O 1
ATOM 1178 N N . GLY A 1 153 ? 12.234 21.562 37.326 1.00 26.75 153 GLY A N 1
ATOM 1179 C CA . GLY A 1 153 ? 12.780 21.224 38.662 1.00 26.75 153 GLY A CA 1
ATOM 1180 C C . GLY A 1 153 ? 11.753 20.595 39.624 1.00 26.75 153 GLY A C 1
ATOM 1181 O O . GLY A 1 153 ? 10.595 20.447 39.265 1.00 26.75 153 GLY A O 1
ATOM 1182 N N . THR A 1 154 ? 12.073 20.172 40.850 1.00 28.55 154 THR A N 1
ATOM 1183 C CA . THR A 1 154 ? 12.938 20.724 41.917 1.00 28.55 154 THR A CA 1
ATOM 1184 C C . THR A 1 154 ? 13.423 19.604 42.875 1.00 28.55 154 THR A C 1
ATOM 1186 O O . THR A 1 154 ? 12.898 18.494 42.817 1.00 28.55 154 THR A O 1
ATOM 1189 N N . PRO A 1 155 ? 14.420 19.850 43.760 1.00 30.84 155 PRO A N 1
ATOM 1190 C CA . PRO A 1 155 ? 15.099 18.803 44.530 1.00 30.84 155 PRO A CA 1
ATOM 1191 C C . PRO A 1 155 ? 14.552 18.612 45.957 1.00 30.84 155 PRO A C 1
ATOM 1193 O O . PRO A 1 155 ? 14.281 19.579 46.666 1.00 30.84 155 PRO A O 1
ATOM 1196 N N . GLY A 1 156 ? 14.483 17.350 46.398 1.00 28.94 156 GLY A N 1
ATOM 1197 C CA . GLY A 1 156 ? 14.120 16.941 47.758 1.00 28.94 156 GLY A CA 1
ATOM 1198 C C . GLY A 1 156 ? 15.037 15.838 48.301 1.00 28.94 156 GLY A C 1
ATOM 1199 O O . GLY A 1 156 ? 14.820 14.666 48.040 1.00 28.94 156 GLY A O 1
ATOM 1200 N N . ASN A 1 157 ? 16.066 16.277 49.025 1.00 30.09 157 ASN A N 1
ATOM 1201 C CA . ASN A 1 157 ? 16.683 15.723 50.241 1.00 30.09 157 ASN A CA 1
ATOM 1202 C C . ASN A 1 157 ? 16.965 14.203 50.421 1.00 30.09 157 ASN A C 1
ATOM 1204 O O . ASN A 1 157 ? 16.064 13.422 50.692 1.00 30.09 157 ASN A O 1
ATOM 1208 N N . GLY A 1 158 ? 18.266 13.875 50.520 1.00 28.12 158 GLY A N 1
ATOM 1209 C CA . GLY A 1 158 ? 18.855 13.278 51.736 1.00 28.12 158 GLY A CA 1
ATOM 1210 C C . GLY A 1 158 ? 19.037 11.752 51.825 1.00 28.12 158 GLY A C 1
ATOM 1211 O O . GLY A 1 158 ? 18.064 11.014 51.812 1.00 28.12 158 GLY A O 1
ATOM 1212 N N . GLY A 1 159 ? 20.279 11.301 52.086 1.00 28.98 159 GLY A N 1
ATOM 1213 C CA . GLY A 1 159 ? 20.503 10.094 52.910 1.00 28.98 159 GLY A CA 1
ATOM 1214 C C . GLY A 1 159 ? 21.571 9.070 52.489 1.00 28.98 159 GLY A C 1
ATOM 1215 O O . GLY A 1 159 ? 21.236 7.938 52.189 1.00 28.98 159 GLY A O 1
ATOM 1216 N N . GLY A 1 160 ? 22.841 9.488 52.499 1.00 28.88 160 GLY A N 1
ATOM 1217 C CA . GLY A 1 160 ? 24.069 8.791 52.947 1.00 28.88 160 GLY A CA 1
ATOM 1218 C C . GLY A 1 160 ? 24.212 7.259 53.109 1.00 28.88 160 GLY A C 1
ATOM 1219 O O . GLY A 1 160 ? 23.459 6.623 53.833 1.00 28.88 160 GLY A O 1
ATOM 1220 N N . GLY A 1 161 ? 25.381 6.781 52.640 1.00 29.11 161 GLY A N 1
ATOM 1221 C CA . GLY A 1 161 ? 26.224 5.728 53.252 1.00 29.11 161 GLY A CA 1
ATOM 1222 C C . GLY A 1 161 ? 25.888 4.285 52.851 1.00 29.11 161 GLY A C 1
ATOM 1223 O O . GLY A 1 161 ? 24.733 3.911 52.809 1.00 29.11 161 GLY A O 1
ATOM 1224 N N . GLY A 1 162 ? 26.808 3.372 52.546 1.00 28.89 162 GLY A N 1
ATOM 1225 C CA . GLY A 1 162 ? 28.261 3.342 52.642 1.00 28.89 162 GLY A CA 1
ATOM 1226 C C . GLY A 1 162 ? 28.704 1.880 52.824 1.00 28.89 162 GLY A C 1
ATOM 1227 O O . GLY A 1 162 ? 28.153 1.183 53.661 1.00 28.89 162 GLY A O 1
ATOM 1228 N N . SER A 1 163 ? 29.731 1.474 52.070 1.00 29.62 163 SER A N 1
ATOM 1229 C CA . SER A 1 163 ? 30.742 0.456 52.420 1.00 29.62 163 SER A CA 1
ATOM 1230 C C . SER A 1 163 ? 30.370 -1.037 52.571 1.00 29.62 163 SER A C 1
ATOM 1232 O O . SER A 1 163 ? 29.779 -1.458 53.553 1.00 29.62 163 SER A O 1
ATOM 1234 N N . SER A 1 164 ? 30.913 -1.816 51.622 1.00 29.81 164 SER A N 1
ATOM 1235 C CA . SER A 1 164 ? 31.839 -2.970 51.743 1.00 29.81 164 SER A CA 1
ATOM 1236 C C . SER A 1 164 ? 31.692 -4.030 52.854 1.00 29.81 164 SER A C 1
ATOM 1238 O O . SER A 1 164 ? 31.534 -3.723 54.030 1.00 29.81 164 SER A O 1
ATOM 1240 N N . GLY A 1 165 ? 31.901 -5.300 52.472 1.00 28.47 165 GLY A N 1
ATOM 1241 C CA . GLY A 1 165 ? 32.140 -6.396 53.418 1.00 28.47 165 GLY A CA 1
ATOM 1242 C C . GLY A 1 165 ? 32.044 -7.803 52.816 1.00 28.47 165 GLY A C 1
ATOM 1243 O O . GLY A 1 165 ? 30.966 -8.347 52.644 1.00 28.47 165 GLY A O 1
ATOM 1244 N N . THR A 1 166 ? 33.208 -8.363 52.511 1.00 29.03 166 THR A N 1
ATOM 1245 C CA . THR A 1 166 ? 33.594 -9.727 52.095 1.00 29.03 166 THR A CA 1
ATOM 1246 C C . THR A 1 166 ? 32.957 -10.942 52.818 1.00 29.03 166 THR A C 1
ATOM 1248 O O . THR A 1 166 ? 32.947 -10.949 54.040 1.00 29.03 166 THR A O 1
ATOM 1251 N N . ASN A 1 167 ? 32.562 -11.970 52.027 1.00 29.44 167 ASN A N 1
ATOM 1252 C CA . ASN A 1 167 ? 32.876 -13.439 52.023 1.00 29.44 167 ASN A CA 1
ATOM 1253 C C . ASN A 1 167 ? 33.030 -14.257 53.347 1.00 29.44 167 ASN A C 1
ATOM 1255 O O . ASN A 1 167 ? 33.356 -13.670 54.369 1.00 29.44 167 ASN A O 1
ATOM 1259 N N . PRO A 1 168 ? 33.120 -15.618 53.338 1.00 54.72 168 PRO A N 1
ATOM 1260 C CA . PRO A 1 168 ? 32.475 -16.712 52.567 1.00 54.72 168 PRO A CA 1
ATOM 1261 C C . PRO A 1 168 ? 31.875 -17.826 53.483 1.00 54.72 168 PRO A C 1
ATOM 1263 O O . PRO A 1 168 ? 32.111 -17.846 54.687 1.00 54.72 168 PRO A O 1
ATOM 1266 N N . GLY A 1 169 ? 31.252 -18.861 52.892 1.00 28.27 169 GLY A N 1
ATOM 1267 C CA . GLY A 1 169 ? 31.405 -20.236 53.408 1.00 28.27 169 GLY A CA 1
ATOM 1268 C C . GLY A 1 169 ? 30.207 -21.187 53.291 1.00 28.27 169 GLY A C 1
ATOM 1269 O O . GLY A 1 169 ? 29.178 -20.962 53.912 1.00 28.27 169 GLY A O 1
ATOM 1270 N N . GLY A 1 170 ? 30.425 -22.327 52.617 1.00 29.08 170 GLY A N 1
ATOM 1271 C CA . GLY A 1 170 ? 29.968 -23.630 53.127 1.00 29.08 170 GLY A CA 1
ATOM 1272 C C . GLY A 1 170 ? 28.910 -24.415 52.337 1.00 29.08 170 GLY A C 1
ATOM 1273 O O . GLY A 1 170 ? 27.735 -24.337 52.654 1.00 29.08 170 GLY A O 1
ATOM 1274 N N . GLY A 1 171 ? 29.369 -25.296 51.438 1.00 27.91 171 GLY A N 1
ATOM 1275 C CA . GLY A 1 171 ? 29.307 -26.748 51.691 1.00 27.91 171 GLY A CA 1
ATOM 1276 C C . GLY A 1 171 ? 28.114 -27.589 51.194 1.00 27.91 171 GLY A C 1
ATOM 1277 O O . GLY A 1 171 ? 27.011 -27.477 51.708 1.00 27.91 171 GLY A O 1
ATOM 1278 N N . GLY A 1 172 ? 28.446 -28.580 50.346 1.00 29.52 172 GLY A N 1
ATOM 1279 C CA . GLY A 1 172 ? 27.788 -29.898 50.221 1.00 29.52 172 GLY A CA 1
ATOM 1280 C C . GLY A 1 172 ? 26.620 -29.966 49.227 1.00 29.52 172 GLY A C 1
ATOM 1281 O O . GLY A 1 172 ? 25.759 -29.107 49.232 1.00 29.52 172 GLY A O 1
ATOM 1282 N N . GLY A 1 173 ? 26.476 -30.947 48.337 1.00 28.19 173 GLY A N 1
ATOM 1283 C CA . GLY A 1 173 ? 27.140 -32.234 48.146 1.00 28.19 173 GLY A CA 1
ATOM 1284 C C . GLY A 1 173 ? 26.139 -33.221 47.512 1.00 28.19 173 GLY A C 1
ATOM 1285 O O . GLY A 1 173 ? 24.955 -33.158 47.819 1.00 28.19 173 GLY A O 1
ATOM 1286 N N . ALA A 1 174 ? 26.656 -34.137 46.686 1.00 29.28 174 ALA A N 1
ATOM 1287 C CA . ALA A 1 174 ? 26.052 -35.389 46.191 1.00 29.28 174 ALA A CA 1
ATOM 1288 C C . ALA A 1 174 ? 25.098 -35.374 44.965 1.00 29.28 174 ALA A C 1
ATOM 1290 O O . ALA A 1 174 ? 23.917 -35.049 45.026 1.00 29.28 174 ALA A O 1
ATOM 1291 N N . THR A 1 175 ? 25.654 -35.866 43.853 1.00 29.59 175 THR A N 1
ATOM 1292 C CA . THR A 1 175 ? 25.042 -36.625 42.740 1.00 29.59 175 THR A CA 1
ATOM 1293 C C . THR A 1 175 ? 25.007 -38.141 43.093 1.00 29.59 175 THR A C 1
ATOM 1295 O O . THR A 1 175 ? 25.461 -38.496 44.181 1.00 29.59 175 THR A O 1
ATOM 1298 N N . PRO A 1 176 ? 24.707 -39.095 42.179 1.00 51.25 176 PRO A N 1
ATOM 1299 C CA . PRO A 1 176 ? 23.544 -39.286 41.296 1.00 51.25 176 PRO A CA 1
ATOM 1300 C C . PRO A 1 176 ? 23.012 -40.752 41.322 1.00 51.25 176 PRO A C 1
ATOM 1302 O O . PRO A 1 176 ? 23.630 -41.658 41.872 1.00 51.25 176 PRO A O 1
ATOM 1305 N N . GLY A 1 177 ? 21.919 -41.024 40.609 1.00 29.12 177 GLY A N 1
ATOM 1306 C CA . GLY A 1 177 ? 21.527 -42.372 40.164 1.00 29.12 177 GLY A CA 1
ATOM 1307 C C . GLY A 1 177 ? 20.208 -42.289 39.392 1.00 29.12 177 GLY A C 1
ATOM 1308 O O . GLY A 1 177 ? 19.338 -41.525 39.780 1.00 29.12 177 GLY A O 1
ATOM 1309 N N . GLY A 1 178 ? 19.960 -42.959 38.274 1.00 28.72 178 GLY A N 1
ATOM 1310 C CA . GLY A 1 178 ? 20.691 -43.982 37.543 1.00 28.72 178 GLY A CA 1
ATOM 1311 C C . GLY A 1 178 ? 19.656 -44.855 36.822 1.00 28.72 178 GLY A C 1
ATOM 1312 O O . GLY A 1 178 ? 18.762 -45.376 37.473 1.00 28.72 178 GLY A O 1
ATOM 1313 N N . GLY A 1 179 ? 19.812 -45.030 35.506 1.00 28.28 179 GLY A N 1
ATOM 1314 C CA . GLY A 1 179 ? 19.371 -46.225 34.773 1.00 28.28 179 GLY A CA 1
ATOM 1315 C C . GLY A 1 179 ? 17.956 -46.252 34.176 1.00 28.28 179 GLY A C 1
ATOM 1316 O O . GLY A 1 179 ? 16.967 -46.037 34.865 1.00 28.28 179 GLY A O 1
ATOM 1317 N N . GLY A 1 180 ? 17.880 -46.653 32.899 1.00 28.56 180 GLY A N 1
ATOM 1318 C CA . GLY A 1 180 ? 16.685 -47.285 32.329 1.00 28.56 180 GLY A CA 1
ATOM 1319 C C . GLY A 1 180 ? 16.428 -46.999 30.850 1.00 28.56 180 GLY A C 1
ATOM 1320 O O . GLY A 1 180 ? 15.614 -46.144 30.528 1.00 28.56 180 GLY A O 1
ATOM 1321 N N . ALA A 1 181 ? 17.086 -47.736 29.954 1.00 30.55 181 ALA A N 1
ATOM 1322 C CA . ALA A 1 181 ? 16.779 -47.788 28.523 1.00 30.55 181 ALA A CA 1
ATOM 1323 C C . ALA A 1 181 ? 15.800 -48.938 28.205 1.00 30.55 181 ALA A C 1
ATOM 1325 O O . ALA A 1 181 ? 15.954 -50.014 28.780 1.00 30.55 181 ALA A O 1
ATOM 1326 N N . ASN A 1 182 ? 14.854 -48.727 27.272 1.00 30.86 182 ASN A N 1
ATOM 1327 C CA . ASN A 1 182 ? 14.591 -49.558 26.073 1.00 30.86 182 ASN A CA 1
ATOM 1328 C C . ASN A 1 182 ? 13.159 -49.412 25.519 1.00 30.86 182 ASN A C 1
ATOM 1330 O O . ASN A 1 182 ? 12.190 -49.551 26.258 1.00 30.86 182 ASN A O 1
ATOM 1334 N N . GLY A 1 183 ? 13.064 -49.305 24.184 1.00 29.52 183 GLY A N 1
ATOM 1335 C CA . GLY A 1 183 ? 11.949 -49.846 23.389 1.00 29.52 183 GLY A CA 1
ATOM 1336 C C . GLY A 1 183 ? 11.173 -48.841 22.519 1.00 29.52 183 GLY A C 1
ATOM 1337 O O . GLY A 1 183 ? 10.476 -48.003 23.083 1.00 29.52 183 GLY A O 1
ATOM 1338 N N . PRO A 1 184 ? 11.237 -48.927 21.171 1.00 41.50 184 PRO A N 1
ATOM 1339 C CA . PRO A 1 184 ? 10.511 -48.045 20.258 1.00 41.50 184 PRO A CA 1
ATOM 1340 C C . PRO A 1 184 ? 9.107 -48.589 19.947 1.00 41.50 184 PRO A C 1
ATOM 1342 O O . PRO A 1 184 ? 8.923 -49.793 19.781 1.00 41.50 184 PRO A O 1
ATOM 1345 N N . GLY A 1 185 ? 8.127 -47.694 19.830 1.00 29.52 185 GLY A N 1
ATOM 1346 C CA . GLY A 1 185 ? 6.774 -48.006 19.376 1.00 29.52 185 GLY A CA 1
ATOM 1347 C C . GLY A 1 185 ? 6.331 -46.994 18.327 1.00 29.52 185 GLY A C 1
ATOM 1348 O O . GLY A 1 185 ? 6.228 -45.805 18.616 1.00 29.52 185 GLY A O 1
ATOM 1349 N N . GLU A 1 186 ? 6.123 -47.479 17.107 1.00 34.03 186 GLU A N 1
ATOM 1350 C CA . GLU A 1 186 ? 5.525 -46.758 15.984 1.00 34.03 186 GLU A CA 1
ATOM 1351 C C . GLU A 1 186 ? 4.097 -46.298 16.314 1.00 34.03 186 GLU A C 1
ATOM 1353 O O . GLU A 1 186 ? 3.330 -47.030 16.940 1.00 34.03 186 GLU A O 1
ATOM 1358 N N . GLY A 1 187 ? 3.700 -45.118 15.830 1.00 29.53 187 GLY A N 1
ATOM 1359 C CA . GLY A 1 187 ? 2.303 -44.702 15.902 1.00 29.53 187 GLY A CA 1
ATOM 1360 C C . GLY A 1 187 ? 2.026 -43.291 15.396 1.00 29.53 187 GLY A C 1
ATOM 1361 O O . GLY A 1 187 ? 2.180 -42.333 16.137 1.00 29.53 187 GLY A O 1
ATOM 1362 N N . GLY A 1 188 ? 1.533 -43.204 14.157 1.00 29.47 188 GLY A N 1
ATOM 1363 C CA . GLY A 1 188 ? 0.468 -42.271 13.772 1.00 29.47 188 GLY A CA 1
ATOM 1364 C C . GLY A 1 188 ? 0.831 -40.798 13.591 1.00 29.47 188 GLY A C 1
ATOM 1365 O O . GLY A 1 188 ? 0.840 -40.022 14.538 1.00 29.47 188 GLY A O 1
ATOM 1366 N N . GLY A 1 189 ? 0.985 -40.383 12.331 1.00 35.91 189 GLY A N 1
ATOM 1367 C CA . GLY A 1 189 ? 0.922 -38.977 11.947 1.00 35.91 189 GLY A CA 1
ATOM 1368 C C . GLY A 1 189 ? -0.461 -38.385 12.229 1.00 35.91 189 GLY A C 1
ATOM 1369 O O . GLY A 1 189 ? -1.438 -38.722 11.564 1.00 35.91 189 GLY A O 1
ATOM 1370 N N . GLY A 1 190 ? -0.518 -37.477 13.196 1.00 29.22 190 GLY A N 1
ATOM 1371 C CA . GLY A 1 190 ? -1.561 -36.472 13.343 1.00 29.22 190 GLY A CA 1
ATOM 1372 C C . GLY A 1 190 ? -0.880 -35.112 13.304 1.00 29.22 190 GLY A C 1
ATOM 1373 O O . GLY A 1 190 ? 0.068 -34.882 14.047 1.00 29.22 190 GLY A O 1
ATOM 1374 N N . GLY A 1 191 ? -1.304 -34.236 12.393 1.00 35.09 191 GLY A N 1
ATOM 1375 C CA . GLY A 1 191 ? -0.842 -32.854 12.378 1.00 35.09 191 GLY A CA 1
ATOM 1376 C C . GLY A 1 191 ? -1.266 -32.169 13.670 1.00 35.09 191 GLY A C 1
ATOM 1377 O O . GLY A 1 191 ? -2.433 -31.818 13.822 1.00 35.09 191 GLY A O 1
ATOM 1378 N N . GLU A 1 192 ? -0.330 -31.995 14.597 1.00 30.67 192 GLU A N 1
ATOM 1379 C CA . GLU A 1 192 ? -0.495 -31.068 15.707 1.00 30.67 192 GLU A CA 1
ATOM 1380 C C . GLU A 1 192 ? -0.432 -29.651 15.130 1.00 30.67 192 GLU A C 1
ATOM 1382 O O . GLU A 1 192 ? 0.639 -29.084 14.904 1.00 30.67 192 GLU A O 1
ATOM 1387 N N . GLU A 1 193 ? -1.603 -29.071 14.860 1.00 33.53 193 GLU A N 1
ATOM 1388 C CA . GLU A 1 193 ? -1.739 -27.622 14.930 1.00 33.53 193 GLU A CA 1
ATOM 1389 C C . GLU A 1 193 ? -1.297 -27.217 16.338 1.00 33.53 193 GLU A C 1
ATOM 1391 O O . GLU A 1 193 ? -1.980 -27.482 17.327 1.00 33.53 193 GLU A O 1
ATOM 1396 N N . THR A 1 194 ? -0.110 -26.621 16.436 1.00 27.59 194 THR A N 1
ATOM 1397 C CA . THR A 1 194 ? 0.362 -25.996 17.670 1.00 27.59 194 THR A CA 1
ATOM 1398 C C . THR A 1 194 ? -0.743 -25.075 18.194 1.00 27.59 194 THR A C 1
ATOM 1400 O O . THR A 1 194 ? -1.183 -24.208 17.427 1.00 27.59 194 THR A O 1
ATOM 1403 N N . PRO A 1 195 ? -1.201 -25.231 19.451 1.00 30.77 195 PRO A N 1
ATOM 1404 C CA . PRO A 1 195 ? -2.241 -24.377 19.999 1.00 30.77 195 PRO A CA 1
ATOM 1405 C C . PRO A 1 195 ? -1.814 -22.917 19.859 1.00 30.77 195 PRO A C 1
ATOM 1407 O O . PRO A 1 195 ? -0.673 -22.572 20.179 1.00 30.77 195 PRO A O 1
ATOM 1410 N N . GLU A 1 196 ? -2.716 -22.066 19.356 1.00 40.19 196 GLU A N 1
ATOM 1411 C CA . GLU A 1 196 ? -2.486 -20.621 19.335 1.00 40.19 196 GLU A CA 1
ATOM 1412 C C . GLU A 1 196 ? -2.008 -20.177 20.729 1.00 40.19 196 GLU A C 1
ATOM 1414 O O . GLU A 1 196 ? -2.628 -20.566 21.727 1.00 40.19 196 GLU A O 1
ATOM 1419 N N . PRO A 1 197 ? -0.928 -19.380 20.828 1.00 37.59 197 PRO A N 1
ATOM 1420 C CA . PRO A 1 197 ? -0.458 -18.882 22.111 1.00 37.59 197 PRO A CA 1
ATOM 1421 C C . PRO A 1 197 ? -1.616 -18.196 22.838 1.00 37.59 197 PRO A C 1
ATOM 1423 O O . PRO A 1 197 ? -2.287 -17.325 22.277 1.00 37.59 197 PRO A O 1
ATOM 1426 N N . GLN A 1 198 ? -1.884 -18.636 24.069 1.00 39.97 198 GLN A N 1
ATOM 1427 C CA . GLN A 1 198 ? -2.916 -18.035 24.903 1.00 39.97 198 GLN A CA 1
ATOM 1428 C C . GLN A 1 198 ? -2.529 -16.576 25.162 1.00 39.97 198 GLN A C 1
ATOM 1430 O O . GLN A 1 198 ? -1.462 -16.302 25.712 1.00 39.97 198 GLN A O 1
ATOM 1435 N N . ASP A 1 199 ? -3.376 -15.646 24.709 1.00 51.81 199 ASP A N 1
ATOM 1436 C CA . ASP A 1 199 ? -3.175 -14.216 24.945 1.00 51.81 199 ASP A CA 1
ATOM 1437 C C . ASP A 1 199 ? -3.072 -13.963 26.463 1.00 51.81 199 ASP A C 1
ATOM 1439 O O . ASP A 1 199 ? -3.867 -14.536 27.215 1.00 51.81 199 ASP A O 1
ATOM 1443 N N . PRO A 1 200 ? -2.151 -13.102 26.932 1.00 50.81 200 PRO A N 1
ATOM 1444 C CA . PRO A 1 200 ? -2.079 -12.734 28.341 1.00 50.81 200 PRO A CA 1
ATOM 1445 C C . PRO A 1 200 ? -3.441 -12.212 28.819 1.00 5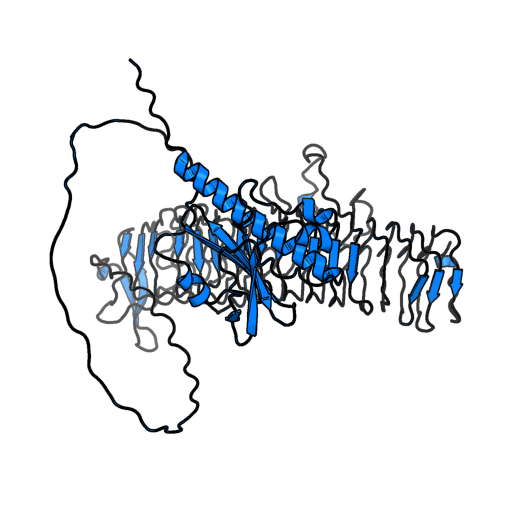0.81 200 PRO A C 1
ATOM 1447 O O . PRO A 1 200 ? -4.038 -11.326 28.203 1.00 50.81 200 PRO A O 1
ATOM 1450 N N . GLU A 1 201 ? -3.954 -12.794 29.901 1.00 59.84 201 GLU A N 1
ATOM 1451 C CA . GLU A 1 201 ? -5.294 -12.506 30.404 1.00 59.84 201 GLU A CA 1
ATOM 1452 C C . GLU A 1 201 ? -5.326 -11.095 31.022 1.00 59.84 201 GLU A C 1
ATOM 1454 O O . GLU A 1 201 ? -4.684 -10.828 32.038 1.00 59.84 201 GLU A O 1
ATOM 1459 N N . ILE A 1 202 ? -6.037 -10.158 30.379 1.00 71.69 202 ILE A N 1
ATOM 1460 C CA . ILE A 1 202 ? -6.251 -8.808 30.924 1.00 71.69 202 ILE A CA 1
ATOM 1461 C C . ILE A 1 202 ? -7.159 -8.938 32.161 1.00 71.69 202 ILE A C 1
ATOM 1463 O O . ILE A 1 202 ? -8.224 -9.553 32.044 1.00 71.69 202 ILE A O 1
ATOM 1467 N N . PRO A 1 203 ? -6.781 -8.380 33.330 1.00 75.06 203 PRO A N 1
ATOM 1468 C CA . PRO A 1 203 ? -7.600 -8.451 34.535 1.00 75.06 203 PRO A CA 1
ATOM 1469 C C . PRO A 1 203 ? -9.004 -7.894 34.292 1.00 75.06 203 PRO A C 1
ATOM 1471 O O . PRO A 1 203 ? -9.156 -6.798 33.755 1.00 75.06 203 PRO A O 1
ATOM 1474 N N . LYS A 1 204 ? -10.030 -8.637 34.717 1.00 77.12 204 LYS A N 1
ATOM 1475 C CA . LYS A 1 204 ? -11.423 -8.193 34.606 1.00 77.12 204 LYS A CA 1
ATOM 1476 C C . LYS A 1 204 ? -11.674 -6.948 35.473 1.00 77.12 204 LYS A C 1
ATOM 1478 O O . LYS A 1 204 ? -11.158 -6.881 36.593 1.00 77.12 204 LYS A O 1
ATOM 1483 N N . PRO A 1 205 ? -12.506 -5.998 35.017 1.00 82.50 205 PRO A N 1
ATOM 1484 C CA . PRO A 1 205 ? -12.868 -4.833 35.805 1.00 82.50 205 PRO A CA 1
ATOM 1485 C C . PRO A 1 205 ? -13.711 -5.227 37.018 1.00 82.50 205 PRO A C 1
ATOM 1487 O O . PRO A 1 205 ? -14.504 -6.168 36.981 1.00 82.50 205 PRO A O 1
ATOM 1490 N N . THR A 1 206 ? -13.562 -4.462 38.098 1.00 77.94 206 THR A N 1
ATOM 1491 C CA . THR A 1 206 ? -14.308 -4.652 39.352 1.00 77.94 206 THR A CA 1
ATOM 1492 C C . THR A 1 206 ? -15.463 -3.666 39.524 1.00 77.94 206 THR A C 1
ATOM 1494 O O . THR A 1 206 ? -16.313 -3.880 40.384 1.00 77.94 206 THR A O 1
ATOM 1497 N N . ASN A 1 207 ? -15.528 -2.603 38.714 1.00 89.56 207 ASN A N 1
ATOM 1498 C CA . ASN A 1 207 ? -16.545 -1.555 38.819 1.00 89.56 207 ASN A CA 1
ATOM 1499 C C . ASN A 1 207 ? -17.297 -1.376 37.492 1.00 89.56 207 ASN A C 1
ATOM 1501 O O . ASN A 1 207 ? -16.873 -0.616 36.620 1.00 89.56 207 ASN A O 1
ATOM 1505 N N . TYR A 1 208 ? -18.396 -2.113 37.339 1.00 95.06 208 TYR A N 1
ATOM 1506 C CA . TYR A 1 208 ? -19.242 -2.081 36.147 1.00 95.06 208 TYR A CA 1
ATOM 1507 C C . TYR A 1 208 ? -20.237 -0.920 36.172 1.00 95.06 208 TYR A C 1
ATOM 1509 O O . TYR A 1 208 ? -20.737 -0.522 37.224 1.00 95.06 208 TYR A O 1
ATOM 1517 N N . THR A 1 209 ? -20.598 -0.420 34.992 1.00 96.44 209 THR A N 1
ATOM 1518 C CA . THR A 1 209 ? -21.743 0.477 34.851 1.00 96.44 209 THR A CA 1
ATOM 1519 C C . THR A 1 209 ? -23.024 -0.282 35.238 1.00 96.44 209 THR A C 1
ATOM 1521 O O . THR A 1 209 ? -23.237 -1.385 34.732 1.00 96.44 209 THR A O 1
ATOM 1524 N N . PRO A 1 210 ? -23.895 0.280 36.099 1.00 96.50 210 PRO A N 1
ATOM 1525 C CA . PRO A 1 210 ? -25.121 -0.391 36.524 1.00 96.50 210 PRO A CA 1
ATOM 1526 C C . PRO A 1 210 ? -26.017 -0.842 35.361 1.00 96.50 210 PRO A C 1
ATOM 1528 O O . PRO A 1 210 ? -26.252 -0.084 34.418 1.00 96.50 210 PRO A O 1
ATOM 1531 N N . GLU A 1 211 ? -26.582 -2.051 35.465 1.00 96.50 211 GLU A N 1
ATOM 1532 C CA . GLU A 1 211 ? -27.345 -2.690 34.378 1.00 96.50 211 GLU A CA 1
ATOM 1533 C C . GLU A 1 211 ? -28.540 -1.864 33.881 1.00 96.50 211 GLU A C 1
ATOM 1535 O O . GLU A 1 211 ? -28.869 -1.888 32.695 1.00 96.50 211 GLU A O 1
ATOM 1540 N N . HIS A 1 212 ? -29.175 -1.090 34.769 1.00 95.81 212 HIS A N 1
ATOM 1541 C CA . HIS A 1 212 ? -30.348 -0.275 34.438 1.00 95.81 212 HIS A CA 1
ATOM 1542 C C . HIS A 1 212 ? -30.066 0.811 33.387 1.00 95.81 212 HIS A C 1
ATOM 1544 O O . HIS A 1 212 ? -31.008 1.351 32.807 1.00 95.81 212 HIS A O 1
ATOM 1550 N N . HIS A 1 213 ? -28.793 1.113 33.110 1.00 98.00 213 HIS A N 1
ATOM 1551 C CA . HIS A 1 213 ? -28.411 2.038 32.048 1.00 98.00 213 HIS A CA 1
ATOM 1552 C C . HIS A 1 213 ? -28.444 1.436 30.639 1.00 98.00 213 HIS A C 1
ATOM 1554 O O . HIS A 1 213 ? -28.371 2.177 29.652 1.00 98.00 213 HIS A O 1
ATOM 1560 N N . PHE A 1 214 ? -28.543 0.109 30.527 1.00 98.25 214 PHE A N 1
ATOM 1561 C CA . PHE A 1 214 ? -28.492 -0.609 29.260 1.00 98.25 214 PHE A CA 1
ATOM 1562 C C . PHE A 1 214 ? -29.882 -1.101 28.851 1.00 98.25 214 PHE A C 1
ATOM 1564 O O . PHE A 1 214 ? -30.524 -1.905 29.532 1.00 98.25 214 PHE A O 1
ATOM 1571 N N . THR A 1 215 ? -30.334 -0.662 27.677 1.00 98.25 215 THR A N 1
ATOM 1572 C CA . THR A 1 215 ? -31.425 -1.338 26.962 1.00 98.25 215 THR A CA 1
ATOM 1573 C C . THR A 1 215 ? -30.824 -2.490 26.170 1.00 98.25 215 THR A C 1
ATOM 1575 O O . THR A 1 215 ? -29.774 -2.327 25.544 1.00 98.25 215 THR A O 1
ATOM 1578 N N . ARG A 1 216 ? -31.462 -3.659 26.217 1.00 97.75 216 ARG A N 1
ATOM 1579 C CA . ARG A 1 216 ? -30.931 -4.889 25.635 1.00 97.75 216 ARG A CA 1
ATOM 1580 C C . ARG A 1 216 ? -32.029 -5.762 25.050 1.00 97.75 216 ARG A C 1
ATOM 1582 O O . ARG A 1 216 ? -33.187 -5.673 25.442 1.00 97.75 216 ARG A O 1
ATOM 1589 N N . THR A 1 217 ? -31.636 -6.607 24.108 1.00 97.50 217 THR A N 1
ATOM 1590 C CA . THR A 1 217 ? -32.479 -7.646 23.503 1.00 97.50 217 THR A CA 1
ATOM 1591 C C . THR A 1 217 ? -31.687 -8.953 23.433 1.00 97.50 217 THR A C 1
ATOM 1593 O O . THR A 1 217 ? -30.458 -8.902 23.335 1.00 97.50 217 THR A O 1
ATOM 1596 N N . PRO A 1 218 ? -32.334 -10.126 23.517 1.00 96.44 218 PRO A N 1
ATOM 1597 C CA . PRO A 1 218 ? -31.637 -11.396 23.343 1.00 96.44 218 PRO A CA 1
ATOM 1598 C C . PRO A 1 218 ? -31.114 -11.538 21.906 1.00 96.44 218 PRO A C 1
ATOM 1600 O O . PRO A 1 218 ? -31.749 -11.077 20.956 1.00 96.44 218 PRO A O 1
ATOM 1603 N N . LEU A 1 219 ? -29.973 -12.208 21.741 1.00 93.38 219 LEU A N 1
ATOM 1604 C CA . LEU A 1 219 ? -29.543 -12.684 20.427 1.00 93.38 219 LEU A CA 1
ATOM 1605 C C . LEU A 1 219 ? -30.563 -13.700 19.872 1.00 93.38 219 LEU A C 1
ATOM 1607 O O . LEU A 1 219 ? -31.123 -14.470 20.659 1.00 93.38 219 LEU A O 1
ATOM 1611 N N . PRO A 1 220 ? -30.784 -13.758 18.542 1.00 90.25 220 PRO A N 1
ATOM 1612 C CA . PRO A 1 220 ? -31.724 -14.705 17.931 1.00 90.25 220 PRO A CA 1
ATOM 1613 C C . PRO A 1 220 ? -31.435 -16.180 18.245 1.00 90.25 220 PRO A C 1
ATOM 1615 O O . PRO A 1 220 ? -32.356 -16.984 18.316 1.00 90.25 220 PRO A O 1
ATOM 1618 N N . ASP A 1 221 ? -30.165 -16.529 18.453 1.00 91.38 221 ASP A N 1
ATOM 1619 C CA . ASP A 1 221 ? -29.705 -17.879 18.800 1.00 91.38 221 ASP A CA 1
ATOM 1620 C C . ASP A 1 221 ? -29.743 -18.174 20.314 1.00 91.38 221 ASP A C 1
ATOM 1622 O O . ASP A 1 221 ? -29.387 -19.266 20.751 1.00 91.38 221 ASP A O 1
ATOM 1626 N N . GLY A 1 222 ? -30.152 -17.199 21.133 1.00 89.44 222 GLY A N 1
ATOM 1627 C CA . GLY A 1 222 ? -30.212 -17.310 22.588 1.00 89.44 222 GLY A CA 1
ATOM 1628 C C . GLY A 1 222 ? -28.856 -17.297 23.306 1.00 89.44 222 GLY A C 1
ATOM 1629 O O . GLY A 1 222 ? -28.844 -17.372 24.534 1.00 89.44 222 GLY A O 1
ATOM 1630 N N . THR A 1 223 ? -27.732 -17.155 22.594 1.00 92.88 223 THR A N 1
ATOM 1631 C CA . THR A 1 223 ? -26.369 -17.323 23.145 1.00 92.88 223 THR A CA 1
ATOM 1632 C C . THR A 1 223 ? -25.847 -16.125 23.944 1.00 92.88 223 THR A C 1
ATOM 1634 O O . THR A 1 223 ? -24.738 -16.165 24.483 1.00 92.88 223 THR A O 1
ATOM 1637 N N . GLY A 1 224 ? -26.628 -15.048 24.033 1.00 96.19 224 GLY A N 1
ATOM 1638 C CA . GLY A 1 224 ? -26.278 -13.841 24.772 1.00 96.19 224 GLY A CA 1
ATOM 1639 C C . GLY A 1 224 ? -27.230 -12.685 24.494 1.00 96.19 224 GLY A C 1
ATOM 1640 O O . GLY A 1 224 ? -28.351 -12.883 24.017 1.00 96.19 224 GLY A O 1
ATOM 1641 N N . VAL A 1 225 ? -26.775 -11.470 24.790 1.00 97.88 225 VAL A N 1
ATOM 1642 C CA . VAL A 1 225 ? -27.551 -10.237 24.615 1.00 97.88 225 VAL A CA 1
ATOM 1643 C C . VAL A 1 225 ? -26.858 -9.228 23.702 1.00 97.88 225 VAL A C 1
ATOM 1645 O O . VAL A 1 225 ? -25.627 -9.167 23.595 1.00 97.88 225 VAL A O 1
ATOM 1648 N N . ILE A 1 226 ? -27.696 -8.414 23.066 1.00 98.31 226 ILE A N 1
ATOM 1649 C CA . ILE A 1 226 ? -27.339 -7.249 22.266 1.00 98.31 226 ILE A CA 1
ATOM 1650 C C . ILE A 1 226 ? -27.726 -6.003 23.061 1.00 98.31 226 ILE A C 1
ATOM 1652 O O . ILE A 1 226 ? -28.901 -5.834 23.390 1.00 98.31 226 ILE A O 1
ATOM 1656 N N . ILE A 1 227 ? -26.776 -5.106 23.323 1.00 98.56 227 ILE A N 1
ATOM 1657 C CA . ILE A 1 227 ? -27.082 -3.768 23.844 1.00 98.56 227 ILE A CA 1
ATOM 1658 C C . ILE A 1 227 ? -27.668 -2.939 22.701 1.00 98.56 227 ILE A C 1
ATOM 1660 O O . ILE A 1 227 ? -27.025 -2.771 21.667 1.00 98.56 227 ILE A O 1
ATOM 1664 N N . THR A 1 228 ? -28.875 -2.413 22.887 1.00 98.44 228 THR A N 1
ATOM 1665 C CA . THR A 1 228 ? -29.631 -1.636 21.891 1.00 98.44 228 THR A CA 1
ATOM 1666 C C . THR A 1 228 ? -29.855 -0.180 22.294 1.00 98.44 228 THR A C 1
ATOM 1668 O O . THR A 1 228 ? -30.297 0.616 21.470 1.00 98.44 228 THR A O 1
ATOM 1671 N N . GLY A 1 229 ? -29.506 0.205 23.523 1.00 98.31 229 GLY A N 1
ATOM 1672 C CA . GLY A 1 229 ? -29.606 1.586 23.986 1.00 98.31 229 GLY A CA 1
ATOM 1673 C C . GLY A 1 229 ? -28.800 1.840 25.255 1.00 98.31 229 GLY A C 1
ATOM 1674 O O . GLY A 1 229 ? -28.534 0.916 26.024 1.00 98.31 229 GLY A O 1
ATOM 1675 N N . TYR A 1 230 ? -28.420 3.102 25.462 1.00 98.38 230 TYR A N 1
ATOM 1676 C CA . TYR A 1 230 ? -27.653 3.542 26.625 1.00 98.38 230 TYR A CA 1
ATOM 1677 C C . TYR A 1 230 ? -28.072 4.941 27.106 1.00 98.38 230 TYR A C 1
ATOM 1679 O O . TYR A 1 230 ? -28.188 5.883 26.307 1.00 98.38 230 TYR A O 1
ATOM 1687 N N . ASN A 1 231 ? -28.282 5.083 28.418 1.00 97.19 231 ASN A N 1
ATOM 1688 C CA . ASN A 1 231 ? -28.650 6.344 29.080 1.00 97.19 231 ASN A CA 1
ATOM 1689 C C . ASN A 1 231 ? -27.826 6.638 30.354 1.00 97.19 231 ASN A C 1
ATOM 1691 O O . ASN A 1 231 ? -28.266 7.414 31.200 1.00 97.19 231 ASN A O 1
ATOM 1695 N N . GLY A 1 232 ? -26.662 6.000 30.498 1.00 96.75 232 GLY A N 1
ATOM 1696 C CA . GLY A 1 232 ? -25.810 6.106 31.683 1.00 96.75 232 GLY A CA 1
ATOM 1697 C C . GLY A 1 232 ? -24.701 7.164 31.606 1.00 96.75 232 GLY A C 1
ATOM 1698 O O . GLY A 1 232 ? -24.722 8.031 30.728 1.00 96.75 232 GLY A O 1
ATOM 1699 N N . PRO A 1 233 ? -23.721 7.101 32.530 1.00 97.31 233 PRO A N 1
ATOM 1700 C CA . PRO A 1 233 ? -22.592 8.033 32.592 1.00 97.31 233 PRO A CA 1
ATOM 1701 C C . PRO A 1 233 ? -21.650 7.940 31.377 1.00 97.31 233 PRO A C 1
ATOM 1703 O O . PRO A 1 233 ? -21.696 6.994 30.594 1.00 97.31 233 PRO A O 1
ATOM 1706 N N . SER A 1 234 ? -20.747 8.911 31.230 1.00 96.81 234 SER A N 1
ATOM 1707 C CA . SER A 1 234 ? -19.776 8.961 30.123 1.00 96.81 234 SER A CA 1
ATOM 1708 C C . SER A 1 234 ? -18.656 7.916 30.210 1.00 96.81 234 SER A C 1
ATOM 1710 O O . SER A 1 234 ? -18.086 7.558 29.182 1.00 96.81 234 SER A O 1
ATOM 1712 N N . SER A 1 235 ? -18.336 7.415 31.405 1.00 97.31 235 SER A N 1
ATOM 1713 C CA . SER A 1 235 ? -17.421 6.281 31.585 1.00 97.31 235 SER A CA 1
ATOM 1714 C C . SER A 1 235 ? -18.219 4.980 31.569 1.00 97.31 235 SER A C 1
ATOM 1716 O O . SER A 1 235 ? -19.065 4.767 32.441 1.00 97.31 235 SER A O 1
ATOM 1718 N N . VAL A 1 236 ? -17.973 4.133 30.569 1.00 97.81 236 VAL A N 1
ATOM 1719 C CA . VAL A 1 236 ? -18.745 2.913 30.316 1.00 97.81 236 VAL A CA 1
ATOM 1720 C C . VAL A 1 236 ? -17.868 1.690 30.536 1.00 97.81 236 VAL A C 1
ATOM 1722 O O . VAL A 1 236 ? -16.935 1.434 29.776 1.00 97.81 236 VAL A O 1
ATOM 1725 N N . VAL A 1 237 ? -18.216 0.896 31.543 1.00 97.81 237 VAL A N 1
ATOM 1726 C CA . VAL A 1 237 ? -17.635 -0.425 31.789 1.00 97.81 237 VAL A CA 1
ATOM 1727 C C . VAL A 1 237 ? -18.767 -1.432 31.652 1.00 97.81 237 VAL A C 1
ATOM 1729 O O . VAL A 1 237 ? -19.636 -1.527 32.518 1.00 97.81 237 VAL A O 1
ATOM 1732 N N . ILE A 1 238 ? -18.805 -2.133 30.521 1.00 97.38 238 ILE A N 1
ATOM 1733 C CA . ILE A 1 238 ? -19.914 -3.020 30.168 1.00 97.38 238 ILE A CA 1
ATOM 1734 C C . ILE A 1 238 ? -19.834 -4.296 31.024 1.00 97.38 238 ILE A C 1
ATOM 1736 O O . ILE A 1 238 ? -18.800 -4.971 30.969 1.00 97.38 238 ILE A O 1
ATOM 1740 N N . PRO A 1 239 ? -20.901 -4.648 31.773 1.00 95.81 239 PRO A N 1
ATOM 1741 C CA . PRO A 1 239 ? -21.008 -5.926 32.476 1.00 95.81 239 PRO A CA 1
ATOM 1742 C C . PRO A 1 239 ? -20.712 -7.133 31.580 1.00 95.81 239 PRO A C 1
ATOM 1744 O O . PRO A 1 239 ? -21.023 -7.133 30.386 1.00 95.81 239 PRO A O 1
ATOM 1747 N N . GLU A 1 240 ? -20.133 -8.195 32.145 1.00 95.19 240 GLU A N 1
ATOM 1748 C CA . GLU A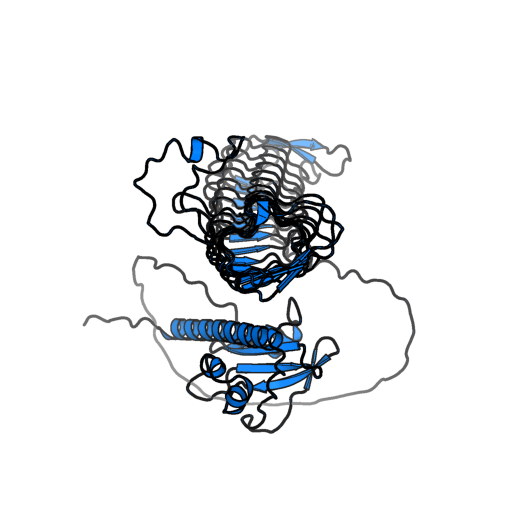 1 240 ? -19.953 -9.443 31.388 1.00 95.19 240 GLU A CA 1
ATOM 1749 C C . GLU A 1 240 ? -21.297 -10.056 30.988 1.00 95.19 240 GLU A C 1
ATOM 1751 O O . GLU A 1 240 ? -21.415 -10.617 29.895 1.00 95.19 240 GLU A O 1
ATOM 1756 N N . GLU A 1 241 ? -22.306 -9.874 31.840 1.00 96.00 241 GLU A N 1
ATOM 1757 C CA . GLU A 1 241 ? -23.666 -10.364 31.679 1.00 96.00 241 GLU A CA 1
ATOM 1758 C C . GLU A 1 241 ? -24.685 -9.248 31.941 1.00 96.00 241 GLU A C 1
ATOM 1760 O O . GLU A 1 241 ? -24.443 -8.365 32.757 1.00 96.00 241 GLU A O 1
ATOM 1765 N N . LEU A 1 242 ? -25.827 -9.294 31.255 1.00 95.56 242 LEU A N 1
ATOM 1766 C CA . LEU A 1 242 ? -27.031 -8.534 31.605 1.00 95.56 242 LEU A CA 1
ATOM 1767 C C . LEU A 1 242 ? -28.182 -9.529 31.719 1.00 95.56 242 LEU A C 1
ATOM 1769 O O . LEU A 1 242 ? -28.336 -10.383 30.840 1.00 95.56 242 LEU A O 1
ATOM 1773 N N . ASP A 1 243 ? -28.970 -9.436 32.790 1.00 92.88 243 ASP A N 1
ATOM 1774 C CA . ASP A 1 243 ? -30.041 -10.399 33.095 1.00 92.88 243 ASP A CA 1
ATOM 1775 C C . ASP A 1 243 ? -29.548 -11.871 33.113 1.00 92.88 243 ASP A C 1
ATOM 1777 O O . ASP A 1 243 ? -30.234 -12.783 32.644 1.00 92.88 243 ASP A O 1
ATOM 1781 N N . GLY A 1 244 ? -28.320 -12.104 33.601 1.00 92.94 244 GLY A N 1
ATOM 1782 C CA . GLY A 1 244 ? -27.689 -13.434 33.668 1.00 92.94 244 GLY A CA 1
ATOM 1783 C C . GLY A 1 244 ? -27.297 -14.036 32.312 1.00 92.94 244 GLY A C 1
ATOM 1784 O O . GLY A 1 244 ? -27.110 -15.248 32.200 1.00 92.94 244 GLY A O 1
ATOM 1785 N N . LYS A 1 245 ? -27.227 -13.221 31.249 1.00 95.62 245 LYS A N 1
ATOM 1786 C CA . LYS A 1 245 ? -26.811 -13.650 29.906 1.00 95.62 245 LYS A CA 1
ATOM 1787 C C . LYS A 1 245 ? -25.600 -12.860 29.419 1.00 95.62 245 LYS A C 1
ATOM 1789 O O . LYS A 1 245 ? -25.583 -11.639 29.567 1.00 95.62 245 LYS A O 1
ATOM 1794 N N . PRO A 1 246 ? -24.627 -13.502 28.747 1.00 96.94 246 PRO A N 1
ATOM 1795 C CA . PRO A 1 246 ? -23.397 -12.840 28.333 1.00 96.94 246 PRO A CA 1
ATOM 1796 C C . PRO A 1 246 ? -23.660 -11.726 27.317 1.00 96.94 246 PRO A C 1
ATOM 1798 O O . PRO A 1 246 ? -24.381 -11.914 26.332 1.00 96.94 246 PRO A O 1
ATOM 1801 N N . VAL A 1 247 ? -23.020 -10.575 27.512 1.00 97.94 247 VAL A N 1
ATOM 1802 C CA . VAL A 1 247 ? -23.076 -9.458 26.564 1.00 97.94 247 VAL A CA 1
ATOM 1803 C C . VAL A 1 247 ? -22.166 -9.753 25.380 1.00 97.94 247 VAL A C 1
ATOM 1805 O O . VAL A 1 247 ? -20.957 -9.888 25.532 1.00 97.94 247 VAL A O 1
ATOM 1808 N N . LYS A 1 248 ? -22.739 -9.865 24.181 1.00 97.75 248 LYS A N 1
ATOM 1809 C CA . LYS A 1 248 ? -21.994 -10.262 22.974 1.00 97.75 248 LYS A CA 1
ATOM 1810 C C . LYS A 1 248 ? -21.866 -9.137 21.960 1.00 97.75 248 LYS A C 1
ATOM 1812 O O . LYS A 1 248 ? -20.841 -9.042 21.288 1.00 97.75 248 LYS A O 1
ATOM 1817 N N . LYS A 1 249 ? -22.885 -8.290 21.833 1.00 98.25 249 LYS A N 1
ATOM 1818 C CA . LYS A 1 249 ? -22.968 -7.320 20.740 1.00 98.25 249 LYS A CA 1
ATOM 1819 C C . LYS A 1 249 ? -23.428 -5.956 21.221 1.00 98.25 249 LYS A C 1
ATOM 1821 O O . LYS A 1 249 ? -24.301 -5.849 22.079 1.00 98.25 249 LYS A O 1
ATOM 1826 N N . ILE A 1 250 ? -22.880 -4.920 20.604 1.00 98.62 250 ILE A N 1
ATOM 1827 C CA . ILE A 1 250 ? -23.396 -3.554 20.688 1.00 98.62 250 ILE A CA 1
ATOM 1828 C C . ILE A 1 250 ? -24.079 -3.251 19.357 1.00 98.62 250 ILE A C 1
ATOM 1830 O O . ILE A 1 250 ? -23.463 -3.402 18.304 1.00 98.62 250 ILE A O 1
ATOM 1834 N N . ALA A 1 251 ? -25.355 -2.872 19.383 1.00 98.62 251 ALA A N 1
ATOM 1835 C CA . ALA A 1 251 ? -26.107 -2.540 18.179 1.00 98.62 251 ALA A CA 1
ATOM 1836 C C . ALA A 1 251 ? -25.635 -1.220 17.543 1.00 98.62 251 ALA A C 1
ATOM 1838 O O . ALA A 1 251 ? -24.773 -0.504 18.058 1.00 98.62 251 ALA A O 1
ATOM 1839 N N . ASN A 1 252 ? -26.226 -0.888 16.397 1.00 98.69 252 ASN A N 1
ATOM 1840 C CA . ASN A 1 252 ? -25.909 0.338 15.679 1.00 98.69 252 ASN A CA 1
ATOM 1841 C C . ASN A 1 252 ? -26.256 1.581 16.512 1.00 98.69 252 ASN A C 1
ATOM 1843 O O . ASN A 1 252 ? -27.292 1.623 17.172 1.00 98.69 252 ASN A O 1
ATOM 1847 N N . SER A 1 253 ? -25.408 2.607 16.432 1.00 98.56 253 SER A N 1
ATOM 1848 C CA . SER A 1 253 ? -25.646 3.953 16.983 1.00 98.56 253 SER A CA 1
ATOM 1849 C C . SER A 1 253 ? -25.937 4.054 18.494 1.00 98.56 253 SER A C 1
ATOM 1851 O O . SER A 1 253 ? -26.335 5.123 18.952 1.00 98.56 253 SER A O 1
ATOM 1853 N N . VAL A 1 254 ? -25.726 2.994 19.284 1.00 98.44 254 VAL A N 1
ATOM 1854 C CA . VAL A 1 254 ? -26.088 2.943 20.720 1.00 98.44 254 VAL A CA 1
ATOM 1855 C C . VAL A 1 254 ? -25.474 4.088 21.534 1.00 98.44 254 VAL A C 1
ATOM 1857 O O . VAL A 1 254 ? -26.150 4.688 22.372 1.00 98.44 254 VAL A O 1
ATOM 1860 N N . PHE A 1 255 ? -24.209 4.413 21.266 1.00 98.50 255 PHE A N 1
ATOM 1861 C CA . PHE A 1 255 ? -23.437 5.460 21.935 1.00 98.50 255 PHE A CA 1
ATOM 1862 C C . PHE A 1 255 ? -23.111 6.646 21.010 1.00 98.50 255 PHE A C 1
ATOM 1864 O O . PHE A 1 255 ? -22.175 7.401 21.281 1.00 98.50 255 PHE A O 1
ATOM 1871 N N . LEU A 1 256 ? -23.861 6.839 19.919 1.00 98.38 256 LEU A N 1
ATOM 1872 C CA . LEU A 1 256 ? -23.659 7.952 18.986 1.00 98.38 256 LEU A CA 1
ATOM 1873 C C . LEU A 1 256 ? -23.784 9.301 19.717 1.00 98.38 256 LEU A C 1
ATOM 1875 O O . LEU A 1 256 ? -24.845 9.620 20.255 1.00 98.38 256 LEU A O 1
ATOM 1879 N N . GLY A 1 257 ? -22.708 10.096 19.725 1.00 97.88 257 GLY A N 1
ATOM 1880 C CA . GLY A 1 257 ? -22.699 11.445 20.303 1.00 97.88 257 GLY A CA 1
ATOM 1881 C C . GLY A 1 257 ? -23.029 11.513 21.800 1.00 97.88 257 GLY A C 1
ATOM 1882 O O . GLY A 1 257 ? -23.512 12.540 22.271 1.00 97.88 257 GLY A O 1
ATOM 1883 N N . LYS A 1 258 ? -22.804 10.432 22.560 1.00 97.31 258 LYS A N 1
ATOM 1884 C CA . LYS A 1 258 ? -23.136 10.351 23.996 1.00 97.31 258 LYS A CA 1
ATOM 1885 C C . LYS A 1 258 ? -22.079 10.967 24.921 1.00 97.31 258 LYS A C 1
ATOM 1887 O O . LYS A 1 258 ? -22.224 10.881 26.136 1.00 97.31 258 LYS A O 1
ATOM 1892 N N . ASN A 1 259 ? -21.039 11.598 24.371 1.00 96.12 259 ASN A N 1
ATOM 1893 C CA . ASN A 1 259 ? -19.893 12.136 25.114 1.00 96.12 259 ASN A CA 1
ATOM 1894 C C . ASN A 1 259 ? -19.180 11.078 25.972 1.00 96.12 259 ASN A C 1
ATOM 1896 O O . ASN A 1 259 ? -18.743 11.371 27.085 1.00 96.12 259 ASN A O 1
ATOM 1900 N N . ILE A 1 260 ? -19.064 9.850 25.458 1.00 98.25 260 ILE A N 1
ATOM 1901 C CA . ILE A 1 260 ? -18.322 8.777 26.128 1.00 98.25 260 ILE A CA 1
ATOM 1902 C C . ILE A 1 260 ? -16.857 9.192 26.292 1.00 98.25 260 ILE A C 1
ATOM 1904 O O . ILE A 1 260 ? -16.268 9.758 25.373 1.00 98.25 260 ILE A O 1
ATOM 1908 N N . THR A 1 261 ? -16.282 8.926 27.464 1.00 97.56 261 THR A N 1
ATOM 1909 C CA . THR A 1 261 ? -14.889 9.247 27.819 1.00 97.56 261 THR A CA 1
ATOM 1910 C C . THR A 1 261 ? -14.012 8.002 27.934 1.00 97.56 261 THR A C 1
ATOM 1912 O O . THR A 1 261 ? -12.843 8.033 27.548 1.00 97.56 261 THR A O 1
ATOM 1915 N N . HIS A 1 262 ? -14.585 6.898 28.414 1.00 96.81 262 HIS A N 1
ATOM 1916 C CA . HIS A 1 262 ? -13.935 5.600 28.603 1.00 96.81 262 HIS A CA 1
ATOM 1917 C C . HIS A 1 262 ? -14.886 4.489 28.170 1.00 96.81 262 HIS A C 1
ATOM 1919 O O . HIS A 1 262 ? -16.078 4.551 28.474 1.00 96.81 262 HIS A O 1
ATOM 1925 N N . LEU A 1 263 ? -14.359 3.486 27.474 1.00 96.88 263 LEU A N 1
ATOM 1926 C CA . LEU A 1 263 ? -15.073 2.268 27.115 1.00 96.88 263 LEU A CA 1
ATOM 1927 C C . LEU A 1 263 ? -14.235 1.049 27.490 1.00 96.88 263 LEU A C 1
ATOM 1929 O O . LEU A 1 263 ? -13.105 0.900 27.027 1.00 96.88 263 LEU A O 1
ATOM 1933 N N . GLU A 1 264 ? -14.836 0.124 28.226 1.00 96.62 264 GLU A N 1
ATOM 1934 C CA . GLU A 1 264 ? -14.227 -1.158 28.558 1.00 96.62 264 GLU A CA 1
ATOM 1935 C C . GLU A 1 264 ? -15.249 -2.293 28.494 1.00 96.62 264 GLU A C 1
ATOM 1937 O O . GLU A 1 264 ? -16.360 -2.184 29.017 1.00 96.62 264 GLU A O 1
ATOM 1942 N N . SER A 1 265 ? -14.882 -3.393 27.834 1.00 95.31 265 SER A N 1
ATOM 1943 C CA . SER A 1 265 ? -15.680 -4.619 27.813 1.00 95.31 265 SER A CA 1
ATOM 1944 C C . SER A 1 265 ? -14.817 -5.857 27.586 1.00 95.31 265 SER A C 1
ATOM 1946 O O . SER A 1 265 ? -14.035 -5.913 26.640 1.00 95.31 265 SER A O 1
ATOM 1948 N N . HIS A 1 266 ? -15.034 -6.887 28.407 1.00 94.31 266 HIS A N 1
ATOM 1949 C CA . HIS A 1 266 ? -14.338 -8.180 28.342 1.00 94.31 266 HIS A CA 1
ATOM 1950 C C . HIS A 1 266 ? -15.207 -9.317 27.770 1.00 94.31 266 HIS A C 1
ATOM 1952 O O . HIS A 1 266 ? -14.788 -10.481 27.755 1.00 94.31 266 HIS A O 1
ATOM 1958 N N . SER A 1 267 ? -16.412 -8.999 27.287 1.00 94.88 267 SER A N 1
ATOM 1959 C CA . SER A 1 267 ? -17.416 -9.956 26.795 1.00 94.88 267 SER A CA 1
ATOM 1960 C C . SER A 1 267 ? -17.861 -9.683 25.353 1.00 94.88 267 SER A C 1
ATOM 1962 O O . SER A 1 267 ? -18.110 -10.637 24.610 1.00 94.88 267 SER A O 1
ATOM 1964 N N . VAL A 1 268 ? -17.890 -8.411 24.935 1.00 97.75 268 VAL A N 1
ATOM 1965 C CA . VAL A 1 268 ? -18.347 -7.995 23.601 1.00 97.75 268 VAL A CA 1
ATOM 1966 C C . VAL A 1 268 ? -17.428 -8.542 22.504 1.00 97.75 268 VAL A C 1
ATOM 1968 O O . VAL A 1 268 ? -16.206 -8.404 22.556 1.00 97.75 268 VAL A O 1
ATOM 1971 N N . VAL A 1 269 ? -18.045 -9.142 21.485 1.00 97.88 269 VAL A N 1
ATOM 1972 C CA . VAL A 1 269 ? -17.388 -9.721 20.304 1.00 97.88 269 VAL A CA 1
ATOM 1973 C C . VAL A 1 269 ? -17.677 -8.942 19.017 1.00 97.88 269 VAL A C 1
ATOM 1975 O O . VAL A 1 269 ? -16.881 -9.009 18.083 1.00 97.88 269 VAL A O 1
ATOM 1978 N N . GLU A 1 270 ? -18.770 -8.175 18.960 1.00 98.50 270 GLU A N 1
ATOM 1979 C CA . GLU A 1 270 ? -19.171 -7.402 17.777 1.00 98.50 270 GLU A CA 1
ATOM 1980 C C . GLU A 1 270 ? -19.657 -5.995 18.152 1.00 98.50 270 GLU A C 1
ATOM 1982 O O . GLU A 1 270 ? -20.458 -5.814 19.075 1.00 98.50 270 GLU A O 1
ATOM 1987 N N . ILE A 1 271 ? -19.207 -4.999 17.387 1.00 98.75 271 ILE A N 1
ATOM 1988 C CA . ILE A 1 271 ? -19.636 -3.604 17.505 1.00 98.75 271 ILE A CA 1
ATOM 1989 C C . ILE A 1 271 ? -20.352 -3.181 16.225 1.00 98.75 271 ILE A C 1
ATOM 1991 O O . ILE A 1 271 ? -19.785 -3.242 15.137 1.00 98.75 271 ILE A O 1
ATOM 1995 N N . GLY A 1 272 ? -21.593 -2.724 16.366 1.00 98.75 272 GLY A N 1
ATOM 1996 C CA . GLY A 1 272 ? -22.432 -2.255 15.273 1.00 98.75 272 GLY A CA 1
ATOM 1997 C C . GLY A 1 272 ? -21.953 -0.949 14.639 1.00 98.75 272 GLY A C 1
ATOM 1998 O O . GLY A 1 272 ? -21.095 -0.226 15.151 1.00 98.75 272 GLY A O 1
ATOM 1999 N N . SER A 1 273 ? -22.556 -0.622 13.501 1.00 98.88 273 SER A N 1
ATOM 2000 C CA . SER A 1 273 ? -22.222 0.585 12.748 1.00 98.88 273 SER A CA 1
ATOM 2001 C C . SER A 1 273 ? -22.575 1.850 13.533 1.00 98.88 273 SER A C 1
ATOM 2003 O O . SER A 1 273 ? -23.605 1.903 14.205 1.00 98.88 273 SER A O 1
ATOM 2005 N N . ASN A 1 274 ? -21.740 2.886 13.435 1.00 98.62 274 ASN A N 1
ATOM 2006 C CA . ASN A 1 274 ? -21.880 4.165 14.149 1.00 98.62 274 ASN A CA 1
ATOM 2007 C C . ASN A 1 274 ? -21.951 4.064 15.688 1.00 98.62 274 ASN A C 1
ATOM 2009 O O . ASN A 1 274 ? -22.272 5.062 16.335 1.00 98.62 274 ASN A O 1
ATOM 2013 N N . ALA A 1 275 ? -21.693 2.894 16.289 1.00 98.69 275 ALA A N 1
ATOM 2014 C CA . ALA A 1 275 ? -21.988 2.635 17.699 1.00 98.69 275 ALA A CA 1
ATOM 2015 C C . ALA A 1 275 ? -21.376 3.666 18.656 1.00 98.69 275 ALA A C 1
ATOM 2017 O O . ALA A 1 275 ? -22.054 4.068 19.585 1.00 98.69 275 ALA A O 1
ATOM 2018 N N . PHE A 1 276 ? -20.156 4.133 18.399 1.00 98.62 276 PHE A N 1
ATOM 2019 C CA . PHE A 1 276 ? -19.398 5.116 19.182 1.00 98.62 276 PHE A CA 1
ATOM 2020 C C . PHE A 1 276 ? -18.979 6.339 18.353 1.00 98.62 276 PHE A C 1
ATOM 2022 O O . PHE A 1 276 ? -17.996 7.005 18.683 1.00 98.62 276 PHE A O 1
ATOM 2029 N N . LYS A 1 277 ? -19.699 6.659 17.277 1.00 98.75 277 LYS A N 1
ATOM 2030 C CA . LYS A 1 277 ? -19.391 7.823 16.438 1.00 98.75 277 LYS A CA 1
ATOM 2031 C C . LYS A 1 277 ? -19.596 9.142 17.198 1.00 98.75 277 LYS A C 1
ATOM 2033 O O . LYS A 1 277 ? -20.521 9.265 18.003 1.00 98.75 277 LYS A O 1
ATOM 2038 N N . ASN A 1 278 ? -18.768 10.144 16.900 1.00 98.44 278 ASN A N 1
ATOM 2039 C CA . ASN A 1 278 ? -18.834 11.508 17.440 1.00 98.44 278 ASN A CA 1
ATOM 2040 C C . ASN A 1 278 ? -18.725 11.610 18.979 1.00 98.44 278 ASN A C 1
ATOM 2042 O O . ASN A 1 278 ? -19.319 12.506 19.582 1.00 98.44 278 ASN A O 1
ATOM 2046 N N . ASN A 1 279 ? -17.964 10.735 19.643 1.00 98.19 279 ASN A N 1
ATOM 2047 C CA . ASN A 1 279 ? -17.610 10.891 21.058 1.00 98.19 279 ASN A CA 1
ATOM 2048 C C . ASN A 1 279 ? -16.249 11.587 21.182 1.00 98.19 279 ASN A C 1
ATOM 2050 O O . ASN A 1 279 ? -15.220 10.973 21.451 1.00 98.19 279 ASN A O 1
ATOM 2054 N N . ASN A 1 280 ? -16.243 12.910 21.005 1.00 96.38 280 ASN A N 1
ATOM 2055 C CA . ASN A 1 280 ? -15.015 13.716 20.981 1.00 96.38 280 ASN A CA 1
ATOM 2056 C C . ASN A 1 280 ? -14.132 13.582 22.235 1.00 96.38 280 ASN A C 1
ATOM 2058 O O . ASN A 1 280 ? -12.931 13.840 22.152 1.00 96.38 280 ASN A O 1
ATOM 2062 N N . SER A 1 281 ? -14.703 13.171 23.369 1.00 97.12 281 SER A N 1
ATOM 2063 C CA . SER A 1 281 ? -13.998 12.978 24.642 1.00 97.12 281 SER A CA 1
ATOM 2064 C C . SER A 1 281 ? -13.526 11.541 24.891 1.00 97.12 281 SER A C 1
ATOM 2066 O O . SER A 1 281 ? -12.897 11.301 25.920 1.00 97.12 281 SER A O 1
ATOM 2068 N N . LEU A 1 282 ? -13.798 10.592 23.985 1.00 98.00 282 LEU A N 1
ATOM 2069 C CA . LEU A 1 282 ? -13.414 9.188 24.149 1.00 98.00 282 LEU A CA 1
ATOM 2070 C C . LEU A 1 282 ? -11.892 9.068 24.070 1.00 98.00 282 LEU A C 1
ATOM 2072 O O . LEU A 1 282 ? -11.311 9.258 23.004 1.00 98.00 282 LEU A O 1
ATOM 2076 N N . ALA A 1 283 ? -11.261 8.775 25.204 1.00 95.12 283 ALA A N 1
ATOM 2077 C CA . ALA A 1 283 ? -9.809 8.720 25.339 1.00 95.12 283 ALA A CA 1
ATOM 2078 C C . ALA A 1 283 ? -9.278 7.282 25.416 1.00 95.12 283 ALA A C 1
ATOM 2080 O O . ALA A 1 283 ? -8.209 6.997 24.872 1.00 95.12 283 ALA A O 1
ATOM 2081 N N . THR A 1 284 ? -10.042 6.383 26.045 1.00 94.06 284 THR A N 1
ATOM 2082 C CA . THR A 1 284 ? -9.620 5.007 26.342 1.00 94.06 284 THR A CA 1
ATOM 2083 C C . THR A 1 284 ? -10.659 4.002 25.859 1.00 94.06 284 THR A C 1
ATOM 2085 O O . THR A 1 284 ? -11.853 4.156 26.116 1.00 94.06 284 THR A O 1
ATOM 2088 N N . VAL A 1 285 ? -10.188 2.966 25.161 1.00 96.12 285 VAL A N 1
ATOM 2089 C CA . VAL A 1 285 ? -10.993 1.851 24.652 1.00 96.12 285 VAL A CA 1
ATOM 2090 C C . VAL A 1 285 ? -10.266 0.539 24.954 1.00 96.12 285 VAL A C 1
ATOM 2092 O O . VAL A 1 285 ? -9.155 0.329 24.469 1.00 96.12 285 VAL A O 1
ATOM 2095 N N . VAL A 1 286 ? -10.897 -0.345 25.729 1.00 95.69 286 VAL A N 1
ATOM 2096 C CA . VAL A 1 286 ? -10.374 -1.670 26.103 1.00 95.69 286 VAL A CA 1
ATOM 2097 C C . VAL A 1 286 ? -11.365 -2.745 25.661 1.00 95.69 286 VAL A C 1
ATOM 2099 O O . VAL A 1 286 ? -12.445 -2.885 26.233 1.00 95.69 286 VAL A O 1
ATOM 2102 N N . LEU A 1 287 ? -11.011 -3.482 24.604 1.00 95.81 287 LEU A N 1
ATOM 2103 C CA . LEU A 1 287 ? -11.906 -4.418 23.910 1.00 95.81 287 LEU A CA 1
ATOM 2104 C C . LEU A 1 287 ? -11.186 -5.723 23.493 1.00 95.81 287 LEU A C 1
ATOM 2106 O O . LEU A 1 287 ? -11.074 -6.014 22.300 1.00 95.81 287 LEU A O 1
ATOM 2110 N N . PRO A 1 288 ? -10.682 -6.537 24.440 1.00 94.94 288 PRO A N 1
ATOM 2111 C CA . PRO A 1 288 ? -9.835 -7.697 24.136 1.00 94.94 288 PRO A CA 1
ATOM 2112 C C . PRO A 1 288 ? -10.499 -8.800 23.300 1.00 94.94 288 PRO A C 1
ATOM 2114 O O . PRO A 1 288 ? -9.795 -9.555 22.633 1.00 94.94 288 PRO A O 1
ATOM 2117 N N . LYS A 1 289 ? -11.833 -8.929 23.328 1.00 95.81 289 LYS A N 1
ATOM 2118 C CA . LYS A 1 289 ? -12.559 -10.017 22.642 1.00 95.81 289 LYS A CA 1
ATOM 2119 C C . LYS A 1 289 ? -13.257 -9.607 21.347 1.00 95.81 289 LYS A C 1
ATOM 2121 O O . LYS A 1 289 ? -13.819 -10.477 20.679 1.00 95.81 289 LYS A O 1
ATOM 2126 N N . VAL A 1 290 ? -13.215 -8.328 20.976 1.00 98.25 290 VAL A N 1
ATOM 2127 C CA . VAL A 1 290 ? -13.904 -7.840 19.777 1.00 98.25 290 VAL A CA 1
ATOM 2128 C C . VAL A 1 290 ? -13.259 -8.421 18.524 1.00 98.25 290 VAL A C 1
ATOM 2130 O O . VAL A 1 290 ? -12.053 -8.302 18.324 1.00 98.25 290 VAL A O 1
ATOM 2133 N N . LYS A 1 291 ? -14.092 -9.034 17.679 1.00 97.81 291 LYS A N 1
ATOM 2134 C CA . LYS A 1 291 ? -13.720 -9.627 16.391 1.00 97.81 291 LYS A CA 1
ATOM 2135 C C . LYS A 1 291 ? -14.155 -8.778 15.201 1.00 97.81 291 LYS A C 1
ATOM 2137 O O . LYS A 1 291 ? -13.454 -8.749 14.195 1.00 97.81 291 LYS A O 1
ATOM 2142 N N . ILE A 1 292 ? -15.295 -8.096 15.313 1.00 98.62 292 ILE A N 1
ATOM 2143 C CA . ILE A 1 292 ? -15.909 -7.345 14.211 1.00 98.62 292 ILE A CA 1
ATOM 2144 C C . ILE A 1 292 ? -16.235 -5.928 14.678 1.00 98.62 292 ILE A C 1
ATOM 2146 O O . ILE A 1 292 ? -16.902 -5.734 15.700 1.00 98.62 292 ILE A O 1
ATOM 2150 N N . ILE A 1 293 ? -15.783 -4.942 13.905 1.00 98.81 293 ILE A N 1
ATOM 2151 C CA . ILE A 1 293 ? -16.109 -3.527 14.084 1.00 98.81 293 ILE A CA 1
ATOM 2152 C C . ILE A 1 293 ? -16.844 -3.038 12.840 1.00 98.81 293 ILE A C 1
ATOM 2154 O O . ILE A 1 293 ? -16.292 -3.057 11.744 1.00 98.81 293 ILE A O 1
ATOM 2158 N N . GLY A 1 294 ? -18.085 -2.589 13.013 1.00 98.88 294 GLY A N 1
ATOM 2159 C CA . GLY A 1 294 ? -18.938 -2.107 11.934 1.00 98.88 294 GLY A CA 1
ATOM 2160 C C . GLY A 1 294 ? -18.505 -0.767 11.336 1.00 98.88 294 GLY A C 1
ATOM 2161 O O . GLY A 1 294 ? -17.595 -0.084 11.817 1.00 98.88 294 GLY A O 1
ATOM 2162 N N . ASN A 1 295 ? -19.208 -0.367 10.278 1.00 98.94 295 ASN A N 1
ATOM 2163 C CA . ASN A 1 295 ? -18.929 0.870 9.555 1.00 98.94 295 ASN A CA 1
ATOM 2164 C C . ASN A 1 295 ? -19.088 2.090 10.467 1.00 98.94 295 ASN A C 1
ATOM 2166 O O . ASN A 1 295 ? -20.043 2.182 11.239 1.00 98.94 295 ASN A O 1
ATOM 2170 N N . GLU A 1 296 ? -18.159 3.040 10.374 1.00 98.81 296 GLU A N 1
ATOM 2171 C CA . GLU A 1 296 ? -18.175 4.300 11.136 1.00 98.81 296 GLU A CA 1
ATOM 2172 C C . GLU A 1 296 ? -18.238 4.125 12.670 1.00 98.81 296 GLU A C 1
ATOM 2174 O O . GLU A 1 296 ? -18.504 5.087 13.388 1.00 98.81 296 GLU A O 1
ATOM 2179 N N . ALA A 1 297 ? -17.995 2.918 13.203 1.00 98.81 297 ALA A N 1
ATOM 2180 C CA . ALA A 1 297 ? -18.251 2.584 14.605 1.00 98.81 297 ALA A CA 1
ATOM 2181 C C . ALA A 1 297 ? -17.551 3.516 15.603 1.00 98.81 297 ALA A C 1
ATOM 2183 O O . ALA A 1 297 ? -18.164 3.900 16.586 1.00 98.81 297 ALA A O 1
ATOM 2184 N N . PHE A 1 298 ? -16.315 3.922 15.339 1.00 98.69 298 PHE A N 1
ATOM 2185 C CA . PHE A 1 298 ? -15.509 4.850 16.136 1.00 98.69 298 PHE A CA 1
ATOM 2186 C C . PHE A 1 298 ? -15.120 6.102 15.333 1.00 98.69 298 PHE A C 1
ATOM 2188 O O . PHE A 1 298 ? -14.042 6.668 15.535 1.00 98.69 298 PHE A O 1
ATOM 2195 N N . GLN A 1 299 ? -15.967 6.539 14.399 1.00 98.69 299 GLN A N 1
ATOM 2196 C CA . GLN A 1 299 ? -15.696 7.732 13.602 1.00 98.69 299 GLN A CA 1
ATOM 2197 C C . GLN A 1 299 ? -15.672 8.995 14.480 1.00 98.69 299 GLN A C 1
ATOM 2199 O O . GLN A 1 299 ? -16.552 9.195 15.318 1.00 98.69 299 GLN A O 1
ATOM 2204 N N . ALA A 1 300 ? -14.702 9.876 14.219 1.00 98.25 300 ALA A N 1
ATOM 2205 C CA . ALA A 1 300 ? -14.582 11.210 14.805 1.00 98.25 300 ALA A CA 1
ATOM 2206 C C . ALA A 1 300 ? -14.564 11.230 16.349 1.00 98.25 300 ALA A C 1
ATOM 2208 O O . ALA A 1 300 ? -15.278 12.008 16.979 1.00 98.25 300 ALA A O 1
ATOM 2209 N N . ASN A 1 301 ? -13.716 10.402 16.971 1.00 97.88 301 ASN A N 1
ATOM 2210 C CA . ASN A 1 301 ? -13.415 10.479 18.403 1.00 97.88 301 ASN A CA 1
ATOM 2211 C C . ASN A 1 301 ? -12.110 11.261 18.631 1.00 97.88 301 ASN A C 1
ATOM 2213 O O . ASN A 1 301 ? -11.015 10.709 18.735 1.00 97.88 301 ASN A O 1
ATOM 2217 N N . GLY A 1 302 ? -12.225 12.590 18.702 1.00 94.69 302 GLY A N 1
ATOM 2218 C CA . GLY A 1 302 ? -11.088 13.525 18.721 1.00 94.69 302 GLY A CA 1
ATOM 2219 C C . GLY A 1 302 ? -10.115 13.435 19.910 1.00 94.69 302 GLY A C 1
ATOM 2220 O O . GLY A 1 302 ? -9.122 14.165 19.921 1.00 94.69 302 GLY A O 1
ATOM 2221 N N . SER A 1 303 ? -10.364 12.576 20.903 1.00 97.25 303 SER A N 1
ATOM 2222 C CA . SER A 1 303 ? -9.474 12.359 22.057 1.00 97.25 303 SER A CA 1
ATOM 2223 C C . SER A 1 303 ? -8.804 10.985 22.086 1.00 97.25 303 SER A C 1
ATOM 2225 O O . SER A 1 303 ? -7.937 10.771 22.931 1.00 97.25 303 SER A O 1
ATOM 2227 N N . LEU A 1 304 ? -9.141 10.079 21.162 1.00 97.31 304 LEU A N 1
ATOM 2228 C CA . LEU A 1 304 ? -8.607 8.721 21.160 1.00 97.31 304 LEU A CA 1
ATOM 2229 C C . LEU A 1 304 ? -7.127 8.743 20.753 1.00 97.31 304 LEU A C 1
ATOM 2231 O O . LEU A 1 304 ? -6.796 9.180 19.653 1.00 97.31 304 LEU A O 1
ATOM 2235 N N . LEU A 1 305 ? -6.238 8.281 21.638 1.00 94.38 305 LEU A N 1
ATOM 2236 C CA . LEU A 1 305 ? -4.780 8.329 21.428 1.00 94.38 305 LEU A CA 1
ATOM 2237 C C . LEU A 1 305 ? -4.204 7.024 20.872 1.00 94.38 305 LEU A C 1
ATOM 2239 O O . LEU A 1 305 ? -3.301 7.041 20.033 1.00 94.38 305 LEU A O 1
ATOM 2243 N N . LYS A 1 306 ? -4.713 5.889 21.352 1.00 94.94 306 LYS A N 1
ATOM 2244 C CA . LYS A 1 306 ? -4.250 4.546 21.002 1.00 94.94 306 LYS A CA 1
ATOM 2245 C C . LYS A 1 306 ? -5.448 3.618 20.869 1.00 94.94 306 LYS A C 1
ATOM 2247 O O . LYS A 1 306 ? -6.409 3.732 21.625 1.00 94.94 306 LYS A O 1
ATOM 2252 N N . ILE A 1 307 ? -5.341 2.663 19.954 1.00 94.25 307 ILE A N 1
ATOM 2253 C CA . ILE A 1 307 ? -6.229 1.509 19.893 1.00 94.25 307 ILE A CA 1
ATOM 2254 C C . ILE A 1 307 ? -5.393 0.229 19.757 1.00 94.25 307 ILE A C 1
ATOM 2256 O O . ILE A 1 307 ? -4.480 0.152 18.934 1.00 94.25 307 ILE A O 1
ATOM 2260 N N . SER A 1 308 ? -5.690 -0.762 20.596 1.00 91.00 308 SER A N 1
ATOM 2261 C CA . SER A 1 308 ? -5.109 -2.105 20.527 1.00 91.00 308 SER A CA 1
ATOM 2262 C C . SER A 1 308 ? -6.249 -3.112 20.523 1.00 91.00 308 SER A C 1
ATOM 2264 O O . SER A 1 308 ? -7.053 -3.148 21.456 1.00 91.00 308 SER A O 1
ATOM 2266 N N . LEU A 1 309 ? -6.375 -3.860 19.427 1.00 94.12 309 LEU A N 1
ATOM 2267 C CA . LEU A 1 309 ? -7.487 -4.779 19.188 1.00 94.12 309 LEU A CA 1
ATOM 2268 C C . LEU A 1 309 ? -6.920 -6.158 18.836 1.00 94.12 309 LEU A C 1
ATOM 2270 O O . LEU A 1 309 ? -6.821 -6.507 17.656 1.00 94.12 309 LEU A O 1
ATOM 2274 N N . PRO A 1 310 ? -6.524 -6.950 19.846 1.00 92.69 310 PRO A N 1
ATOM 2275 C CA . PRO A 1 310 ? -5.728 -8.159 19.638 1.00 92.69 310 PRO A CA 1
ATOM 2276 C C . PRO A 1 310 ? -6.467 -9.245 18.848 1.00 92.69 310 PRO A C 1
ATOM 2278 O O . PRO A 1 310 ? -5.838 -10.061 18.181 1.00 92.69 310 PRO A O 1
ATOM 2281 N N . ARG A 1 311 ? -7.803 -9.251 18.891 1.00 94.06 311 ARG A N 1
ATOM 2282 C CA . ARG A 1 311 ? -8.644 -10.285 18.271 1.00 94.06 311 ARG A CA 1
ATOM 2283 C C . ARG A 1 311 ? -9.489 -9.803 17.105 1.00 94.06 311 ARG A C 1
ATOM 2285 O O . ARG A 1 311 ? -10.261 -10.598 16.574 1.00 94.06 311 ARG A O 1
ATOM 2292 N N . VAL A 1 312 ? -9.357 -8.541 16.697 1.00 96.81 312 VAL A N 1
ATOM 2293 C CA . VAL A 1 312 ? -10.189 -8.027 15.609 1.00 96.81 312 VAL A CA 1
ATOM 2294 C C . VAL A 1 312 ? -9.775 -8.672 14.293 1.00 96.81 312 VAL A C 1
ATOM 2296 O O . VAL A 1 312 ? -8.598 -8.707 13.940 1.00 96.81 312 VAL A O 1
ATOM 2299 N N . GLU A 1 313 ? -10.760 -9.200 13.580 1.00 96.00 313 GLU A N 1
ATOM 2300 C CA . GLU A 1 313 ? -10.608 -9.861 12.289 1.00 96.00 313 GLU A CA 1
ATOM 2301 C C . GLU A 1 313 ? -11.122 -8.953 11.162 1.00 96.00 313 GLU A C 1
ATOM 2303 O O . GLU A 1 313 ? -10.531 -8.925 10.081 1.00 96.00 313 GLU A O 1
ATOM 2308 N N . GLU A 1 314 ? -12.171 -8.164 11.418 1.00 98.06 314 GLU A N 1
ATOM 2309 C CA . GLU A 1 314 ? -12.822 -7.309 10.420 1.00 98.06 314 GLU A CA 1
ATOM 2310 C C . GLU A 1 314 ? -13.072 -5.894 10.947 1.00 98.06 314 GLU A C 1
ATOM 2312 O O . GLU A 1 314 ? -13.645 -5.694 12.022 1.00 98.06 314 GLU A O 1
ATOM 2317 N N . ILE A 1 315 ? -12.656 -4.905 10.156 1.00 98.75 315 ILE A N 1
ATOM 2318 C CA . ILE A 1 315 ? -12.884 -3.483 10.412 1.00 98.75 315 ILE A CA 1
ATOM 2319 C C . ILE A 1 315 ? -13.642 -2.899 9.224 1.00 98.75 315 ILE A C 1
ATOM 2321 O O . ILE A 1 315 ? -13.149 -2.936 8.099 1.00 98.75 315 ILE A O 1
ATOM 2325 N N . GLY A 1 316 ? -14.823 -2.345 9.484 1.00 98.81 316 GLY A N 1
ATOM 2326 C CA . GLY A 1 316 ? -15.696 -1.747 8.481 1.00 98.81 316 GLY A CA 1
ATOM 2327 C C . GLY A 1 316 ? -15.189 -0.424 7.907 1.00 98.81 316 GLY A C 1
ATOM 2328 O O . GLY A 1 316 ? -14.211 0.178 8.365 1.00 98.81 316 GLY A O 1
ATOM 2329 N N . ASP A 1 317 ? -15.902 0.054 6.893 1.00 98.88 317 ASP A N 1
ATOM 2330 C CA . ASP A 1 317 ? -15.602 1.312 6.220 1.00 98.88 317 ASP A CA 1
ATOM 2331 C C . ASP A 1 317 ? -15.705 2.485 7.198 1.00 98.88 317 ASP A C 1
ATOM 2333 O O . ASP A 1 317 ? -16.641 2.580 7.997 1.00 98.88 317 ASP A O 1
ATOM 2337 N N . ARG A 1 318 ? -14.730 3.399 7.139 1.00 98.88 318 ARG A N 1
ATOM 2338 C CA . ARG A 1 318 ? -14.638 4.592 7.999 1.00 98.88 318 ARG A CA 1
ATOM 2339 C C . ARG A 1 318 ? -14.695 4.315 9.508 1.00 98.88 318 ARG A C 1
ATOM 2341 O O . ARG A 1 318 ? -14.935 5.248 10.274 1.00 98.88 318 ARG A O 1
ATOM 2348 N N . ALA A 1 319 ? -14.464 3.077 9.955 1.00 98.81 319 ALA A N 1
ATOM 2349 C CA . ALA A 1 319 ? -14.635 2.680 11.353 1.00 98.81 319 ALA A CA 1
ATOM 2350 C C . ALA A 1 319 ? -13.898 3.591 12.346 1.00 98.81 319 ALA A C 1
ATOM 2352 O O . ALA A 1 319 ? -14.457 3.915 13.379 1.00 98.81 319 ALA A O 1
ATOM 2353 N N . PHE A 1 320 ? -12.699 4.064 12.020 1.00 98.75 320 PHE A N 1
ATOM 2354 C CA . PHE A 1 320 ? -11.891 5.005 12.801 1.00 98.75 320 PHE A CA 1
ATOM 2355 C C . PHE A 1 320 ? -11.561 6.288 12.012 1.00 98.75 320 PHE A C 1
ATOM 2357 O O . PHE A 1 320 ? -10.548 6.943 12.276 1.00 98.75 320 PHE A O 1
ATOM 2364 N N . TYR A 1 321 ? -12.408 6.674 11.058 1.00 98.75 321 TYR A N 1
ATOM 2365 C CA . TYR A 1 321 ? -12.209 7.883 10.259 1.00 98.75 321 TYR A CA 1
ATOM 2366 C C . TYR A 1 321 ? -12.179 9.138 11.142 1.00 98.75 321 TYR A C 1
ATOM 2368 O O . TYR A 1 321 ? -13.046 9.320 12.000 1.00 98.75 321 TYR A O 1
ATOM 2376 N N . GLY A 1 322 ? -11.227 10.041 10.901 1.00 97.88 322 GLY A N 1
ATOM 2377 C CA . GLY A 1 322 ? -11.186 11.360 11.539 1.00 97.88 322 GLY A CA 1
ATOM 2378 C C . GLY A 1 322 ? -10.814 11.347 13.026 1.00 97.88 322 GLY A C 1
ATOM 2379 O O . GLY A 1 322 ? -11.098 12.311 13.737 1.00 97.88 322 GLY A O 1
ATOM 2380 N N . ASN A 1 323 ? -10.183 10.278 13.520 1.00 98.06 323 ASN A N 1
ATOM 2381 C CA . ASN A 1 323 ? -9.607 10.246 14.867 1.00 98.06 323 ASN A CA 1
ATOM 2382 C C . ASN A 1 323 ? -8.280 11.018 14.900 1.00 98.06 323 ASN A C 1
ATOM 2384 O O . ASN A 1 323 ? -7.194 10.441 14.884 1.00 98.06 323 ASN A O 1
ATOM 2388 N N . SER A 1 324 ? -8.373 12.346 14.940 1.00 95.94 324 SER A N 1
ATOM 2389 C CA . SER A 1 324 ? -7.257 13.278 14.719 1.00 95.94 324 SER A CA 1
ATOM 2390 C C . SER A 1 324 ? -6.107 13.208 15.732 1.00 95.94 324 SER A C 1
ATOM 2392 O O . SER A 1 324 ? -5.052 13.790 15.484 1.00 95.94 324 SER A O 1
ATOM 2394 N N . LYS A 1 325 ? -6.273 12.507 16.862 1.00 97.31 325 LYS A N 1
ATOM 2395 C CA . LYS A 1 325 ? -5.207 12.271 17.851 1.00 97.31 325 LYS A CA 1
ATOM 2396 C C . LYS A 1 325 ? -4.712 10.824 17.909 1.00 97.31 325 LYS A C 1
ATOM 2398 O O . LYS A 1 325 ? -3.739 10.568 18.619 1.00 97.31 325 LYS A O 1
ATOM 2403 N N . LEU A 1 326 ? -5.315 9.906 17.151 1.00 98.00 326 LEU A N 1
ATOM 2404 C CA . LEU A 1 326 ? -4.953 8.490 17.174 1.00 98.00 326 LEU A CA 1
ATOM 2405 C C . LEU A 1 326 ? -3.549 8.316 16.597 1.00 98.00 326 LEU A C 1
ATOM 2407 O O . LEU A 1 326 ? -3.345 8.518 15.403 1.00 98.00 326 LEU A O 1
ATOM 2411 N N . ALA A 1 327 ? -2.591 7.971 17.456 1.00 96.31 327 ALA A N 1
ATOM 2412 C CA . ALA A 1 327 ? -1.169 7.884 17.135 1.00 96.31 327 ALA A CA 1
ATOM 2413 C C . ALA A 1 327 ? -0.670 6.439 16.982 1.00 96.31 327 ALA A C 1
ATOM 2415 O O . ALA A 1 327 ? 0.264 6.196 16.213 1.00 96.31 327 ALA A O 1
ATOM 2416 N N . THR A 1 328 ? -1.304 5.488 17.675 1.00 96.31 328 THR A N 1
ATOM 2417 C CA . THR A 1 328 ? -0.876 4.081 17.708 1.00 96.31 328 THR A CA 1
ATOM 2418 C C . THR A 1 328 ? -2.036 3.138 17.414 1.00 96.31 328 THR A C 1
ATOM 2420 O O . THR A 1 328 ? -3.081 3.216 18.065 1.00 96.31 328 THR A O 1
ATOM 2423 N N . VAL A 1 329 ? -1.821 2.228 16.462 1.00 96.69 329 VAL A N 1
ATOM 2424 C CA . VAL A 1 329 ? -2.782 1.202 16.040 1.00 96.69 329 VAL A CA 1
ATOM 2425 C C . VAL A 1 329 ? -2.100 -0.168 16.021 1.00 96.69 329 VAL A C 1
ATOM 2427 O O . VAL A 1 329 ? -1.110 -0.360 15.313 1.00 96.69 329 VAL A O 1
ATOM 2430 N N . GLU A 1 330 ? -2.646 -1.120 16.780 1.00 93.94 330 GLU A N 1
ATOM 2431 C CA . GLU A 1 330 ? -2.148 -2.501 16.889 1.00 93.94 330 GLU A CA 1
ATOM 2432 C C . GLU A 1 330 ? -3.257 -3.498 16.515 1.00 93.94 330 GLU A C 1
ATOM 2434 O O . GLU A 1 330 ? -4.252 -3.631 17.234 1.00 93.94 330 GLU A O 1
ATOM 2439 N N . LEU A 1 331 ? -3.088 -4.180 15.375 1.00 93.69 331 LEU A N 1
ATOM 2440 C CA . LEU A 1 331 ? -4.077 -5.070 14.754 1.00 93.69 331 LEU A CA 1
ATOM 2441 C C . LEU A 1 331 ? -3.436 -6.416 14.355 1.00 93.69 331 LEU A C 1
ATOM 2443 O O . LEU A 1 331 ? -3.239 -6.696 13.167 1.00 93.69 331 LEU A O 1
ATOM 2447 N N . PRO A 1 332 ? -3.063 -7.267 15.324 1.00 90.88 332 PRO A N 1
ATOM 2448 C CA . PRO A 1 332 ? -2.244 -8.447 15.056 1.00 90.88 332 PRO A CA 1
ATOM 2449 C C . PRO A 1 332 ? -2.968 -9.542 14.256 1.00 90.88 332 PRO A C 1
ATOM 2451 O O . PRO A 1 332 ? -2.323 -10.223 13.467 1.00 90.88 332 PRO A O 1
ATOM 2454 N N . ARG A 1 333 ? -4.295 -9.686 14.399 1.00 91.94 333 ARG A N 1
ATOM 2455 C CA . ARG A 1 333 ? -5.093 -10.765 13.776 1.00 91.94 333 ARG A CA 1
ATOM 2456 C C . ARG A 1 333 ? -6.004 -10.316 12.624 1.00 91.94 333 ARG A C 1
ATOM 2458 O O . ARG A 1 333 ? -6.752 -11.133 12.078 1.00 91.94 333 ARG A O 1
ATOM 2465 N N . VAL A 1 334 ? -5.939 -9.039 12.242 1.00 95.31 334 VAL A N 1
ATOM 2466 C CA . VAL A 1 334 ? -6.876 -8.458 11.271 1.00 95.31 334 VAL A CA 1
ATOM 2467 C C . VAL A 1 334 ? -6.753 -9.118 9.898 1.00 95.31 334 VAL A C 1
ATOM 2469 O O . VAL A 1 334 ? -5.658 -9.341 9.386 1.00 95.31 334 VAL A O 1
ATOM 2472 N N . LYS A 1 335 ? -7.902 -9.438 9.300 1.00 94.88 335 LYS A N 1
ATOM 2473 C CA . LYS A 1 335 ? -8.032 -9.994 7.948 1.00 94.88 335 LYS A CA 1
ATOM 2474 C C . LYS A 1 335 ? -8.321 -8.884 6.950 1.00 94.88 335 LYS A C 1
ATOM 2476 O O . LYS A 1 335 ? -7.632 -8.772 5.941 1.00 94.88 335 LYS A O 1
ATOM 2481 N N . ASN A 1 336 ? -9.318 -8.057 7.260 1.00 96.94 336 ASN A N 1
ATOM 2482 C CA . ASN A 1 336 ? -9.839 -7.045 6.351 1.00 96.94 336 ASN A CA 1
ATOM 2483 C C . ASN A 1 336 ? -9.954 -5.690 7.049 1.00 96.94 336 ASN A C 1
ATOM 2485 O O . ASN A 1 336 ? -10.561 -5.576 8.115 1.00 96.94 336 ASN A O 1
ATOM 2489 N N . ILE A 1 337 ? -9.394 -4.663 6.411 1.00 98.62 337 ILE A N 1
ATOM 2490 C CA . ILE A 1 337 ? -9.558 -3.264 6.804 1.00 98.62 337 ILE A CA 1
ATOM 2491 C C . ILE A 1 337 ? -10.348 -2.551 5.709 1.00 98.62 337 ILE A C 1
ATOM 2493 O O . ILE A 1 337 ? -9.913 -2.516 4.558 1.00 98.62 337 ILE A O 1
ATOM 2497 N N . GLY A 1 338 ? -11.498 -1.990 6.073 1.00 98.75 338 GLY A N 1
ATOM 2498 C CA . GLY A 1 338 ? -12.407 -1.289 5.174 1.00 98.75 338 GLY A CA 1
ATOM 2499 C C . GLY A 1 338 ? -11.839 0.003 4.588 1.00 98.75 338 GLY A C 1
ATOM 2500 O O . GLY A 1 338 ? -10.779 0.511 4.972 1.00 98.75 338 GLY A O 1
ATOM 2501 N N . SER A 1 339 ? -12.575 0.553 3.630 1.00 98.81 339 SER A N 1
ATOM 2502 C CA . SER A 1 339 ? -12.233 1.802 2.960 1.00 98.81 339 SER A CA 1
ATOM 2503 C C . SER A 1 339 ? -12.255 2.966 3.946 1.00 98.81 339 SER A C 1
ATOM 2505 O O . SER A 1 339 ? -13.169 3.091 4.764 1.00 98.81 339 SER A O 1
ATOM 2507 N N . SER A 1 340 ? -11.243 3.831 3.878 1.00 98.75 340 SER A N 1
ATOM 2508 C CA . SER A 1 340 ? -11.092 5.003 4.750 1.00 98.75 340 SER A CA 1
ATOM 2509 C C . SER A 1 340 ? -11.129 4.687 6.255 1.00 98.75 340 SER A C 1
ATOM 2511 O O . SER A 1 340 ? -11.388 5.583 7.058 1.00 98.75 340 SER A O 1
ATOM 2513 N N . ALA A 1 341 ? -10.899 3.429 6.659 1.00 98.81 341 ALA A N 1
ATOM 2514 C CA . ALA A 1 341 ? -11.090 2.987 8.039 1.00 98.81 341 ALA A CA 1
ATOM 2515 C C . ALA A 1 341 ? -10.280 3.807 9.049 1.00 98.81 341 ALA A C 1
ATOM 2517 O O . ALA A 1 341 ? -10.810 4.121 10.098 1.00 98.81 341 ALA A O 1
ATOM 2518 N N . PHE A 1 342 ? -9.054 4.205 8.726 1.00 98.75 342 PHE A N 1
ATOM 2519 C CA . PHE A 1 342 ? -8.168 5.025 9.558 1.00 98.75 342 PHE A CA 1
ATOM 2520 C C . PHE A 1 342 ? -7.745 6.319 8.843 1.00 98.75 342 PHE A C 1
ATOM 2522 O O . PHE A 1 342 ? -6.659 6.850 9.080 1.00 98.75 342 PHE A O 1
ATOM 2529 N N . GLU A 1 343 ? -8.574 6.828 7.931 1.00 98.25 343 GLU A N 1
ATOM 2530 C CA . GLU A 1 343 ? -8.274 8.058 7.196 1.00 98.25 343 GLU A CA 1
ATOM 2531 C C . GLU A 1 343 ? -8.288 9.293 8.115 1.00 98.25 343 GLU A C 1
ATOM 2533 O O . GLU A 1 343 ? -9.145 9.426 8.994 1.00 98.25 343 GLU A O 1
ATOM 2538 N N . SER A 1 344 ? -7.370 10.234 7.858 1.00 95.88 344 SER A N 1
ATOM 2539 C CA . SER A 1 344 ? -7.253 11.520 8.566 1.00 95.88 344 SER A CA 1
ATOM 2540 C C . SER A 1 344 ? -7.064 11.376 10.081 1.00 95.88 344 SER A C 1
ATOM 2542 O O . SER A 1 344 ? -7.678 12.091 10.878 1.00 95.88 344 SER A O 1
ATOM 2544 N N . GLY A 1 345 ? -6.211 10.428 10.471 1.00 92.88 345 GLY A N 1
ATOM 2545 C CA . GLY A 1 345 ? -5.720 10.275 11.836 1.00 92.88 345 GLY A CA 1
ATOM 2546 C C . GLY A 1 345 ? -4.397 11.009 12.078 1.00 92.88 345 GLY A C 1
ATOM 2547 O O . GLY A 1 345 ? -3.991 11.902 11.332 1.00 92.88 345 GLY A O 1
ATOM 2548 N N . ASN A 1 346 ? -3.695 10.615 13.139 1.00 95.56 346 ASN A N 1
ATOM 2549 C CA . ASN A 1 346 ? -2.340 11.076 13.453 1.00 95.56 346 ASN A CA 1
ATOM 2550 C C . ASN A 1 346 ? -1.392 9.881 13.631 1.00 95.56 346 ASN A C 1
ATOM 2552 O O . ASN A 1 346 ? -0.445 9.952 14.415 1.00 95.56 346 ASN A O 1
ATOM 2556 N N . ILE A 1 347 ? -1.669 8.774 12.929 1.00 97.50 347 ILE A N 1
ATOM 2557 C CA . ILE A 1 347 ? -1.020 7.487 13.182 1.00 97.50 347 ILE A CA 1
ATOM 2558 C C . ILE A 1 347 ? 0.456 7.598 12.824 1.00 97.50 347 ILE A C 1
ATOM 2560 O O . ILE A 1 347 ? 0.799 7.976 11.706 1.00 97.50 347 ILE A O 1
ATOM 2564 N N . GLN A 1 348 ? 1.309 7.259 13.784 1.00 95.12 348 GLN A N 1
ATOM 2565 C CA . GLN A 1 348 ? 2.766 7.215 13.661 1.00 95.12 348 GLN A CA 1
ATOM 2566 C C . GLN A 1 348 ? 3.276 5.777 13.778 1.00 95.12 348 GLN A C 1
ATOM 2568 O O . GLN A 1 348 ? 4.209 5.399 13.073 1.00 95.12 348 GLN A O 1
ATOM 2573 N N . SER A 1 349 ? 2.639 4.978 14.642 1.00 93.81 349 SER A N 1
ATOM 2574 C CA . SER A 1 349 ? 2.964 3.572 14.875 1.00 93.81 349 SER A CA 1
ATOM 2575 C C . SER A 1 349 ? 1.807 2.691 14.423 1.00 93.81 349 SER A C 1
ATOM 2577 O O . SER A 1 349 ? 0.709 2.760 14.980 1.00 93.81 349 SER A O 1
ATOM 2579 N N . LEU A 1 350 ? 2.064 1.855 13.421 1.00 93.88 350 LEU A N 1
ATOM 2580 C CA . LEU A 1 350 ? 1.094 0.924 12.861 1.00 93.88 350 LEU A CA 1
ATOM 2581 C C . LEU A 1 350 ? 1.667 -0.490 12.887 1.00 93.88 350 LEU A C 1
ATOM 2583 O O . LEU A 1 350 ? 2.730 -0.736 12.323 1.00 93.88 350 LEU A O 1
ATOM 2587 N N . GLN A 1 351 ? 0.930 -1.416 13.494 1.00 89.75 351 GLN A N 1
ATOM 2588 C CA . GLN A 1 351 ? 1.213 -2.845 13.432 1.00 89.75 351 GLN A CA 1
ATOM 2589 C C . GLN A 1 351 ? 0.002 -3.579 12.858 1.00 89.75 351 GLN A C 1
ATOM 2591 O O . GLN A 1 351 ? -1.100 -3.497 13.402 1.00 89.75 351 GLN A O 1
ATOM 2596 N N . ILE A 1 352 ? 0.216 -4.297 11.755 1.00 88.19 352 ILE A N 1
ATOM 2597 C CA . ILE A 1 352 ? -0.794 -5.124 11.084 1.00 88.19 352 ILE A CA 1
ATOM 2598 C C . ILE A 1 352 ? -0.191 -6.496 10.830 1.00 88.19 352 ILE A C 1
ATOM 2600 O O . ILE A 1 352 ? 0.845 -6.595 10.168 1.00 88.19 352 ILE A O 1
ATOM 2604 N N . GLY A 1 353 ? -0.881 -7.539 11.293 1.00 70.44 353 GLY A N 1
ATOM 2605 C CA . GLY A 1 353 ? -0.459 -8.918 11.072 1.00 70.44 353 GLY A CA 1
ATOM 2606 C C . GLY A 1 353 ? 0.832 -9.225 11.826 1.00 70.44 353 GLY A C 1
ATOM 2607 O O . GLY A 1 353 ? 1.911 -9.213 11.234 1.00 70.44 353 GLY A O 1
ATOM 2608 N N . SER A 1 354 ? 0.734 -9.500 13.129 1.00 61.62 354 SER A N 1
ATOM 2609 C CA . SER A 1 354 ? 1.853 -10.073 13.883 1.00 61.62 354 SER A CA 1
ATOM 2610 C C . SER A 1 354 ? 1.612 -11.569 14.078 1.00 61.62 354 SER A C 1
ATOM 2612 O O . SER A 1 354 ? 0.502 -12.006 14.365 1.00 61.62 354 SER A O 1
ATOM 2614 N N . THR A 1 355 ? 2.677 -12.354 13.898 1.00 50.78 355 THR A N 1
ATOM 2615 C CA . THR A 1 355 ? 2.737 -13.821 14.041 1.00 50.78 355 THR A CA 1
ATOM 2616 C C . THR A 1 355 ? 1.970 -14.611 12.960 1.00 50.78 355 THR A C 1
ATOM 2618 O O . THR A 1 355 ? 0.763 -14.806 12.997 1.00 50.78 355 THR A O 1
ATOM 2621 N N . ASN A 1 356 ? 2.712 -15.079 11.950 1.00 59.34 356 ASN A N 1
ATOM 2622 C CA . ASN A 1 356 ? 2.372 -16.149 10.992 1.00 59.34 356 ASN A CA 1
ATOM 2623 C C . ASN A 1 356 ? 1.187 -15.965 10.026 1.00 59.34 356 ASN A C 1
ATOM 2625 O O . ASN A 1 356 ? 1.143 -16.663 9.012 1.00 59.34 356 ASN A O 1
ATOM 2629 N N . ARG A 1 357 ? 0.280 -15.006 10.239 1.00 71.88 357 ARG A N 1
ATOM 2630 C CA . ARG A 1 357 ? -0.892 -14.810 9.375 1.00 71.88 357 ARG A CA 1
ATOM 2631 C C . ARG A 1 357 ? -0.918 -13.415 8.754 1.00 71.88 357 ARG A C 1
ATOM 2633 O O . ARG A 1 357 ? -0.884 -12.408 9.448 1.00 71.88 357 ARG A O 1
ATOM 2640 N N . ALA A 1 358 ? -0.948 -13.368 7.423 1.00 78.94 358 ALA A N 1
ATOM 2641 C CA . ALA A 1 358 ? -1.074 -12.119 6.680 1.00 78.94 358 ALA A CA 1
ATOM 2642 C C . ALA A 1 358 ?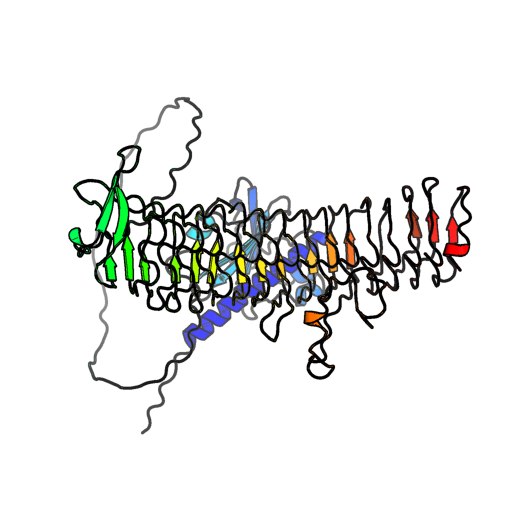 -2.530 -11.636 6.680 1.00 78.94 358 ALA A C 1
ATOM 2644 O O . ALA A 1 358 ? -3.442 -12.451 6.518 1.00 78.94 358 ALA A O 1
ATOM 2645 N N . ALA A 1 359 ? -2.732 -10.322 6.785 1.00 88.62 359 ALA A N 1
ATOM 2646 C CA . ALA A 1 359 ? -4.012 -9.710 6.454 1.00 88.62 359 ALA A CA 1
ATOM 2647 C C . ALA A 1 359 ? -4.334 -9.971 4.973 1.00 88.62 359 ALA A C 1
ATOM 2649 O O . ALA A 1 359 ? -3.447 -9.977 4.115 1.00 88.62 359 ALA A O 1
ATOM 2650 N N . ASP A 1 360 ? -5.603 -10.184 4.652 1.00 92.44 360 ASP A N 1
ATOM 2651 C CA . ASP A 1 360 ? -6.023 -10.409 3.275 1.00 92.44 360 ASP A CA 1
ATOM 2652 C C . ASP A 1 360 ? -6.039 -9.084 2.506 1.00 92.44 360 ASP A C 1
ATOM 2654 O O . ASP A 1 360 ? -5.487 -9.003 1.405 1.00 92.44 360 ASP A O 1
ATOM 2658 N N . LYS A 1 361 ? -6.602 -8.021 3.100 1.00 95.50 361 LYS A N 1
ATOM 2659 C CA . LYS A 1 361 ? -6.806 -6.757 2.387 1.00 95.50 361 LYS A CA 1
ATOM 2660 C C . LYS A 1 361 ? -6.776 -5.514 3.273 1.00 95.50 361 LYS A C 1
ATOM 2662 O O . LYS A 1 361 ? -7.423 -5.450 4.317 1.00 95.50 361 LYS A O 1
ATOM 2667 N N . ILE A 1 362 ? -6.106 -4.479 2.766 1.00 98.44 362 ILE A N 1
ATOM 2668 C CA . ILE A 1 362 ? -6.253 -3.085 3.200 1.00 98.44 362 ILE A CA 1
ATOM 2669 C C . ILE A 1 362 ? -7.059 -2.327 2.140 1.00 98.44 362 ILE A C 1
ATOM 2671 O O . ILE A 1 362 ? -6.684 -2.310 0.969 1.00 98.44 362 ILE A O 1
ATOM 2675 N N . GLY A 1 363 ? -8.174 -1.719 2.542 1.00 98.69 363 GLY A N 1
ATOM 2676 C CA . GLY A 1 363 ? -9.111 -1.026 1.661 1.00 98.69 363 GLY A CA 1
ATOM 2677 C C . GLY A 1 363 ? -8.606 0.304 1.097 1.00 98.69 363 GLY A C 1
ATOM 2678 O O . GLY A 1 363 ? -7.559 0.834 1.478 1.00 98.69 363 GLY A O 1
ATOM 2679 N N . THR A 1 364 ? -9.389 0.862 0.174 1.00 98.69 364 THR A N 1
ATOM 2680 C CA . THR A 1 364 ? -9.119 2.161 -0.455 1.00 98.69 364 THR A CA 1
ATOM 2681 C C . THR A 1 364 ? -9.026 3.259 0.599 1.00 98.69 364 THR A C 1
ATOM 2683 O O . THR A 1 364 ? -9.892 3.355 1.462 1.00 98.69 364 THR A O 1
ATOM 2686 N N . LYS A 1 365 ? -7.979 4.090 0.545 1.00 98.44 365 LYS A N 1
ATOM 2687 C CA . LYS A 1 365 ? -7.711 5.189 1.493 1.00 98.44 365 LYS A CA 1
ATOM 2688 C C . LYS A 1 365 ? -7.648 4.783 2.969 1.00 98.44 365 LYS A C 1
ATOM 2690 O O . LYS A 1 365 ? -7.716 5.652 3.832 1.00 98.44 365 LYS A O 1
ATOM 2695 N N . ALA A 1 366 ? -7.505 3.494 3.286 1.00 98.69 366 ALA A N 1
ATOM 2696 C CA . ALA A 1 366 ? -7.607 3.004 4.660 1.00 98.69 366 ALA A CA 1
ATOM 2697 C C . ALA A 1 366 ? -6.703 3.752 5.653 1.00 98.69 366 ALA A C 1
ATOM 2699 O O . ALA A 1 366 ? -7.147 4.008 6.760 1.00 98.69 366 ALA A O 1
ATOM 2700 N N . PHE A 1 367 ? -5.496 4.159 5.255 1.00 98.38 367 PHE A N 1
ATOM 2701 C CA . PHE A 1 367 ? -4.561 4.961 6.054 1.00 98.38 367 PHE A CA 1
ATOM 2702 C C . PHE A 1 367 ? -4.206 6.294 5.374 1.00 98.38 367 PHE A C 1
ATOM 2704 O O . PHE A 1 367 ? -3.135 6.855 5.625 1.00 98.38 367 PHE A O 1
ATOM 2711 N N . TYR A 1 368 ? -5.090 6.825 4.524 1.00 96.88 368 TYR A N 1
ATOM 2712 C CA . TYR A 1 368 ? -4.888 8.111 3.856 1.00 96.88 368 TYR A CA 1
ATOM 2713 C C . TYR A 1 368 ? -4.724 9.241 4.879 1.00 96.88 368 TYR A C 1
ATOM 2715 O O . TYR A 1 368 ? -5.461 9.292 5.865 1.00 96.88 368 TYR A O 1
ATOM 2723 N N . ASN A 1 369 ? -3.799 10.170 4.623 1.00 94.56 369 ASN A N 1
ATOM 2724 C CA . ASN A 1 369 ? -3.586 11.358 5.456 1.00 94.56 369 ASN A CA 1
ATOM 2725 C C . ASN A 1 369 ? -3.251 11.018 6.924 1.00 94.56 369 ASN A C 1
ATOM 2727 O O . ASN A 1 369 ? -4.015 11.323 7.838 1.00 94.56 369 ASN A O 1
ATOM 2731 N N . ASN A 1 370 ? -2.107 10.365 7.138 1.00 96.06 370 ASN A N 1
ATOM 2732 C CA . ASN A 1 370 ? -1.568 10.013 8.458 1.00 96.06 370 ASN A CA 1
ATOM 2733 C C . ASN A 1 370 ? -0.082 10.424 8.561 1.00 96.06 370 ASN A C 1
ATOM 2735 O O . ASN A 1 370 ? 0.426 11.192 7.744 1.00 96.06 370 ASN A O 1
ATOM 2739 N N . LYS A 1 371 ? 0.635 9.979 9.602 1.00 95.62 371 LYS A N 1
ATOM 2740 C CA . LYS A 1 371 ? 2.044 10.337 9.858 1.00 95.62 371 LYS A CA 1
ATOM 2741 C C . LYS A 1 371 ? 2.950 9.111 9.987 1.00 95.62 371 LYS A C 1
ATOM 2743 O O . LYS A 1 371 ? 3.954 9.170 10.690 1.00 95.62 371 LYS A O 1
ATOM 2748 N N . ILE A 1 372 ? 2.602 8.014 9.314 1.00 95.81 372 ILE A N 1
ATOM 2749 C CA . ILE A 1 372 ? 3.363 6.765 9.389 1.00 95.81 372 ILE A CA 1
ATOM 2750 C C . ILE A 1 372 ? 4.717 6.987 8.710 1.00 95.81 372 ILE A C 1
ATOM 2752 O O . ILE A 1 372 ? 4.755 7.448 7.569 1.00 95.81 372 ILE A O 1
ATOM 2756 N N . GLU A 1 373 ? 5.815 6.672 9.404 1.00 89.38 373 GLU A N 1
ATOM 2757 C CA . GLU A 1 373 ? 7.181 6.858 8.884 1.00 89.38 373 GLU A CA 1
ATOM 2758 C C . GLU A 1 373 ? 7.840 5.560 8.414 1.00 89.38 373 GLU A C 1
ATOM 2760 O O . GLU A 1 373 ? 8.529 5.547 7.394 1.00 89.38 373 GLU A O 1
ATOM 2765 N N . ASN A 1 374 ? 7.612 4.465 9.135 1.00 85.94 374 ASN A N 1
ATOM 2766 C CA . ASN A 1 374 ? 8.141 3.149 8.803 1.00 85.94 374 ASN A CA 1
ATOM 2767 C C . ASN A 1 374 ? 6.973 2.183 8.687 1.00 85.94 374 ASN A C 1
ATOM 2769 O O . ASN A 1 374 ? 6.128 2.128 9.582 1.00 85.94 374 ASN A O 1
ATOM 2773 N N . LEU A 1 375 ? 6.926 1.441 7.585 1.00 90.69 375 LEU A N 1
ATOM 2774 C CA . LEU A 1 375 ? 5.874 0.469 7.345 1.00 90.69 375 LEU A CA 1
ATOM 2775 C C . LEU A 1 375 ? 6.479 -0.911 7.155 1.00 90.69 375 LEU A C 1
ATOM 2777 O O . LEU A 1 375 ? 7.113 -1.181 6.139 1.00 90.69 375 LEU A O 1
ATOM 2781 N N . GLU A 1 376 ? 6.227 -1.782 8.120 1.00 88.50 376 GLU A N 1
ATOM 2782 C CA . GLU A 1 376 ? 6.505 -3.208 8.033 1.00 88.50 376 GLU A CA 1
ATOM 2783 C C . GLU A 1 376 ? 5.217 -3.954 8.361 1.00 88.50 376 GLU A C 1
ATOM 2785 O O . GLU A 1 376 ? 4.767 -3.968 9.506 1.00 88.50 376 GLU A O 1
ATOM 2790 N N . ILE A 1 377 ? 4.575 -4.506 7.332 1.00 87.38 377 ILE A N 1
ATOM 2791 C CA . ILE A 1 377 ? 3.267 -5.153 7.472 1.00 87.38 377 ILE A CA 1
ATOM 2792 C C . ILE A 1 377 ? 3.185 -6.421 6.633 1.00 87.38 377 ILE A C 1
ATOM 2794 O O . ILE A 1 377 ? 3.762 -6.520 5.549 1.00 87.38 377 ILE A O 1
ATOM 2798 N N . ARG A 1 378 ? 2.402 -7.391 7.111 1.00 89.50 378 ARG A N 1
ATOM 2799 C CA . ARG A 1 378 ? 2.092 -8.620 6.373 1.00 89.50 378 ARG A CA 1
ATOM 2800 C C . ARG A 1 378 ? 0.660 -8.555 5.850 1.00 89.50 378 ARG A C 1
ATOM 2802 O O . ARG A 1 378 ? -0.282 -8.818 6.590 1.00 89.50 378 ARG A O 1
ATOM 2809 N N . VAL A 1 379 ? 0.494 -8.223 4.571 1.00 94.31 379 VAL A N 1
ATOM 2810 C CA . VAL A 1 379 ? -0.814 -8.119 3.899 1.00 94.31 379 VAL A CA 1
ATOM 2811 C C . VAL A 1 379 ? -0.719 -8.644 2.467 1.00 94.31 379 VAL A C 1
ATOM 2813 O O . VAL A 1 379 ? 0.327 -8.478 1.859 1.00 94.31 379 VAL A O 1
ATOM 2816 N N . LYS A 1 380 ? -1.770 -9.255 1.903 1.00 95.12 380 LYS A N 1
ATOM 2817 C CA . LYS A 1 380 ? -1.768 -9.733 0.503 1.00 95.12 380 LYS A CA 1
ATOM 2818 C C . LYS A 1 380 ? -2.077 -8.625 -0.513 1.00 95.12 380 LYS A C 1
ATOM 2820 O O . LYS A 1 380 ? -1.384 -8.529 -1.530 1.00 95.12 380 LYS A O 1
ATOM 2825 N N . GLU A 1 381 ? -3.089 -7.793 -0.248 1.00 98.25 381 GLU A N 1
ATOM 2826 C CA . GLU A 1 381 ? -3.533 -6.699 -1.129 1.00 98.25 381 GLU A CA 1
ATOM 2827 C C . GLU A 1 381 ? -3.584 -5.338 -0.411 1.00 98.25 381 GLU A C 1
ATOM 2829 O O . GLU A 1 381 ? -4.167 -5.204 0.667 1.00 98.25 381 GLU A O 1
ATOM 2834 N N . ILE A 1 382 ? -3.031 -4.306 -1.060 1.00 98.75 382 ILE A N 1
ATOM 2835 C CA . ILE A 1 382 ? -3.110 -2.902 -0.630 1.00 98.75 382 ILE A CA 1
ATOM 2836 C C . ILE A 1 382 ? -3.945 -2.104 -1.636 1.00 98.75 382 ILE A C 1
ATOM 2838 O O . ILE A 1 382 ? -3.571 -2.005 -2.805 1.00 98.75 382 ILE A O 1
ATOM 2842 N N . GLY A 1 383 ? -5.060 -1.537 -1.171 1.00 98.75 383 GLY A N 1
ATOM 2843 C CA . GLY A 1 383 ? -6.046 -0.801 -1.963 1.00 98.75 383 GLY A CA 1
ATOM 2844 C C . GLY A 1 383 ? -5.592 0.570 -2.471 1.00 98.75 383 GLY A C 1
ATOM 2845 O O . GLY A 1 383 ? -4.489 1.042 -2.187 1.00 98.75 383 GLY A O 1
ATOM 2846 N N . ASP A 1 384 ? -6.466 1.214 -3.250 1.00 98.12 384 ASP A N 1
ATOM 2847 C CA . ASP A 1 384 ? -6.163 2.495 -3.890 1.00 98.12 384 ASP A CA 1
ATOM 2848 C C . ASP A 1 384 ? -5.895 3.578 -2.845 1.00 98.12 384 ASP A C 1
ATOM 2850 O O . ASP A 1 384 ? -6.654 3.727 -1.890 1.00 98.12 384 ASP A O 1
ATOM 2854 N N . GLU A 1 385 ? -4.826 4.354 -3.022 1.00 96.94 385 GLU A N 1
ATOM 2855 C CA . GLU A 1 385 ? -4.478 5.491 -2.154 1.00 96.94 385 GLU A CA 1
ATOM 2856 C C . GLU A 1 385 ? -4.346 5.125 -0.658 1.00 96.94 385 GLU A C 1
ATOM 2858 O O . GLU A 1 385 ? -4.355 6.010 0.198 1.00 96.94 385 GLU A O 1
ATOM 2863 N N . ALA A 1 386 ? -4.205 3.833 -0.326 1.00 98.44 386 ALA A N 1
ATOM 2864 C CA . ALA A 1 386 ? -4.289 3.329 1.043 1.00 98.44 386 ALA A CA 1
ATOM 2865 C C . ALA A 1 386 ? -3.299 3.995 2.005 1.00 98.44 386 ALA A C 1
ATOM 2867 O O . ALA A 1 386 ? -3.670 4.258 3.139 1.00 98.44 386 ALA A O 1
ATOM 2868 N N . PHE A 1 387 ? -2.084 4.306 1.554 1.00 97.88 387 PHE A N 1
ATOM 2869 C CA . PHE A 1 387 ? -1.048 4.993 2.329 1.00 97.88 387 PHE A CA 1
ATOM 2870 C C . PHE A 1 387 ? -0.656 6.341 1.709 1.00 97.88 387 PHE A C 1
ATOM 2872 O O . PHE A 1 387 ? 0.431 6.869 1.970 1.00 97.88 387 PHE A O 1
ATOM 2879 N N . TYR A 1 388 ? -1.528 6.937 0.894 1.00 94.56 388 TYR A N 1
ATOM 2880 C CA . TYR A 1 388 ? -1.259 8.245 0.311 1.00 94.56 388 TYR A CA 1
ATOM 2881 C C . TYR A 1 388 ? -1.310 9.344 1.402 1.00 94.56 388 TYR A C 1
ATOM 2883 O O . TYR A 1 388 ? -2.137 9.304 2.310 1.00 94.56 388 TYR A O 1
ATOM 2891 N N . ASN A 1 389 ? -0.390 10.313 1.328 1.00 91.94 389 ASN A N 1
ATOM 2892 C CA . ASN A 1 389 ? -0.215 11.426 2.259 1.00 91.94 389 ASN A CA 1
ATOM 2893 C C . ASN A 1 389 ? 0.164 10.943 3.668 1.00 91.94 389 ASN A C 1
ATOM 2895 O O . ASN A 1 389 ? -0.488 11.261 4.657 1.00 91.94 389 ASN A O 1
ATOM 2899 N N . ASN A 1 390 ? 1.207 10.112 3.720 1.00 94.50 390 ASN A N 1
ATOM 2900 C CA . ASN A 1 390 ? 1.908 9.694 4.933 1.00 94.50 390 ASN A CA 1
ATOM 2901 C C . ASN A 1 390 ? 3.345 10.232 4.916 1.00 94.50 390 ASN A C 1
ATOM 2903 O O . ASN A 1 390 ? 3.700 11.022 4.053 1.00 94.50 390 ASN A O 1
ATOM 2907 N N . ARG A 1 391 ? 4.197 9.801 5.850 1.00 93.81 391 ARG A N 1
ATOM 2908 C CA . ARG A 1 391 ? 5.602 10.230 5.956 1.00 93.81 391 ARG A CA 1
ATOM 2909 C C . ARG A 1 391 ? 6.571 9.076 5.709 1.00 93.81 391 ARG A C 1
ATOM 2911 O O . ARG A 1 391 ? 7.666 9.060 6.271 1.00 93.81 391 ARG A O 1
ATOM 2918 N N . LEU A 1 392 ? 6.154 8.099 4.901 1.00 94.88 392 LEU A N 1
ATOM 2919 C CA . LEU A 1 392 ? 6.869 6.837 4.749 1.00 94.88 392 LEU A CA 1
ATOM 2920 C C . LEU A 1 392 ? 8.266 7.066 4.178 1.00 94.88 392 LEU A C 1
ATOM 2922 O O . LEU A 1 392 ? 8.410 7.694 3.133 1.00 94.88 392 LEU A O 1
ATOM 2926 N N . LYS A 1 393 ? 9.275 6.524 4.859 1.00 88.81 393 LYS A N 1
ATOM 2927 C CA . LYS A 1 393 ? 10.690 6.524 4.460 1.00 88.81 393 LYS A CA 1
ATOM 2928 C C . LYS A 1 393 ? 11.140 5.130 4.036 1.00 88.81 393 LYS A C 1
ATOM 2930 O O . LYS A 1 393 ? 11.894 4.984 3.075 1.00 88.81 393 LYS A O 1
ATOM 2935 N N . ILE A 1 394 ? 10.662 4.112 4.751 1.00 87.06 394 ILE A N 1
ATOM 2936 C CA . ILE A 1 394 ? 11.019 2.706 4.558 1.00 87.06 394 ILE A CA 1
ATOM 2937 C C . ILE A 1 394 ? 9.736 1.880 4.489 1.00 87.06 394 ILE A C 1
ATOM 2939 O O . ILE A 1 394 ? 8.851 2.025 5.338 1.00 87.06 394 ILE A O 1
ATOM 2943 N N . VAL A 1 395 ? 9.653 1.015 3.477 1.00 92.69 395 VAL A N 1
ATOM 2944 C CA . VAL A 1 395 ? 8.519 0.114 3.253 1.00 92.69 395 VAL A CA 1
ATOM 2945 C C . VAL A 1 395 ? 9.012 -1.327 3.098 1.00 92.69 395 VAL A C 1
ATOM 2947 O O . VAL A 1 395 ? 9.779 -1.636 2.185 1.00 92.69 395 VAL A O 1
ATOM 2950 N N . SER A 1 396 ? 8.538 -2.212 3.975 1.00 90.88 396 SER A N 1
ATOM 2951 C CA . SER A 1 396 ? 8.783 -3.656 3.972 1.00 90.88 396 SER A CA 1
ATOM 2952 C C . SER A 1 396 ? 7.461 -4.417 3.858 1.00 90.88 396 SER A C 1
ATOM 2954 O O . SER A 1 396 ? 6.569 -4.296 4.701 1.00 90.88 396 SER A O 1
ATOM 2956 N N . LEU A 1 397 ? 7.336 -5.183 2.777 1.00 92.00 397 LEU A N 1
ATOM 2957 C CA . LEU A 1 397 ? 6.130 -5.879 2.336 1.00 92.00 397 LEU A CA 1
ATOM 2958 C C . LEU A 1 397 ? 6.477 -7.336 1.966 1.00 92.00 397 LEU A C 1
ATOM 2960 O O . LEU A 1 397 ? 6.469 -7.702 0.787 1.00 92.00 397 LEU A O 1
ATOM 2964 N N . PRO A 1 398 ? 6.814 -8.192 2.950 1.00 88.31 398 PRO A N 1
ATOM 2965 C CA . PRO A 1 398 ? 7.398 -9.516 2.706 1.00 88.31 398 PRO A CA 1
ATOM 2966 C C . PRO A 1 398 ? 6.458 -10.497 1.996 1.00 88.31 398 PRO A C 1
ATOM 2968 O O . PRO A 1 398 ? 6.926 -11.436 1.359 1.00 88.31 398 PRO A O 1
ATOM 2971 N N . VAL A 1 399 ? 5.142 -10.300 2.111 1.00 89.00 399 VAL A N 1
ATOM 2972 C CA . VAL A 1 399 ? 4.116 -11.223 1.588 1.00 89.00 399 VAL A CA 1
ATOM 2973 C C . VAL A 1 399 ? 3.082 -10.555 0.682 1.00 89.00 399 VAL A C 1
ATOM 2975 O O . VAL A 1 399 ? 2.115 -11.196 0.273 1.00 89.00 399 VAL A O 1
ATOM 2978 N N . THR A 1 400 ? 3.268 -9.273 0.367 1.00 93.88 400 THR A N 1
ATOM 2979 C CA . THR A 1 400 ? 2.324 -8.520 -0.462 1.00 93.88 400 THR A CA 1
ATOM 2980 C C . THR A 1 400 ? 2.427 -8.938 -1.911 1.00 93.88 400 THR A C 1
ATOM 2982 O O . THR A 1 400 ? 3.512 -8.946 -2.482 1.00 93.88 400 THR A O 1
ATOM 2985 N N . ILE A 1 401 ? 1.275 -9.233 -2.513 1.00 95.56 401 ILE A N 1
ATOM 2986 C CA . ILE A 1 401 ? 1.164 -9.685 -3.902 1.00 95.56 401 ILE A CA 1
ATOM 2987 C C . ILE A 1 401 ? 0.723 -8.542 -4.814 1.00 95.56 401 ILE A C 1
ATOM 2989 O O . ILE A 1 401 ? 1.216 -8.425 -5.937 1.00 95.56 401 ILE A O 1
ATOM 2993 N N . THR A 1 402 ? -0.191 -7.686 -4.343 1.00 98.56 402 THR A N 1
ATOM 2994 C CA . THR A 1 402 ? -0.784 -6.614 -5.154 1.00 98.56 402 THR A CA 1
ATOM 2995 C C . THR A 1 402 ? -0.819 -5.278 -4.420 1.00 98.56 402 THR A C 1
ATOM 2997 O O . THR A 1 402 ? -1.280 -5.187 -3.282 1.00 98.56 402 THR A O 1
ATOM 3000 N N . ILE A 1 403 ? -0.408 -4.223 -5.120 1.00 98.81 403 ILE A N 1
ATOM 3001 C CA . ILE A 1 403 ? -0.551 -2.821 -4.719 1.00 98.81 403 ILE A CA 1
ATOM 3002 C C . ILE A 1 403 ? -1.387 -2.111 -5.785 1.00 98.81 403 ILE A C 1
ATOM 3004 O O . ILE A 1 403 ? -1.042 -2.160 -6.964 1.00 98.81 403 ILE A O 1
ATOM 3008 N N . LYS A 1 404 ? -2.487 -1.461 -5.396 1.00 98.62 404 LYS A N 1
ATOM 3009 C CA . LYS A 1 404 ? -3.393 -0.759 -6.321 1.00 98.62 404 LYS A CA 1
ATOM 3010 C C . LYS A 1 404 ? -2.962 0.700 -6.568 1.00 98.62 404 LYS A C 1
ATOM 3012 O O . LYS A 1 404 ? -1.844 1.103 -6.232 1.00 98.62 404 LYS A O 1
ATOM 3017 N N . ARG A 1 405 ? -3.818 1.486 -7.233 1.00 96.12 405 ARG A N 1
ATOM 3018 C CA . ARG A 1 405 ? -3.490 2.815 -7.764 1.00 96.12 405 ARG A CA 1
ATOM 3019 C C . ARG A 1 405 ? -3.084 3.759 -6.638 1.00 96.12 405 ARG A C 1
ATOM 3021 O O . ARG A 1 405 ? -3.780 3.891 -5.635 1.00 96.12 405 ARG A O 1
ATOM 3028 N N . ARG A 1 406 ? -1.967 4.463 -6.826 1.00 94.31 406 ARG A N 1
ATOM 3029 C CA . ARG A 1 406 ? -1.498 5.558 -5.960 1.00 94.31 406 ARG A CA 1
ATOM 3030 C C . ARG A 1 406 ? -1.345 5.211 -4.472 1.00 94.31 406 ARG A C 1
ATOM 3032 O O . ARG A 1 406 ? -1.346 6.113 -3.638 1.00 94.31 406 ARG A O 1
ATOM 3039 N N . ALA A 1 407 ? -1.206 3.933 -4.124 1.00 97.50 407 ALA A N 1
ATOM 3040 C CA . ALA A 1 407 ? -1.181 3.491 -2.731 1.00 97.50 407 ALA A CA 1
ATOM 3041 C C . ALA A 1 407 ? -0.099 4.186 -1.885 1.00 97.50 407 ALA A C 1
ATOM 3043 O O . ALA A 1 407 ? -0.348 4.467 -0.719 1.00 97.50 407 ALA A O 1
ATOM 3044 N N . PHE A 1 408 ? 1.056 4.512 -2.471 1.00 97.00 408 PHE A N 1
ATOM 3045 C CA . PHE A 1 408 ? 2.234 5.069 -1.800 1.00 97.00 408 PHE A CA 1
ATOM 3046 C C . PHE A 1 408 ? 2.729 6.379 -2.435 1.00 97.00 408 PHE A C 1
ATOM 3048 O O . PHE A 1 408 ? 3.926 6.663 -2.434 1.00 97.00 408 PHE A O 1
ATOM 3055 N N . VAL A 1 409 ? 1.835 7.209 -2.981 1.00 90.62 409 VAL A N 1
ATOM 3056 C CA . VAL A 1 409 ? 2.231 8.495 -3.588 1.00 90.62 409 VAL A CA 1
ATOM 3057 C C . VAL A 1 409 ? 2.927 9.398 -2.567 1.00 90.62 409 VAL A C 1
ATOM 3059 O O . VAL A 1 409 ? 2.450 9.547 -1.440 1.00 90.62 409 VAL A O 1
ATOM 3062 N N . GLY A 1 410 ? 4.033 10.032 -2.964 1.00 81.81 410 GLY A N 1
ATOM 3063 C CA . GLY A 1 410 ? 4.791 10.941 -2.100 1.00 81.81 410 GLY A CA 1
ATOM 3064 C C . GLY A 1 410 ? 4.465 12.429 -2.231 1.00 81.81 410 GLY A C 1
ATOM 3065 O O . GLY A 1 410 ? 5.068 13.266 -1.566 1.00 81.81 410 GLY A O 1
ATOM 3066 N N . TYR A 1 411 ? 3.493 12.790 -3.066 1.00 72.94 411 TYR A N 1
ATOM 3067 C CA . TYR A 1 411 ? 3.098 14.178 -3.299 1.00 72.94 411 TYR A CA 1
ATOM 3068 C C . TYR A 1 411 ? 2.177 14.736 -2.197 1.00 72.94 411 TYR A C 1
ATOM 3070 O O . TYR A 1 411 ? 0.999 14.392 -2.144 1.00 72.94 411 TYR A O 1
ATOM 3078 N N . GLY A 1 412 ? 2.666 15.647 -1.358 1.00 56.47 412 GLY A N 1
ATOM 3079 C CA . GLY A 1 412 ? 1.839 16.374 -0.389 1.00 56.47 412 GLY A CA 1
ATOM 3080 C C . GLY A 1 412 ? 2.584 17.583 0.163 1.00 56.47 412 GLY A C 1
ATOM 3081 O O . GLY A 1 412 ? 3.799 17.509 0.323 1.00 56.47 412 GLY A O 1
ATOM 3082 N N . TYR A 1 413 ? 1.873 18.684 0.428 1.00 55.47 413 TYR A N 1
ATOM 3083 C CA . TYR A 1 413 ? 2.365 19.960 0.976 1.00 55.47 413 TYR A CA 1
ATOM 3084 C C . TYR A 1 413 ? 3.227 19.780 2.251 1.00 55.47 413 TYR A C 1
ATOM 3086 O O . TYR A 1 413 ? 2.743 19.938 3.366 1.00 55.47 413 TYR A O 1
ATOM 3094 N N . GLY A 1 414 ? 4.496 19.381 2.105 1.00 56.69 414 GLY A N 1
ATOM 3095 C CA . GLY A 1 414 ? 5.424 19.095 3.210 1.00 56.69 414 GLY A CA 1
ATOM 3096 C C . GLY A 1 414 ? 5.143 17.817 4.021 1.00 56.69 414 GLY A C 1
ATOM 3097 O O . GLY A 1 414 ? 5.814 17.579 5.027 1.00 56.69 414 GLY A O 1
ATOM 3098 N N . HIS A 1 415 ? 4.161 16.995 3.632 1.00 66.81 415 HIS A N 1
ATOM 3099 C CA . HIS A 1 415 ? 3.678 15.854 4.434 1.00 66.81 415 HIS A CA 1
ATOM 3100 C C . HIS A 1 415 ? 3.428 14.566 3.636 1.00 66.81 415 HIS A C 1
ATOM 3102 O O . HIS A 1 415 ? 2.779 13.664 4.154 1.00 66.81 415 HIS A O 1
ATOM 3108 N N . GLY A 1 416 ? 3.909 14.491 2.392 1.00 82.56 416 GLY A N 1
ATOM 3109 C CA . GLY A 1 416 ? 3.818 13.285 1.572 1.00 82.56 416 GLY A CA 1
ATOM 3110 C C . GLY A 1 416 ? 4.945 12.283 1.837 1.00 82.56 416 GLY A C 1
ATOM 3111 O O . GLY A 1 416 ? 5.945 12.590 2.490 1.00 82.56 416 GLY A O 1
ATOM 3112 N N . ASN A 1 417 ? 4.773 11.070 1.309 1.00 90.25 417 ASN A N 1
ATOM 3113 C CA . ASN A 1 417 ? 5.763 10.006 1.426 1.00 90.25 417 ASN A CA 1
ATOM 3114 C C . ASN A 1 417 ? 7.108 10.403 0.790 1.00 90.25 417 ASN A C 1
ATOM 3116 O O . ASN A 1 417 ? 7.192 11.159 -0.182 1.00 90.25 417 ASN A O 1
ATOM 3120 N N . ILE A 1 418 ? 8.178 9.863 1.357 1.00 90.44 418 ILE A N 1
ATOM 3121 C CA . ILE A 1 418 ? 9.567 10.087 0.956 1.00 90.44 418 ILE A CA 1
ATOM 3122 C C . ILE A 1 418 ? 10.312 8.751 0.945 1.00 90.44 418 ILE A C 1
ATOM 3124 O O . ILE A 1 418 ? 11.402 8.624 1.500 1.00 90.44 418 ILE A O 1
ATOM 3128 N N . ILE A 1 419 ? 9.691 7.732 0.346 1.00 92.00 419 ILE A N 1
ATOM 3129 C CA . ILE A 1 419 ? 10.178 6.354 0.424 1.00 92.00 419 ILE A CA 1
ATOM 3130 C C . ILE A 1 419 ? 11.521 6.271 -0.293 1.00 92.00 419 ILE A C 1
ATOM 3132 O O . ILE A 1 419 ? 11.583 6.480 -1.502 1.00 92.00 419 ILE A O 1
ATOM 3136 N N . ALA A 1 420 ? 12.575 5.961 0.455 1.00 87.38 420 ALA A N 1
ATOM 3137 C CA . ALA A 1 420 ? 13.928 5.776 -0.060 1.00 87.38 420 ALA A CA 1
ATOM 3138 C C . ALA A 1 420 ? 14.299 4.290 -0.178 1.00 87.38 420 ALA A C 1
ATOM 3140 O O . ALA A 1 420 ? 15.199 3.938 -0.935 1.00 87.38 420 ALA A O 1
ATOM 3141 N N . SER A 1 421 ? 13.590 3.414 0.546 1.00 86.00 421 SER A N 1
ATOM 3142 C CA . SER A 1 421 ? 13.814 1.967 0.542 1.00 86.00 421 SER A CA 1
ATOM 3143 C C . SER A 1 421 ? 12.499 1.192 0.457 1.00 86.00 421 SER A C 1
ATOM 3145 O O . SER A 1 421 ? 11.556 1.465 1.206 1.00 86.00 421 SER A O 1
ATOM 3147 N N . LEU A 1 422 ? 12.462 0.213 -0.451 1.00 90.31 422 LEU A N 1
ATOM 3148 C CA . LEU A 1 422 ? 11.345 -0.700 -0.679 1.00 90.31 422 LEU A CA 1
ATOM 3149 C C . LEU A 1 422 ? 11.855 -2.146 -0.707 1.00 90.31 422 LEU A C 1
ATOM 3151 O O . LEU A 1 422 ? 12.683 -2.493 -1.544 1.00 90.31 422 LEU A O 1
ATOM 3155 N N . THR A 1 423 ? 11.305 -2.997 0.160 1.00 89.12 423 THR A N 1
ATOM 3156 C CA . THR A 1 423 ? 11.514 -4.453 0.143 1.00 89.12 423 THR A CA 1
ATOM 3157 C C . THR A 1 423 ? 10.180 -5.154 -0.085 1.00 89.12 423 THR A C 1
ATOM 3159 O O . THR A 1 423 ? 9.302 -5.098 0.772 1.00 89.12 423 THR A O 1
ATOM 3162 N N . ALA A 1 424 ? 10.007 -5.803 -1.238 1.00 90.81 424 ALA A N 1
ATOM 3163 C CA . ALA A 1 424 ? 8.761 -6.491 -1.587 1.00 90.81 424 ALA A CA 1
ATOM 3164 C C . ALA A 1 424 ? 9.018 -7.700 -2.518 1.00 90.81 424 ALA A C 1
ATOM 3166 O O . ALA A 1 424 ? 8.732 -7.637 -3.715 1.00 90.81 424 ALA A O 1
ATOM 3167 N N . PRO A 1 425 ? 9.590 -8.807 -2.002 1.00 89.19 425 PRO A N 1
ATOM 3168 C CA . PRO A 1 425 ? 10.103 -9.903 -2.831 1.00 89.19 425 PRO A CA 1
ATOM 3169 C C . PRO A 1 425 ? 9.011 -10.694 -3.564 1.00 89.19 425 PRO A C 1
ATOM 3171 O O . PRO A 1 425 ? 9.265 -11.218 -4.648 1.00 89.19 425 PRO A O 1
ATOM 3174 N N . LEU A 1 426 ? 7.800 -10.771 -3.000 1.00 94.31 426 LEU A N 1
ATOM 3175 C CA . LEU A 1 426 ? 6.667 -11.521 -3.563 1.00 94.31 426 LEU A CA 1
ATOM 3176 C C . LEU A 1 426 ? 5.690 -10.652 -4.372 1.00 94.31 426 LEU A C 1
ATOM 3178 O O . LEU A 1 426 ? 4.678 -11.158 -4.853 1.00 94.31 426 LEU A O 1
ATOM 3182 N N . LEU A 1 427 ? 5.982 -9.360 -4.538 1.00 98.12 427 LEU A N 1
ATOM 3183 C CA . LEU A 1 427 ? 5.098 -8.417 -5.217 1.00 98.12 427 LEU A CA 1
ATOM 3184 C C . LEU A 1 427 ? 4.995 -8.740 -6.708 1.00 98.12 427 LEU A C 1
ATOM 3186 O O . LEU A 1 427 ? 6.005 -8.733 -7.406 1.00 98.12 427 LEU A O 1
ATOM 3190 N N . GLN A 1 428 ? 3.775 -8.977 -7.196 1.00 98.50 428 GLN A N 1
ATOM 3191 C CA . GLN A 1 428 ? 3.499 -9.350 -8.590 1.00 98.50 428 GLN A CA 1
ATOM 3192 C C . GLN A 1 428 ? 2.845 -8.217 -9.383 1.00 98.50 428 GLN A C 1
ATOM 3194 O O . GLN A 1 428 ? 3.139 -8.051 -10.569 1.00 98.50 428 GLN A O 1
ATOM 3199 N N . HIS A 1 429 ? 2.002 -7.404 -8.740 1.00 98.75 429 HIS A N 1
ATOM 3200 C CA . HIS A 1 429 ? 1.220 -6.373 -9.419 1.00 98.75 429 HIS A CA 1
ATOM 3201 C C . HIS A 1 429 ? 1.325 -5.018 -8.728 1.00 98.75 429 HIS A C 1
ATOM 3203 O O . HIS A 1 429 ? 1.002 -4.878 -7.547 1.00 98.75 429 HIS A O 1
ATOM 3209 N N . VAL A 1 430 ? 1.726 -4.003 -9.493 1.00 98.62 430 VAL A N 1
ATOM 3210 C CA . VAL A 1 430 ? 1.763 -2.605 -9.060 1.00 98.62 430 VAL A CA 1
ATOM 3211 C C . VAL A 1 430 ? 0.832 -1.784 -9.943 1.00 98.62 430 VAL A C 1
ATOM 3213 O O . VAL A 1 430 ? 0.971 -1.786 -11.162 1.00 98.62 430 VAL A O 1
ATOM 3216 N N . GLY A 1 431 ? -0.121 -1.089 -9.329 1.00 97.44 431 GLY A N 1
ATOM 3217 C CA . GLY A 1 431 ? -1.098 -0.242 -10.003 1.00 97.44 431 GLY A CA 1
ATOM 3218 C C . GLY A 1 431 ? -0.542 1.111 -10.447 1.00 97.44 431 GLY A C 1
ATOM 3219 O O . GLY A 1 431 ? 0.602 1.477 -10.171 1.00 97.44 431 GLY A O 1
ATOM 3220 N N . GLU A 1 432 ? -1.388 1.875 -11.136 1.00 94.25 432 GLU A N 1
ATOM 3221 C CA . GLU A 1 432 ? -1.034 3.192 -11.662 1.00 94.25 432 GLU A CA 1
ATOM 3222 C C . GLU A 1 432 ? -0.532 4.138 -10.559 1.00 94.25 432 GLU A C 1
ATOM 3224 O O . GLU A 1 432 ? -1.160 4.283 -9.509 1.00 94.25 432 GLU A O 1
ATOM 3229 N N . GLY A 1 433 ? 0.605 4.796 -10.791 1.00 90.38 433 GLY A N 1
ATOM 3230 C CA . GLY A 1 433 ? 1.152 5.815 -9.893 1.00 90.38 433 GLY A CA 1
ATOM 3231 C C . GLY A 1 433 ? 1.450 5.335 -8.470 1.00 90.38 433 GLY A C 1
ATOM 3232 O O . GLY A 1 433 ? 1.582 6.172 -7.5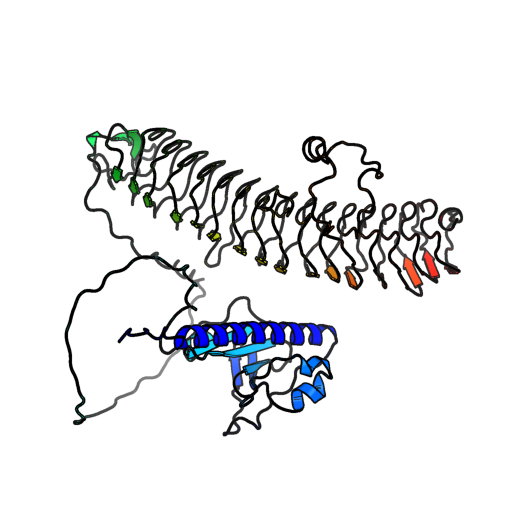80 1.00 90.38 433 GLY A O 1
ATOM 3233 N N . ALA A 1 434 ? 1.513 4.022 -8.219 1.00 96.50 434 ALA A N 1
ATOM 3234 C CA . ALA A 1 434 ? 1.590 3.464 -6.870 1.00 96.50 434 ALA A CA 1
ATOM 3235 C C . ALA A 1 434 ? 2.730 4.055 -6.028 1.00 96.50 434 ALA A C 1
ATOM 3237 O O . ALA A 1 434 ? 2.491 4.382 -4.874 1.00 96.50 434 ALA A O 1
ATOM 3238 N N . PHE A 1 435 ? 3.913 4.258 -6.613 1.00 95.81 435 PHE A N 1
ATOM 3239 C CA . PHE A 1 435 ? 5.089 4.868 -5.982 1.00 95.81 435 PHE A CA 1
ATOM 3240 C C . PHE A 1 435 ? 5.477 6.204 -6.636 1.00 95.81 435 PHE A C 1
ATOM 3242 O O . PHE A 1 435 ? 6.641 6.613 -6.576 1.00 95.81 435 PHE A O 1
ATOM 3249 N N . TYR A 1 436 ? 4.518 6.905 -7.248 1.00 89.50 436 TYR A N 1
ATOM 3250 C CA . TYR A 1 436 ? 4.757 8.214 -7.854 1.00 89.50 436 TYR A CA 1
ATOM 3251 C C . TYR A 1 436 ? 5.291 9.217 -6.824 1.00 89.50 436 TYR A C 1
ATOM 3253 O O . TYR A 1 436 ? 4.751 9.345 -5.721 1.00 89.50 436 TYR A O 1
ATOM 3261 N N . TYR A 1 437 ? 6.315 9.969 -7.225 1.00 87.50 437 TYR A N 1
ATOM 3262 C CA . TYR A 1 437 ? 6.908 11.054 -6.453 1.00 87.50 437 TYR A CA 1
ATOM 3263 C C . TYR A 1 437 ? 7.528 10.594 -5.121 1.00 87.50 437 TYR A C 1
ATOM 3265 O O . TYR A 1 437 ? 7.164 11.117 -4.077 1.00 87.50 437 TYR A O 1
ATOM 3273 N N . ASN A 1 438 ? 8.469 9.644 -5.123 1.00 89.56 438 ASN A N 1
ATOM 3274 C CA . ASN A 1 438 ? 9.196 9.177 -3.922 1.00 89.56 438 ASN A CA 1
ATOM 3275 C C . ASN A 1 438 ? 10.721 9.394 -4.052 1.00 89.56 438 ASN A C 1
ATOM 3277 O O . ASN A 1 438 ? 11.158 10.162 -4.9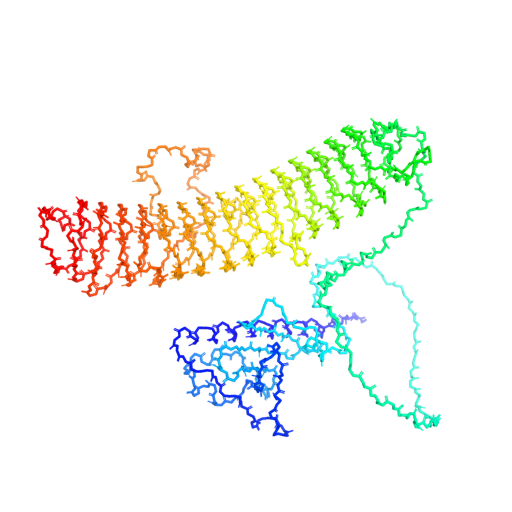00 1.00 89.56 438 ASN A O 1
ATOM 3281 N N . LEU A 1 439 ? 11.538 8.803 -3.176 1.00 88.94 439 LEU A N 1
ATOM 3282 C CA . LEU A 1 439 ? 13.002 8.954 -3.156 1.00 88.94 439 LEU A CA 1
ATOM 3283 C C . LEU A 1 439 ? 13.736 7.648 -3.498 1.00 88.94 439 LEU A C 1
ATOM 3285 O O . LEU A 1 439 ? 14.911 7.498 -3.164 1.00 88.94 439 LEU A O 1
ATOM 3289 N N . LEU A 1 440 ? 13.057 6.693 -4.139 1.00 89.31 440 LEU A N 1
ATOM 3290 C CA . LEU A 1 440 ? 13.658 5.405 -4.466 1.00 89.31 440 LEU A CA 1
ATOM 3291 C C . LEU A 1 440 ? 14.844 5.613 -5.406 1.00 89.31 440 LEU A C 1
ATOM 3293 O O . LEU A 1 440 ? 14.720 6.299 -6.421 1.00 89.31 440 LEU A O 1
ATOM 3297 N N . THR A 1 441 ? 15.969 4.981 -5.083 1.00 85.12 441 THR A N 1
ATOM 3298 C CA . THR A 1 441 ? 17.162 4.923 -5.941 1.00 85.12 441 THR A CA 1
ATOM 3299 C C . THR A 1 441 ? 17.287 3.583 -6.656 1.00 85.12 441 THR A C 1
ATOM 3301 O O . THR A 1 441 ? 17.805 3.509 -7.771 1.00 85.12 441 THR A O 1
ATOM 3304 N N . ILE A 1 442 ? 16.763 2.522 -6.041 1.00 85.38 442 ILE A N 1
ATOM 3305 C CA . ILE A 1 442 ? 16.787 1.159 -6.560 1.00 85.38 442 ILE A CA 1
ATOM 3306 C C . ILE A 1 442 ? 15.377 0.580 -6.490 1.00 85.38 442 ILE A C 1
ATOM 3308 O O . ILE A 1 442 ? 14.696 0.688 -5.469 1.00 85.38 442 ILE A O 1
ATOM 3312 N N . VAL A 1 443 ? 14.962 -0.083 -7.567 1.00 92.00 443 VAL A N 1
ATOM 3313 C CA . VAL A 1 443 ? 13.804 -0.984 -7.573 1.00 92.00 443 VAL A CA 1
ATOM 3314 C C . VAL A 1 443 ? 14.305 -2.387 -7.884 1.00 92.00 443 VAL A C 1
ATOM 3316 O O . VAL A 1 443 ? 14.701 -2.667 -9.011 1.00 92.00 443 VAL A O 1
ATOM 3319 N N . ASN A 1 444 ? 14.279 -3.268 -6.885 1.00 91.12 444 ASN A N 1
ATOM 3320 C CA . ASN A 1 444 ? 14.564 -4.694 -7.034 1.00 91.12 444 ASN A CA 1
ATOM 3321 C C . ASN A 1 444 ? 13.313 -5.490 -6.652 1.00 91.12 444 ASN A C 1
ATOM 3323 O O . ASN A 1 444 ? 13.013 -5.654 -5.470 1.00 91.12 444 ASN A O 1
ATOM 3327 N N . LEU A 1 445 ? 12.553 -5.923 -7.659 1.00 93.12 445 LEU A N 1
ATOM 3328 C CA . LEU A 1 445 ? 11.277 -6.614 -7.474 1.00 93.12 445 LEU A CA 1
ATOM 3329 C C . LEU A 1 445 ? 11.280 -7.912 -8.298 1.00 93.12 445 LEU A C 1
ATOM 3331 O O . LEU A 1 445 ? 10.778 -7.933 -9.426 1.00 93.12 445 LEU A O 1
ATOM 3335 N N . PRO A 1 446 ? 11.856 -9.004 -7.758 1.00 87.44 446 PRO A N 1
ATOM 3336 C CA . PRO A 1 446 ? 12.146 -10.215 -8.524 1.00 87.44 446 PRO A CA 1
ATOM 3337 C C . PRO A 1 446 ? 10.894 -10.932 -9.036 1.00 87.44 446 PRO A C 1
ATOM 3339 O O . PRO A 1 446 ? 10.941 -11.543 -10.102 1.00 87.44 446 PRO A O 1
ATOM 3342 N N . SER A 1 447 ? 9.773 -10.823 -8.321 1.00 95.62 447 SER A N 1
ATOM 3343 C CA . SER A 1 447 ? 8.504 -11.473 -8.679 1.00 95.62 447 SER A CA 1
ATOM 3344 C C . SER A 1 447 ? 7.546 -10.576 -9.469 1.00 95.62 447 SER A C 1
ATOM 3346 O O . SER A 1 447 ? 6.451 -11.023 -9.812 1.00 95.62 447 SER A O 1
ATOM 3348 N N . LEU A 1 448 ? 7.923 -9.324 -9.767 1.00 98.25 448 LEU A N 1
ATOM 3349 C CA . LEU A 1 448 ? 7.000 -8.368 -10.379 1.00 98.25 448 LEU A CA 1
ATOM 3350 C C . LEU A 1 448 ? 6.636 -8.805 -11.794 1.00 98.25 448 LEU A C 1
ATOM 3352 O O . LEU A 1 448 ? 7.513 -8.941 -12.639 1.00 98.25 448 LEU A O 1
ATOM 3356 N N . LYS A 1 449 ? 5.337 -8.981 -12.050 1.00 98.38 449 LYS A N 1
ATOM 3357 C CA . LYS A 1 449 ? 4.762 -9.346 -13.351 1.00 98.38 449 LYS A CA 1
ATOM 3358 C C . LYS A 1 449 ? 4.265 -8.133 -14.118 1.00 98.38 449 LYS A C 1
ATOM 3360 O O . LYS A 1 449 ? 4.487 -8.033 -15.324 1.00 98.38 449 LYS A O 1
ATOM 3365 N N . THR A 1 450 ? 3.635 -7.187 -13.423 1.00 98.56 450 THR A N 1
ATOM 3366 C CA . THR A 1 450 ? 3.046 -6.002 -14.054 1.00 98.56 450 THR A CA 1
ATOM 3367 C C . THR A 1 450 ? 3.392 -4.725 -13.293 1.00 98.56 450 THR A C 1
ATOM 3369 O O . THR A 1 450 ? 3.040 -4.587 -12.117 1.00 98.56 450 THR A O 1
ATOM 3372 N N . ALA A 1 451 ? 4.007 -3.765 -13.982 1.00 98.44 451 ALA A N 1
ATOM 3373 C CA . ALA A 1 451 ? 4.172 -2.395 -13.501 1.00 98.44 451 ALA A CA 1
ATOM 3374 C C . ALA A 1 451 ? 3.139 -1.494 -14.189 1.00 98.44 451 ALA A C 1
ATOM 3376 O O . ALA A 1 451 ? 3.138 -1.386 -15.412 1.00 98.44 451 ALA A O 1
ATOM 3377 N N . GLY A 1 452 ? 2.236 -0.883 -13.428 1.00 97.06 452 GLY A N 1
ATOM 3378 C CA . GLY A 1 452 ? 1.170 -0.034 -13.953 1.00 97.06 452 GLY A CA 1
ATOM 3379 C C . GLY A 1 452 ? 1.673 1.309 -14.496 1.00 97.06 452 GLY A C 1
ATOM 3380 O O . GLY A 1 452 ? 2.825 1.688 -14.266 1.00 97.06 452 GLY A O 1
ATOM 3381 N N . PRO A 1 453 ? 0.817 2.064 -15.207 1.00 92.94 453 PRO A N 1
ATOM 3382 C CA . PRO A 1 453 ? 1.192 3.368 -15.737 1.00 92.94 453 PRO A CA 1
ATOM 3383 C C . PRO A 1 453 ? 1.728 4.300 -14.648 1.00 92.94 453 PRO A C 1
ATOM 3385 O O . PRO A 1 453 ? 1.178 4.388 -13.553 1.00 92.94 453 PRO A O 1
ATOM 3388 N N . TYR A 1 454 ? 2.822 4.993 -14.937 1.00 91.50 454 TYR A N 1
ATOM 3389 C CA . TYR A 1 454 ? 3.442 5.980 -14.053 1.00 91.50 454 TYR A CA 1
ATOM 3390 C C . TYR A 1 454 ? 3.851 5.477 -12.655 1.00 91.50 454 TYR A C 1
ATOM 3392 O O . TYR A 1 454 ? 4.065 6.284 -11.747 1.00 91.50 454 TYR A O 1
ATOM 3400 N N . SER A 1 455 ? 3.953 4.160 -12.443 1.00 94.56 455 SER A N 1
ATOM 3401 C CA . SER A 1 455 ? 4.066 3.582 -11.102 1.00 94.56 455 SER A CA 1
ATOM 3402 C C . SER A 1 455 ? 5.315 3.998 -10.322 1.00 94.56 455 SER A C 1
ATOM 3404 O O . SER A 1 455 ? 5.227 4.076 -9.102 1.00 94.56 455 SER A O 1
ATOM 3406 N N . PHE A 1 456 ? 6.441 4.295 -10.980 1.00 95.12 456 PHE A N 1
ATOM 3407 C CA . PHE A 1 456 ? 7.721 4.657 -10.347 1.00 95.12 456 PHE A CA 1
ATOM 3408 C C . PHE A 1 456 ? 8.276 6.004 -10.825 1.00 95.12 456 PHE A C 1
ATOM 3410 O O . PHE A 1 456 ? 9.477 6.279 -10.780 1.00 95.12 456 PHE A O 1
ATOM 3417 N N . VAL A 1 457 ? 7.394 6.887 -11.265 1.00 86.75 457 VAL A N 1
ATOM 3418 C CA . VAL A 1 457 ? 7.762 8.182 -11.836 1.00 86.75 457 VAL A CA 1
ATOM 3419 C C . VAL A 1 457 ? 8.123 9.204 -10.766 1.00 86.75 457 VAL A C 1
ATOM 3421 O O . VAL A 1 457 ? 7.576 9.162 -9.665 1.00 86.75 457 VAL A O 1
ATOM 3424 N N . CYS A 1 458 ? 9.015 10.143 -11.101 1.00 85.38 458 CYS A N 1
ATOM 3425 C CA . CYS A 1 458 ? 9.513 11.169 -10.178 1.00 85.38 458 CYS A CA 1
ATOM 3426 C C . CYS A 1 458 ? 10.121 10.563 -8.904 1.00 85.38 458 CYS A C 1
ATOM 3428 O O . CYS A 1 458 ? 9.818 10.992 -7.793 1.00 85.38 458 CYS A O 1
ATOM 3430 N N . ASN A 1 459 ? 10.957 9.543 -9.077 1.00 86.56 459 ASN A N 1
ATOM 3431 C CA . ASN A 1 459 ? 11.838 9.028 -8.035 1.00 86.56 459 ASN A CA 1
ATOM 3432 C C . ASN A 1 459 ? 13.262 9.549 -8.278 1.00 86.56 459 ASN A C 1
ATOM 3434 O O . ASN A 1 459 ? 13.420 10.584 -8.920 1.00 86.56 459 ASN A O 1
ATOM 3438 N N . ASN A 1 460 ? 14.275 8.848 -7.773 1.00 87.62 460 ASN A N 1
ATOM 3439 C CA . ASN A 1 460 ? 15.691 9.096 -8.031 1.00 87.62 460 ASN A CA 1
ATOM 3440 C C . ASN A 1 460 ? 16.362 7.814 -8.563 1.00 87.62 460 ASN A C 1
ATOM 3442 O O . ASN A 1 460 ? 17.487 7.489 -8.183 1.00 87.62 460 ASN A O 1
ATOM 3446 N N . LEU A 1 461 ? 15.638 7.030 -9.376 1.00 87.88 461 LEU A N 1
ATOM 3447 C CA . LEU A 1 461 ? 16.064 5.681 -9.745 1.00 87.88 461 LEU A CA 1
ATOM 3448 C C . LEU A 1 461 ? 17.332 5.700 -10.592 1.00 87.88 461 LEU A C 1
ATOM 3450 O O . LEU A 1 461 ? 17.375 6.364 -11.621 1.00 87.88 461 LEU A O 1
ATOM 3454 N N . THR A 1 462 ? 18.315 4.898 -10.197 1.00 86.88 462 THR A N 1
ATOM 3455 C CA . THR A 1 462 ? 19.530 4.611 -10.971 1.00 86.88 462 THR A CA 1
ATOM 3456 C C . THR A 1 462 ? 19.573 3.157 -11.436 1.00 86.88 462 THR A C 1
ATOM 3458 O O . THR A 1 462 ? 20.150 2.864 -12.486 1.00 86.88 462 THR A O 1
ATOM 3461 N N . THR A 1 463 ? 18.932 2.256 -10.679 1.00 87.06 463 THR A N 1
ATOM 3462 C CA . THR A 1 463 ? 18.941 0.807 -10.917 1.00 87.06 463 THR A CA 1
ATOM 3463 C C . THR A 1 463 ? 17.536 0.217 -10.849 1.00 87.06 463 THR A C 1
ATOM 3465 O O . THR A 1 463 ? 16.792 0.455 -9.893 1.00 87.06 463 THR A O 1
ATOM 3468 N N . VAL A 1 464 ? 17.190 -0.601 -11.843 1.00 92.81 464 VAL A N 1
ATOM 3469 C CA . VAL A 1 464 ? 15.923 -1.339 -11.912 1.00 92.81 464 VAL A CA 1
ATOM 3470 C C . VAL A 1 464 ? 16.196 -2.807 -12.253 1.00 92.81 464 VAL A C 1
ATOM 3472 O O . VAL A 1 464 ? 16.816 -3.105 -13.271 1.00 92.81 464 VAL A O 1
ATOM 3475 N N . ILE A 1 465 ? 15.724 -3.723 -11.400 1.00 90.75 465 ILE A N 1
ATOM 3476 C CA . ILE A 1 465 ? 15.913 -5.178 -11.499 1.00 90.75 465 ILE A CA 1
ATOM 3477 C C . ILE A 1 465 ? 14.542 -5.865 -11.429 1.00 90.75 465 ILE A C 1
ATOM 3479 O O . ILE A 1 465 ? 13.904 -5.904 -10.375 1.00 90.75 465 ILE A O 1
ATOM 3483 N N . LEU A 1 466 ? 14.088 -6.388 -12.570 1.00 94.25 466 LEU A N 1
ATOM 3484 C CA . LEU A 1 466 ? 12.741 -6.921 -12.801 1.00 94.25 466 LEU A CA 1
ATOM 3485 C C . LEU A 1 466 ? 12.765 -8.235 -13.622 1.00 94.25 466 LEU A C 1
ATOM 3487 O O . LEU A 1 466 ? 12.216 -8.292 -14.727 1.00 94.25 466 LEU A O 1
ATOM 3491 N N . PRO A 1 467 ? 13.409 -9.310 -13.133 1.00 92.12 467 PRO A N 1
ATOM 3492 C CA . PRO A 1 467 ? 13.639 -10.537 -13.903 1.00 92.12 467 PRO A CA 1
ATOM 3493 C C . PRO A 1 467 ? 12.361 -11.282 -14.323 1.00 92.12 467 PRO A C 1
ATOM 3495 O O . PRO A 1 467 ? 12.399 -12.014 -15.306 1.00 92.12 467 PRO A O 1
ATOM 3498 N N . SER A 1 468 ? 11.233 -11.086 -13.630 1.00 94.69 468 SER A N 1
ATOM 3499 C CA . SER A 1 468 ? 9.959 -11.764 -13.934 1.00 94.69 468 SER A CA 1
ATOM 3500 C C . SER A 1 468 ? 8.941 -10.909 -14.692 1.00 94.69 468 SER A C 1
ATOM 3502 O O . SER A 1 468 ? 7.819 -11.375 -14.907 1.00 94.69 468 SER A O 1
ATOM 3504 N N . ILE A 1 469 ? 9.293 -9.677 -15.078 1.00 97.81 469 ILE A N 1
ATOM 3505 C CA . ILE A 1 469 ? 8.334 -8.717 -15.640 1.00 97.81 469 ILE A CA 1
ATOM 3506 C C . ILE A 1 469 ? 7.756 -9.187 -16.972 1.00 97.81 469 ILE A C 1
ATOM 3508 O O . ILE A 1 469 ? 8.459 -9.694 -17.844 1.00 97.81 469 ILE A O 1
ATOM 3512 N N . GLU A 1 470 ? 6.451 -9.003 -17.137 1.00 97.56 470 GLU A N 1
ATOM 3513 C CA . GLU A 1 470 ? 5.718 -9.370 -18.348 1.00 97.56 470 GLU A CA 1
ATOM 3514 C C . GLU A 1 470 ? 5.157 -8.138 -19.052 1.00 97.56 470 GLU A C 1
ATOM 3516 O O . GLU A 1 470 ? 5.187 -8.075 -20.279 1.00 97.56 470 GLU A O 1
ATOM 3521 N N . THR A 1 471 ? 4.679 -7.141 -18.303 1.00 98.31 471 THR A N 1
ATOM 3522 C CA . THR A 1 471 ? 4.141 -5.902 -18.881 1.00 98.31 471 THR A CA 1
ATOM 3523 C C . THR A 1 471 ? 4.562 -4.673 -18.098 1.00 98.31 471 THR A C 1
ATOM 3525 O O . THR A 1 471 ? 4.457 -4.639 -16.867 1.00 98.31 471 THR A O 1
ATOM 3528 N N . ILE A 1 472 ? 4.952 -3.631 -18.823 1.00 98.44 472 ILE A N 1
ATOM 3529 C CA . ILE A 1 472 ? 5.324 -2.334 -18.263 1.00 98.44 472 ILE A CA 1
ATOM 3530 C C . ILE A 1 472 ? 4.386 -1.278 -18.836 1.00 98.44 472 ILE A C 1
ATOM 3532 O O . ILE A 1 472 ? 4.290 -1.117 -20.048 1.00 98.44 472 ILE A O 1
ATOM 3536 N N . GLY A 1 473 ? 3.681 -0.571 -17.963 1.00 95.75 473 GLY A N 1
ATOM 3537 C CA . GLY A 1 473 ? 2.697 0.437 -18.323 1.00 95.75 473 GLY A CA 1
ATOM 3538 C C . GLY A 1 473 ? 3.318 1.738 -18.823 1.00 95.75 473 GLY A C 1
ATOM 3539 O O . GLY A 1 473 ? 4.521 1.986 -18.709 1.00 95.75 473 GLY A O 1
ATOM 3540 N N . GLN A 1 474 ? 2.455 2.599 -19.360 1.00 91.75 474 GLN A N 1
ATOM 3541 C CA . GLN A 1 474 ? 2.840 3.908 -19.877 1.00 91.75 474 GLN A CA 1
ATOM 3542 C C . GLN A 1 474 ? 3.622 4.721 -18.841 1.00 91.75 474 GLN A C 1
ATOM 3544 O O . GLN A 1 474 ? 3.157 4.939 -17.726 1.00 91.75 474 GLN A O 1
ATOM 3549 N N . GLY A 1 475 ? 4.813 5.175 -19.220 1.00 89.06 475 GLY A N 1
ATOM 3550 C CA . GLY A 1 475 ? 5.659 6.040 -18.412 1.00 89.06 475 GLY A CA 1
ATOM 3551 C C . GLY A 1 475 ? 6.112 5.441 -17.085 1.00 89.06 475 GLY A C 1
ATOM 3552 O O . GLY A 1 475 ? 6.583 6.210 -16.265 1.00 89.06 475 GLY A O 1
ATOM 3553 N N . ALA A 1 476 ? 5.962 4.134 -16.829 1.00 95.19 476 ALA A N 1
ATOM 3554 C CA . ALA A 1 476 ? 6.165 3.546 -15.499 1.00 95.19 476 ALA A CA 1
ATOM 3555 C C . ALA A 1 476 ? 7.503 3.928 -14.834 1.00 95.19 476 ALA A C 1
ATOM 3557 O O . ALA A 1 476 ? 7.533 4.145 -13.624 1.00 95.19 476 ALA A O 1
ATOM 3558 N N . PHE A 1 477 ? 8.568 4.073 -15.626 1.00 95.50 477 PHE A N 1
ATOM 3559 C CA . PHE A 1 477 ? 9.935 4.395 -15.215 1.00 95.50 477 PHE A CA 1
ATOM 3560 C C . PHE A 1 477 ? 10.515 5.594 -15.990 1.00 95.50 477 PHE A C 1
ATOM 3562 O O . PHE A 1 477 ? 11.725 5.667 -16.211 1.00 95.50 477 PHE A O 1
ATOM 3569 N N . VAL A 1 478 ? 9.679 6.544 -16.433 1.00 87.75 478 VAL A N 1
ATOM 3570 C CA . VAL A 1 478 ? 10.172 7.732 -17.156 1.00 87.75 478 VAL A CA 1
ATOM 3571 C C . VAL A 1 478 ? 11.169 8.521 -16.295 1.00 87.75 478 VAL A C 1
ATOM 3573 O O . VAL A 1 478 ? 10.990 8.649 -15.079 1.00 87.75 478 VAL A O 1
ATOM 3576 N N . GLY A 1 479 ? 12.226 9.016 -16.936 1.00 76.69 479 GLY A N 1
ATOM 3577 C CA . GLY A 1 479 ? 13.359 9.706 -16.334 1.00 76.69 479 GLY A CA 1
ATOM 3578 C C . GLY A 1 479 ? 13.025 11.078 -15.770 1.00 76.69 479 GLY A C 1
ATOM 3579 O O . GLY A 1 479 ? 12.797 11.264 -14.573 1.00 76.69 479 GLY A O 1
ATOM 3580 N N . SER A 1 480 ? 12.957 12.068 -16.656 1.00 66.88 480 SER A N 1
ATOM 3581 C CA . SER A 1 480 ? 12.643 13.445 -16.285 1.00 66.88 480 SER A CA 1
ATOM 3582 C C . SER A 1 480 ? 11.489 14.026 -17.097 1.00 66.88 480 SER A C 1
ATOM 3584 O O . SER A 1 480 ? 11.386 13.823 -18.305 1.00 66.88 480 SER A O 1
ATOM 3586 N N . PHE A 1 481 ? 10.632 14.803 -16.430 1.00 54.94 481 PHE A N 1
ATOM 3587 C CA . PHE A 1 481 ? 9.686 15.692 -17.099 1.00 54.94 481 PHE A CA 1
ATOM 3588 C C . PHE A 1 481 ? 10.346 17.058 -17.296 1.00 54.94 481 PHE A C 1
ATOM 3590 O O . PHE A 1 481 ? 10.566 17.801 -16.333 1.00 54.94 481 PHE A O 1
ATOM 3597 N N . SER A 1 482 ? 10.671 17.407 -18.540 1.00 43.53 482 SER A N 1
ATOM 3598 C CA . SER A 1 482 ? 11.076 18.773 -18.883 1.00 43.53 482 SER A CA 1
ATOM 3599 C C . SER A 1 482 ? 9.866 19.717 -18.925 1.00 43.53 482 SER A C 1
ATOM 3601 O O . SER A 1 482 ? 9.976 20.842 -18.439 1.00 43.53 482 SER A O 1
ATOM 3603 N N . ASN A 1 483 ? 8.697 19.245 -19.380 1.00 40.81 483 ASN A N 1
ATOM 3604 C CA . ASN A 1 483 ? 7.425 19.972 -19.319 1.00 40.81 483 ASN A CA 1
ATOM 3605 C C . ASN A 1 483 ? 6.213 19.000 -19.356 1.00 40.81 483 ASN A C 1
ATOM 3607 O O . ASN A 1 483 ? 6.007 18.360 -20.389 1.00 40.81 483 ASN A O 1
ATOM 3611 N N . PRO A 1 484 ? 5.415 18.851 -18.278 1.00 42.12 484 PRO A N 1
ATOM 3612 C CA . PRO A 1 484 ? 4.235 17.973 -18.265 1.00 42.12 484 PRO A CA 1
ATOM 3613 C C . PRO A 1 484 ? 3.132 18.376 -19.262 1.00 42.12 484 PRO A C 1
ATOM 3615 O O . PRO A 1 484 ? 2.291 17.548 -19.598 1.00 42.12 484 PRO A O 1
ATOM 3618 N N . GLU A 1 485 ? 3.131 19.624 -19.742 1.00 37.78 485 GLU A N 1
ATOM 3619 C CA . GLU A 1 485 ? 2.049 20.205 -20.557 1.00 37.78 485 GLU A CA 1
ATOM 3620 C C . GLU A 1 485 ? 1.990 19.699 -22.009 1.00 37.78 485 GLU A C 1
ATOM 3622 O O . GLU A 1 485 ? 0.962 19.835 -22.663 1.00 37.78 485 GLU A O 1
ATOM 3627 N N . ASN A 1 486 ? 3.059 19.084 -22.527 1.00 37.00 486 ASN A N 1
ATOM 3628 C CA . ASN A 1 486 ? 3.179 18.763 -23.958 1.00 37.00 486 ASN A CA 1
ATOM 3629 C C . ASN A 1 486 ? 2.923 17.297 -24.325 1.00 37.00 486 ASN A C 1
ATOM 3631 O O . ASN A 1 486 ? 3.261 16.866 -25.429 1.00 37.00 486 ASN A O 1
ATOM 3635 N N . TYR A 1 487 ? 2.334 16.507 -23.427 1.00 45.47 487 TYR A N 1
ATOM 3636 C CA . TYR A 1 487 ? 1.924 15.148 -23.771 1.00 45.47 487 TYR A CA 1
ATOM 3637 C C . TYR A 1 487 ? 0.424 15.114 -24.048 1.00 45.47 487 TYR A C 1
ATOM 3639 O O . TYR A 1 487 ? -0.348 15.558 -23.196 1.00 45.47 487 TYR A O 1
ATOM 3647 N N . PRO A 1 488 ? -0.012 14.556 -25.197 1.00 35.75 488 PRO A N 1
ATOM 3648 C CA . PRO A 1 488 ? -1.420 14.430 -25.538 1.00 35.75 488 PRO A CA 1
ATOM 3649 C C . PRO A 1 488 ? -2.030 13.339 -24.655 1.00 35.75 488 PRO A C 1
ATOM 3651 O O . PRO A 1 488 ? -2.192 12.188 -25.055 1.00 35.75 488 PRO A O 1
ATOM 3654 N N . THR A 1 489 ? -2.316 13.696 -23.408 1.00 41.47 489 THR A N 1
ATOM 3655 C CA . THR A 1 489 ? -3.243 12.969 -22.554 1.00 41.47 489 THR A CA 1
ATOM 3656 C C . THR A 1 489 ? -4.628 13.478 -22.919 1.00 41.47 489 THR A C 1
ATOM 3658 O O . THR A 1 489 ? -5.186 14.379 -22.300 1.00 41.47 489 THR A O 1
ATOM 3661 N N . GLY A 1 490 ? -5.185 12.921 -23.997 1.00 33.06 490 GLY A N 1
ATOM 3662 C CA . GLY A 1 490 ? -6.637 12.887 -24.106 1.00 33.06 490 GLY A CA 1
ATOM 3663 C C . GLY A 1 490 ? -7.160 12.267 -22.809 1.00 33.06 490 GLY A C 1
ATOM 3664 O O . GLY A 1 490 ? -6.774 11.147 -22.486 1.00 33.06 490 GLY A O 1
ATOM 3665 N N . ASN A 1 491 ? -7.966 13.033 -22.071 1.00 30.16 491 ASN A N 1
ATOM 3666 C CA . ASN A 1 491 ? -8.432 12.836 -20.690 1.00 30.16 491 ASN A CA 1
ATOM 3667 C C . ASN A 1 491 ? -7.497 13.306 -19.560 1.00 30.16 491 ASN A C 1
ATOM 3669 O O . ASN A 1 491 ? -6.788 12.527 -18.929 1.00 30.16 491 ASN A O 1
ATOM 3673 N N . HIS A 1 492 ? -7.597 14.596 -19.227 1.00 37.72 492 HIS A N 1
ATOM 3674 C CA . HIS A 1 492 ? -8.179 15.112 -17.969 1.00 37.72 492 HIS A CA 1
ATOM 3675 C C . HIS A 1 492 ? -8.257 14.189 -16.721 1.00 37.72 492 HIS A C 1
ATOM 3677 O O . HIS A 1 492 ? -9.272 14.191 -16.030 1.00 37.72 492 HIS A O 1
ATOM 3683 N N . TYR A 1 493 ? -7.206 13.444 -16.362 1.00 38.72 493 TYR A N 1
ATOM 3684 C CA . TYR A 1 493 ? -7.112 12.772 -15.047 1.00 38.72 493 TYR A CA 1
ATOM 3685 C C . TYR A 1 493 ? -5.842 13.093 -14.244 1.00 38.72 493 TYR A C 1
ATOM 3687 O O . TYR A 1 493 ? -5.726 12.688 -13.086 1.00 38.72 493 TYR A O 1
ATOM 3695 N N . TYR A 1 494 ? -4.963 13.960 -14.757 1.00 41.16 494 TYR A N 1
ATOM 3696 C CA . TYR A 1 494 ? -4.209 14.859 -13.881 1.00 41.16 494 TYR A CA 1
ATOM 3697 C C . TYR A 1 494 ? -5.184 15.951 -13.457 1.00 41.16 494 TYR A C 1
ATOM 3699 O O . TYR A 1 494 ? -5.363 16.924 -14.180 1.00 41.16 494 TYR A O 1
ATOM 3707 N N . ASN A 1 495 ? -5.912 15.716 -12.361 1.00 32.28 495 ASN A N 1
ATOM 3708 C CA . ASN A 1 495 ? -6.943 16.619 -11.859 1.00 32.28 495 ASN A CA 1
ATOM 3709 C C . ASN A 1 495 ? -6.483 18.078 -11.995 1.00 32.28 495 ASN A C 1
ATOM 3711 O O . ASN A 1 495 ? -5.520 18.496 -11.348 1.00 32.28 495 ASN A O 1
ATOM 3715 N N . SER A 1 496 ? -7.188 18.840 -12.828 1.00 33.72 496 SER A N 1
ATOM 3716 C CA . SER A 1 496 ? -7.017 20.280 -12.953 1.00 33.72 496 SER A CA 1
ATOM 3717 C C . SER A 1 496 ? -7.184 20.970 -11.598 1.00 33.72 496 SER A C 1
ATOM 3719 O O . SER A 1 496 ? -6.552 21.983 -11.393 1.00 33.72 496 SER A O 1
ATOM 3721 N N . ASN A 1 497 ? -7.847 20.382 -10.598 1.00 32.56 497 ASN A N 1
ATOM 3722 C CA . ASN A 1 497 ? -7.886 20.929 -9.234 1.00 32.56 497 ASN A CA 1
ATOM 3723 C C . ASN A 1 497 ? -6.639 20.635 -8.369 1.00 32.56 497 ASN A C 1
ATOM 3725 O O . ASN A 1 497 ? -6.582 21.095 -7.233 1.00 32.56 497 ASN A O 1
ATOM 3729 N N . LEU A 1 498 ? -5.641 19.886 -8.863 1.00 39.03 498 LEU A N 1
ATOM 3730 C CA . LEU A 1 498 ? -4.318 19.763 -8.221 1.00 39.03 498 LEU A CA 1
ATOM 3731 C C . LEU A 1 498 ? -3.263 20.694 -8.845 1.00 39.03 498 LEU A C 1
ATOM 3733 O O . LEU A 1 498 ? -2.244 20.943 -8.205 1.00 39.03 498 LEU A O 1
ATOM 3737 N N . TYR A 1 499 ? -3.506 21.225 -10.050 1.00 34.34 499 TYR A N 1
ATOM 3738 C CA . TYR A 1 499 ? -2.584 22.139 -10.743 1.00 34.34 499 TYR A CA 1
ATOM 3739 C C . TYR A 1 499 ? -3.169 23.533 -11.053 1.00 34.34 499 TYR A C 1
ATOM 3741 O O . TYR A 1 499 ? -2.395 24.469 -11.221 1.00 34.34 499 TYR A O 1
ATOM 3749 N N . SER A 1 500 ? -4.492 23.741 -11.061 1.00 28.30 500 SER A N 1
ATOM 3750 C CA . SER A 1 500 ? -5.112 25.031 -11.430 1.00 28.30 500 SER A CA 1
ATOM 3751 C C . SER A 1 500 ? -5.281 26.027 -10.279 1.00 28.30 500 SER A C 1
ATOM 3753 O O . SER A 1 500 ? -5.902 27.069 -10.473 1.00 28.30 500 SER A O 1
ATOM 3755 N N . THR A 1 501 ? -4.746 25.752 -9.088 1.00 29.81 501 THR A N 1
ATOM 3756 C CA . THR A 1 501 ? -4.714 26.726 -7.977 1.00 29.81 501 THR A CA 1
ATOM 3757 C C . THR A 1 501 ? -3.315 27.107 -7.515 1.00 29.81 501 THR A C 1
ATOM 3759 O O . THR A 1 501 ? -3.192 27.983 -6.664 1.00 29.81 501 THR A O 1
ATOM 3762 N N . TYR A 1 502 ? -2.245 26.540 -8.076 1.00 37.03 502 TYR A N 1
ATOM 3763 C CA . TYR A 1 502 ? -0.902 26.787 -7.547 1.00 37.03 502 TYR A CA 1
ATOM 3764 C C . TYR A 1 502 ? 0.068 27.220 -8.637 1.00 37.03 502 TYR A C 1
ATOM 3766 O O . TYR A 1 502 ? 0.869 26.454 -9.166 1.00 37.03 502 TYR A O 1
ATOM 3774 N N . SER A 1 503 ? -0.059 28.518 -8.920 1.00 30.52 503 SER A N 1
ATOM 3775 C CA . SER A 1 503 ? 0.896 29.373 -9.614 1.00 30.52 503 SER A CA 1
ATOM 3776 C C . SER A 1 503 ? 2.350 29.095 -9.206 1.00 30.52 503 SER A C 1
ATOM 3778 O O . SER A 1 503 ? 2.680 28.782 -8.061 1.00 30.52 503 SER A O 1
ATOM 3780 N N . SER A 1 504 ? 3.199 29.241 -10.213 1.00 34.06 504 SER A N 1
ATOM 3781 C CA . SER A 1 504 ? 4.629 28.995 -10.382 1.00 34.06 504 SER A CA 1
ATOM 3782 C C . SER A 1 504 ? 5.601 29.643 -9.374 1.00 34.06 504 SER A C 1
ATOM 3784 O O . SER A 1 504 ? 6.612 30.198 -9.799 1.00 34.06 504 SER A O 1
ATOM 3786 N N . SER A 1 505 ? 5.365 29.593 -8.059 1.00 29.14 505 SER A N 1
ATOM 3787 C CA . SER A 1 505 ? 6.245 30.301 -7.104 1.00 29.14 505 SER A CA 1
ATOM 3788 C C . SER A 1 505 ? 6.671 29.561 -5.831 1.00 29.14 505 SER A C 1
ATOM 3790 O O . SER A 1 505 ? 7.433 30.139 -5.066 1.00 29.14 505 SER A O 1
ATOM 3792 N N . HIS A 1 506 ? 6.251 28.312 -5.581 1.00 33.00 506 HIS A N 1
ATOM 3793 C CA . HIS A 1 506 ? 6.486 27.662 -4.271 1.00 33.00 506 HIS A CA 1
ATOM 3794 C C . HIS A 1 506 ? 7.047 26.226 -4.292 1.00 33.00 506 HIS A C 1
ATOM 3796 O O . HIS A 1 506 ? 7.035 25.554 -3.261 1.00 33.00 506 HIS A O 1
ATOM 3802 N N . TYR A 1 507 ? 7.590 25.738 -5.412 1.00 37.03 507 TYR A N 1
ATOM 3803 C CA . TYR A 1 507 ? 8.310 24.456 -5.403 1.00 37.03 507 TYR A CA 1
ATOM 3804 C C . TYR A 1 507 ? 9.804 24.684 -5.141 1.00 37.03 507 TYR A C 1
ATOM 3806 O O . TYR A 1 507 ? 10.448 25.345 -5.957 1.00 37.03 507 TYR A O 1
ATOM 3814 N N . PRO A 1 508 ? 10.393 24.135 -4.060 1.00 33.69 508 PRO A N 1
ATOM 3815 C CA . PRO A 1 508 ? 11.842 24.052 -3.962 1.00 33.69 508 PRO A CA 1
ATOM 3816 C C . PRO A 1 508 ? 12.369 23.237 -5.150 1.00 33.69 508 PRO A C 1
ATOM 3818 O O . PRO A 1 508 ? 11.811 22.207 -5.526 1.00 33.69 508 PRO A O 1
ATOM 3821 N N . ASN A 1 509 ? 13.431 23.747 -5.761 1.00 36.22 509 ASN A N 1
ATOM 3822 C CA . ASN A 1 509 ? 14.011 23.359 -7.046 1.00 36.22 509 ASN A CA 1
ATOM 3823 C C . ASN A 1 509 ? 14.620 21.936 -7.133 1.00 36.22 509 ASN A C 1
ATOM 3825 O O . ASN A 1 509 ? 15.469 21.691 -7.985 1.00 36.22 509 ASN A O 1
ATOM 3829 N N . GLU A 1 510 ? 14.179 20.962 -6.336 1.00 46.59 510 GLU A N 1
ATOM 3830 C CA . GLU A 1 510 ? 14.611 19.560 -6.441 1.00 46.59 510 GLU A CA 1
ATOM 3831 C C . GLU A 1 510 ? 13.558 18.731 -7.187 1.00 46.59 510 GLU A C 1
ATOM 3833 O O . GLU A 1 510 ? 12.781 17.971 -6.606 1.00 46.59 510 GLU A O 1
ATOM 3838 N N . ARG A 1 511 ? 13.490 18.890 -8.516 1.00 60.84 511 ARG A N 1
ATOM 3839 C CA . ARG A 1 511 ? 12.659 18.009 -9.352 1.00 60.84 511 ARG A CA 1
ATOM 3840 C C . ARG A 1 511 ? 13.228 16.587 -9.263 1.00 60.84 511 ARG A C 1
ATOM 3842 O O . ARG A 1 511 ? 14.253 16.317 -9.885 1.00 60.84 511 ARG A O 1
ATOM 3849 N N . ARG A 1 512 ? 12.563 15.700 -8.513 1.00 69.62 512 ARG A N 1
ATOM 3850 C CA . ARG A 1 512 ? 12.850 14.253 -8.467 1.00 69.62 512 ARG A CA 1
ATOM 3851 C C . ARG A 1 512 ? 12.785 13.681 -9.884 1.00 69.62 512 ARG A C 1
ATOM 3853 O O . ARG A 1 512 ? 11.776 13.861 -10.577 1.00 69.62 512 ARG A O 1
ATOM 3860 N N . LYS A 1 513 ? 13.872 13.055 -10.325 1.00 75.06 513 LYS A N 1
ATOM 3861 C CA . LYS A 1 513 ? 14.062 12.533 -11.682 1.00 75.06 513 LYS A CA 1
ATOM 3862 C C . LYS A 1 513 ? 14.737 11.173 -11.608 1.00 75.06 513 LYS A C 1
ATOM 3864 O O . LYS A 1 513 ? 15.733 11.009 -10.906 1.00 75.06 513 LYS A O 1
ATOM 3869 N N . ASN A 1 514 ? 14.219 10.229 -12.379 1.00 81.25 514 ASN A N 1
ATOM 3870 C CA . ASN A 1 514 ? 14.907 8.975 -12.618 1.00 81.25 514 ASN A CA 1
ATOM 3871 C C . ASN A 1 514 ? 16.050 9.208 -13.623 1.00 81.25 514 ASN A C 1
ATOM 3873 O O . ASN A 1 514 ? 15.911 9.982 -14.570 1.00 81.25 514 ASN A O 1
ATOM 3877 N N . TYR A 1 515 ? 17.169 8.535 -13.380 1.00 86.06 515 TYR A N 1
ATOM 3878 C CA . TYR A 1 515 ? 18.376 8.499 -14.206 1.00 86.06 515 TYR A CA 1
ATOM 3879 C C . TYR A 1 515 ? 18.840 7.043 -14.300 1.00 86.06 515 TYR A C 1
ATOM 3881 O O . TYR A 1 515 ? 19.945 6.674 -13.888 1.00 86.06 515 TYR A O 1
ATOM 3889 N N . ILE A 1 516 ? 17.930 6.170 -14.739 1.00 88.56 516 ILE A N 1
ATOM 3890 C CA . ILE A 1 516 ? 18.185 4.730 -14.745 1.00 88.56 516 ILE A CA 1
ATOM 3891 C C . ILE A 1 516 ? 19.321 4.469 -15.721 1.00 88.56 516 ILE A C 1
ATOM 3893 O O . ILE A 1 516 ? 19.204 4.796 -16.895 1.00 88.56 516 ILE A O 1
ATOM 3897 N N . SER A 1 517 ? 20.399 3.866 -15.233 1.00 87.94 517 SER A N 1
ATOM 3898 C CA . SER A 1 517 ? 21.545 3.479 -16.059 1.00 87.94 517 SER A CA 1
ATOM 3899 C C . SER A 1 517 ? 21.796 1.977 -16.058 1.00 87.94 517 SER A C 1
ATOM 3901 O O . SER A 1 517 ? 22.335 1.445 -17.029 1.00 87.94 517 SER A O 1
ATOM 3903 N N . ALA A 1 518 ? 21.345 1.289 -15.005 1.00 85.38 518 ALA A N 1
ATOM 3904 C CA . ALA A 1 518 ? 21.353 -0.160 -14.896 1.00 85.38 518 ALA A CA 1
ATOM 3905 C C . ALA A 1 518 ? 19.916 -0.695 -14.953 1.00 85.38 518 ALA A C 1
ATOM 3907 O O . ALA A 1 518 ? 19.128 -0.503 -14.024 1.00 85.38 518 ALA A O 1
ATOM 3908 N N . LEU A 1 519 ? 19.583 -1.382 -16.046 1.00 90.38 519 LEU A N 1
ATOM 3909 C CA . LEU A 1 519 ? 18.306 -2.064 -16.230 1.00 90.38 519 LEU A CA 1
ATOM 3910 C C . LEU A 1 519 ? 18.553 -3.561 -16.428 1.00 90.38 519 LEU A C 1
ATOM 3912 O O . LEU A 1 519 ? 19.247 -3.970 -17.352 1.00 90.38 519 LEU A O 1
ATOM 3916 N N . THR A 1 520 ? 17.959 -4.382 -15.567 1.00 88.44 520 THR A N 1
ATOM 3917 C CA . THR A 1 520 ? 17.859 -5.835 -15.737 1.00 88.44 520 THR A CA 1
ATOM 3918 C C . THR A 1 520 ? 16.390 -6.207 -15.757 1.00 88.44 520 THR A C 1
ATOM 3920 O O . THR A 1 520 ? 15.649 -5.871 -14.835 1.00 88.44 520 THR A O 1
ATOM 3923 N N . MET A 1 521 ? 15.946 -6.904 -16.795 1.00 91.06 521 MET A N 1
ATOM 3924 C CA . MET A 1 521 ? 14.555 -7.325 -16.914 1.00 91.06 521 MET A CA 1
ATOM 3925 C C . MET A 1 521 ? 14.425 -8.623 -17.701 1.00 91.06 521 MET A C 1
ATOM 3927 O O . MET A 1 521 ? 15.362 -9.043 -18.375 1.00 91.06 521 MET A O 1
ATOM 3931 N N . ASN A 1 522 ? 13.254 -9.251 -17.608 1.00 88.94 522 ASN A N 1
ATOM 3932 C CA . ASN A 1 522 ? 12.901 -10.392 -18.442 1.00 88.94 522 ASN A CA 1
ATOM 3933 C C . ASN A 1 522 ? 13.113 -10.063 -19.929 1.00 88.94 522 ASN A C 1
ATOM 3935 O O . ASN A 1 522 ? 12.442 -9.182 -20.476 1.00 88.94 522 ASN A O 1
ATOM 3939 N N . LYS A 1 523 ? 13.997 -10.813 -20.591 1.00 88.00 523 LYS A N 1
ATOM 3940 C CA . LYS A 1 523 ? 14.260 -10.668 -22.026 1.00 88.00 523 LYS A CA 1
ATOM 3941 C C . LYS A 1 523 ? 12.992 -10.864 -22.855 1.00 88.00 523 LYS A C 1
ATOM 3943 O O . LYS A 1 523 ? 12.763 -10.145 -23.818 1.00 88.00 523 LYS A O 1
ATOM 3948 N N . GLU A 1 524 ? 12.122 -11.774 -22.430 1.00 90.50 524 GLU A N 1
ATOM 3949 C CA . GLU A 1 524 ? 10.871 -12.115 -23.104 1.00 90.50 524 GLU A CA 1
ATOM 3950 C C . GLU A 1 524 ? 9.671 -11.347 -22.517 1.00 90.50 524 GLU A C 1
ATOM 3952 O O . GLU A 1 524 ? 8.539 -11.844 -22.541 1.00 90.50 524 GLU A O 1
ATOM 3957 N N . VAL A 1 525 ? 9.892 -10.127 -22.001 1.00 94.38 525 VAL A N 1
ATOM 3958 C CA . VAL A 1 525 ? 8.809 -9.197 -21.636 1.00 94.38 525 VAL A CA 1
ATOM 3959 C C . VAL A 1 525 ? 7.798 -9.109 -22.788 1.00 94.38 525 VAL A C 1
ATOM 3961 O O . VAL A 1 525 ? 8.162 -9.078 -23.963 1.00 94.38 525 VAL A O 1
ATOM 3964 N N . ARG A 1 526 ? 6.500 -9.131 -22.498 1.00 96.38 526 ARG A N 1
ATOM 3965 C CA . ARG A 1 526 ? 5.470 -9.120 -23.544 1.00 96.38 526 ARG A CA 1
ATOM 3966 C C . ARG A 1 526 ? 5.308 -7.721 -24.126 1.00 96.38 526 ARG A C 1
ATOM 3968 O O . ARG A 1 526 ? 5.358 -7.552 -25.344 1.00 96.38 526 ARG A O 1
ATOM 3975 N N . GLU A 1 527 ? 5.133 -6.733 -23.255 1.00 97.38 527 GLU A N 1
ATOM 3976 C CA . GLU A 1 527 ? 4.749 -5.378 -23.645 1.00 97.38 527 GLU A CA 1
ATOM 3977 C C . GLU A 1 527 ? 5.478 -4.312 -22.829 1.00 97.38 527 GLU A C 1
ATOM 3979 O O . GLU A 1 527 ? 5.546 -4.378 -21.598 1.00 97.38 527 GLU A O 1
ATOM 3984 N N . ILE A 1 528 ? 5.979 -3.302 -23.536 1.00 98.25 528 ILE A N 1
ATOM 3985 C CA . ILE A 1 528 ? 6.574 -2.099 -22.963 1.00 98.25 528 ILE A CA 1
ATOM 3986 C C . ILE A 1 528 ? 5.759 -0.904 -23.441 1.00 98.25 528 ILE A C 1
ATOM 3988 O O . ILE A 1 528 ? 5.704 -0.620 -24.634 1.00 98.25 528 ILE A O 1
ATOM 3992 N N . GLY A 1 529 ? 5.115 -0.210 -22.511 1.00 95.44 529 GLY A N 1
ATOM 3993 C CA . GLY A 1 529 ? 4.180 0.866 -22.795 1.00 95.44 529 GLY A CA 1
ATOM 3994 C C . GLY A 1 529 ? 4.831 2.154 -23.295 1.00 95.44 529 GLY A C 1
ATOM 3995 O O . GLY A 1 529 ? 6.049 2.348 -23.269 1.00 95.44 529 GLY A O 1
ATOM 3996 N N . LYS A 1 530 ? 3.970 3.078 -23.723 1.00 91.88 530 LYS A N 1
ATOM 3997 C CA . LYS A 1 530 ? 4.344 4.419 -24.179 1.00 91.88 530 LYS A CA 1
ATOM 3998 C C . LYS A 1 530 ? 5.236 5.119 -23.149 1.00 91.88 530 LYS A C 1
ATOM 4000 O O . LYS A 1 530 ? 4.869 5.164 -21.980 1.00 91.88 530 LYS A O 1
ATOM 4005 N N . TYR A 1 531 ? 6.377 5.674 -23.546 1.00 91.75 531 TYR A N 1
ATOM 4006 C CA . TYR A 1 531 ? 7.309 6.393 -22.656 1.00 91.75 531 TYR A CA 1
ATOM 4007 C C . TYR A 1 531 ? 7.865 5.613 -21.455 1.00 91.75 531 TYR A C 1
ATOM 4009 O O . TYR A 1 531 ? 8.441 6.237 -20.565 1.00 91.75 531 TYR A O 1
ATOM 4017 N N . ALA A 1 532 ? 7.681 4.289 -21.388 1.00 94.31 532 ALA A N 1
ATOM 4018 C CA . ALA A 1 532 ? 7.942 3.492 -20.187 1.00 94.31 532 ALA A CA 1
ATOM 4019 C C . ALA A 1 532 ? 9.300 3.772 -19.525 1.00 94.31 532 ALA A C 1
ATOM 4021 O O . ALA A 1 532 ? 9.349 3.878 -18.306 1.00 94.31 532 ALA A O 1
ATOM 4022 N N . PHE A 1 533 ? 10.355 3.951 -20.317 1.00 94.75 533 PHE A N 1
ATOM 4023 C CA . PHE A 1 533 ? 11.724 4.253 -19.895 1.00 94.75 533 PHE A CA 1
ATOM 4024 C C . PHE A 1 533 ? 12.285 5.517 -20.564 1.00 94.75 533 PHE A C 1
ATOM 4026 O O . PHE A 1 533 ? 13.498 5.707 -20.613 1.00 94.75 533 PHE A O 1
ATOM 4033 N N . SER A 1 534 ? 11.438 6.397 -21.097 1.00 88.19 534 SER A N 1
ATOM 4034 C CA . SER A 1 534 ? 11.896 7.590 -21.818 1.00 88.19 534 SER A CA 1
ATOM 4035 C C . SER A 1 534 ? 12.753 8.501 -20.925 1.00 88.19 534 SER A C 1
ATOM 4037 O O . SER A 1 534 ? 12.458 8.674 -19.745 1.00 88.19 534 SER A O 1
ATOM 4039 N N . VAL A 1 535 ? 13.755 9.156 -21.512 1.00 87.56 535 VAL A N 1
ATOM 4040 C CA . VAL A 1 535 ? 14.600 10.191 -20.889 1.00 87.56 535 VAL A CA 1
ATOM 4041 C C . VAL A 1 535 ? 15.425 9.695 -19.687 1.00 87.56 535 VAL A C 1
ATOM 4043 O O . VAL A 1 535 ? 15.533 10.409 -18.695 1.00 87.56 535 VAL A O 1
ATOM 4046 N N . ASN A 1 536 ? 15.982 8.482 -19.752 1.00 87.00 536 ASN A N 1
ATOM 4047 C CA . ASN A 1 536 ? 16.932 7.955 -18.755 1.00 87.00 536 ASN A CA 1
ATOM 4048 C C . ASN A 1 536 ? 18.366 7.876 -19.338 1.00 87.00 536 ASN A C 1
ATOM 4050 O O . ASN A 1 536 ? 18.644 8.485 -20.366 1.00 87.00 536 ASN A O 1
ATOM 4054 N N . ASP A 1 537 ? 19.267 7.127 -18.692 1.00 87.44 537 ASP A N 1
ATOM 4055 C CA . ASP A 1 537 ? 20.667 6.914 -19.097 1.00 87.44 537 ASP A CA 1
ATOM 4056 C C . ASP A 1 537 ? 20.968 5.412 -19.317 1.00 87.44 537 ASP A C 1
ATOM 4058 O O . ASP A 1 537 ? 22.057 4.916 -19.001 1.00 87.44 537 ASP A O 1
ATOM 4062 N N . ILE A 1 538 ? 19.971 4.650 -19.785 1.00 90.25 538 ILE A N 1
ATOM 4063 C CA . ILE A 1 538 ? 20.052 3.195 -19.949 1.00 90.25 538 ILE A CA 1
ATOM 4064 C C . ILE A 1 538 ? 21.016 2.846 -21.084 1.00 90.25 538 ILE A C 1
ATOM 4066 O O . ILE A 1 538 ? 20.679 2.921 -22.264 1.00 90.25 538 ILE A O 1
ATOM 4070 N N . ARG A 1 539 ? 22.202 2.361 -20.707 1.00 84.94 539 ARG A N 1
ATOM 4071 C CA . ARG A 1 539 ? 23.289 2.054 -21.650 1.00 84.94 539 ARG A CA 1
ATOM 4072 C C . ARG A 1 539 ? 23.132 0.726 -22.372 1.00 84.94 539 ARG A C 1
ATOM 4074 O O . ARG A 1 539 ? 23.588 0.605 -23.501 1.00 84.94 539 ARG A O 1
ATOM 4081 N N . ASN A 1 540 ? 22.524 -0.260 -21.718 1.00 83.50 540 ASN A N 1
ATOM 4082 C CA . ASN A 1 540 ? 22.307 -1.586 -22.280 1.00 83.50 540 ASN A CA 1
ATOM 4083 C C . ASN A 1 540 ? 20.855 -2.004 -22.096 1.00 83.50 540 ASN A C 1
ATOM 4085 O O . ASN A 1 540 ? 20.314 -1.966 -20.991 1.00 83.50 540 ASN A O 1
ATOM 4089 N N . ILE A 1 541 ? 20.249 -2.437 -23.191 1.00 85.12 541 ILE A N 1
ATOM 4090 C CA . ILE A 1 541 ? 18.920 -3.022 -23.229 1.00 85.12 541 ILE A CA 1
ATOM 4091 C C . ILE A 1 541 ? 19.068 -4.420 -23.838 1.00 85.12 541 ILE A C 1
ATOM 4093 O O . ILE A 1 541 ? 19.373 -4.554 -25.020 1.00 85.12 541 ILE A O 1
ATOM 4097 N N . ASP A 1 542 ? 18.852 -5.462 -23.037 1.00 86.69 542 ASP A N 1
ATOM 4098 C CA . ASP A 1 542 ? 18.753 -6.850 -23.509 1.00 86.69 542 ASP A CA 1
ATOM 4099 C C . ASP A 1 542 ? 17.295 -7.311 -23.417 1.00 86.69 542 ASP A C 1
ATOM 4101 O O . ASP A 1 542 ? 16.847 -7.839 -22.400 1.00 86.69 542 ASP A O 1
ATOM 4105 N N . ILE A 1 543 ? 16.525 -7.031 -24.471 1.00 88.94 543 ILE A N 1
ATOM 4106 C CA . ILE A 1 543 ? 15.094 -7.346 -24.551 1.00 88.94 543 ILE A CA 1
ATOM 4107 C C . ILE A 1 543 ? 14.734 -7.903 -25.929 1.00 88.94 543 ILE A C 1
ATOM 4109 O O . ILE A 1 543 ? 15.344 -7.556 -26.936 1.00 88.94 543 ILE A O 1
ATOM 4113 N N . ASN A 1 544 ? 13.682 -8.713 -25.969 1.00 91.31 544 ASN A N 1
ATOM 4114 C CA . ASN A 1 544 ? 13.055 -9.266 -27.164 1.00 91.31 544 ASN A CA 1
ATOM 4115 C C . ASN A 1 544 ? 11.513 -9.238 -27.010 1.00 91.31 544 ASN A C 1
ATOM 4117 O O . ASN A 1 544 ? 10.861 -10.280 -26.889 1.00 91.31 544 ASN A O 1
ATOM 4121 N N . PRO A 1 545 ? 10.899 -8.041 -26.927 1.00 94.69 545 PRO A N 1
ATOM 4122 C CA . PRO A 1 545 ? 9.479 -7.899 -26.640 1.00 94.69 545 PRO A CA 1
ATOM 4123 C C . PRO A 1 545 ? 8.581 -8.279 -27.817 1.00 94.69 545 PRO A C 1
ATOM 4125 O O . PRO A 1 545 ? 9.038 -8.365 -28.952 1.00 94.69 545 PRO A O 1
ATOM 4128 N N . ILE A 1 546 ? 7.280 -8.455 -27.551 1.00 96.88 546 ILE A N 1
ATOM 4129 C CA . ILE A 1 546 ? 6.263 -8.531 -28.617 1.00 96.88 546 ILE A CA 1
ATOM 4130 C C . ILE A 1 546 ? 5.865 -7.115 -29.050 1.00 96.88 546 ILE A C 1
ATOM 4132 O O . ILE A 1 546 ? 5.726 -6.843 -30.242 1.00 96.88 546 ILE A O 1
ATOM 4136 N N . ARG A 1 547 ? 5.710 -6.185 -28.094 1.00 97.81 547 ARG A N 1
ATOM 4137 C CA . ARG A 1 547 ? 5.274 -4.805 -28.367 1.00 97.81 547 ARG A CA 1
ATOM 4138 C C . ARG A 1 547 ? 6.092 -3.769 -27.611 1.00 97.81 547 ARG A C 1
ATOM 4140 O O . ARG A 1 547 ? 6.305 -3.898 -26.405 1.00 97.81 547 ARG A O 1
ATOM 4147 N N . VAL A 1 548 ? 6.483 -2.712 -28.319 1.00 97.81 548 VAL A N 1
ATOM 4148 C CA . VAL A 1 548 ? 7.127 -1.519 -27.758 1.00 97.81 548 VAL A CA 1
ATOM 4149 C C . VAL A 1 548 ? 6.315 -0.287 -28.142 1.00 97.81 548 VAL A C 1
ATOM 4151 O O . VAL A 1 548 ? 6.090 -0.030 -29.323 1.00 97.81 548 VAL A O 1
ATOM 4154 N N . GLY A 1 549 ? 5.868 0.473 -27.147 1.00 95.44 549 GLY A N 1
ATOM 4155 C CA . GLY A 1 549 ? 5.053 1.669 -27.314 1.00 95.44 549 GLY A CA 1
ATOM 4156 C C . GLY A 1 549 ? 5.835 2.875 -27.832 1.00 95.44 549 GLY A C 1
ATOM 4157 O O . GLY A 1 549 ? 7.066 2.879 -27.895 1.00 95.44 549 GLY A O 1
ATOM 4158 N N . GLU A 1 550 ? 5.108 3.931 -28.198 1.00 91.31 550 GLU A N 1
ATOM 4159 C CA . GLU A 1 550 ? 5.729 5.170 -28.676 1.00 91.31 550 GLU A CA 1
ATOM 4160 C C . GLU A 1 550 ? 6.676 5.738 -27.618 1.00 91.31 550 GLU A C 1
ATOM 4162 O O . GLU A 1 550 ? 6.343 5.767 -26.430 1.00 91.31 550 GLU A O 1
ATOM 4167 N N . PHE A 1 551 ? 7.849 6.193 -28.059 1.00 91.50 551 PHE A N 1
ATOM 4168 C CA . PHE A 1 551 ? 8.878 6.807 -27.221 1.00 91.50 551 PHE A CA 1
ATOM 4169 C C . PHE A 1 551 ? 9.331 5.962 -26.015 1.00 91.50 551 PHE A C 1
ATOM 4171 O O . PHE A 1 551 ? 9.898 6.507 -25.071 1.00 91.50 551 PHE A O 1
ATOM 4178 N N . ALA A 1 552 ? 9.077 4.648 -25.998 1.00 93.69 552 ALA A N 1
ATOM 4179 C CA . ALA A 1 552 ? 9.319 3.799 -24.830 1.00 93.69 552 ALA A CA 1
ATOM 4180 C C . ALA A 1 552 ? 10.741 3.922 -24.251 1.00 93.69 552 ALA A C 1
ATOM 4182 O O . ALA A 1 552 ? 10.884 3.984 -23.037 1.00 93.69 552 ALA A O 1
ATOM 4183 N N . PHE A 1 553 ? 11.757 4.021 -25.106 1.00 94.44 553 PHE A N 1
ATOM 4184 C CA . PHE A 1 553 ? 13.177 4.204 -24.787 1.00 94.44 553 PHE A CA 1
ATOM 4185 C C . PHE A 1 553 ? 13.765 5.457 -25.457 1.00 94.44 553 PHE A C 1
ATOM 4187 O O . PHE A 1 553 ? 14.965 5.528 -25.733 1.00 94.44 553 PHE A O 1
ATOM 4194 N N . TYR A 1 554 ? 12.938 6.469 -25.719 1.00 88.06 554 TYR A N 1
ATOM 4195 C CA . TYR A 1 554 ? 13.396 7.744 -26.270 1.00 88.06 554 TYR A CA 1
ATOM 4196 C C . TYR A 1 554 ? 14.467 8.370 -25.363 1.00 88.06 554 TYR A C 1
ATOM 4198 O O . TYR A 1 554 ? 14.256 8.455 -24.155 1.00 88.06 554 TYR A O 1
ATOM 4206 N N . SER A 1 555 ? 15.585 8.833 -25.931 1.00 86.56 555 SER A N 1
ATOM 4207 C CA . SER A 1 555 ? 16.655 9.552 -25.223 1.00 86.56 555 SER A CA 1
ATOM 4208 C C . SER A 1 555 ? 17.222 8.788 -24.015 1.00 86.56 555 SER A C 1
ATOM 4210 O O . SER A 1 555 ? 17.052 9.241 -22.886 1.00 86.56 555 SER A O 1
ATOM 4212 N N . ASN A 1 556 ? 17.860 7.632 -24.244 1.00 80.38 556 ASN A N 1
ATOM 4213 C CA . ASN A 1 556 ? 18.417 6.775 -23.184 1.00 80.38 556 ASN A CA 1
ATOM 4214 C C . ASN A 1 556 ? 19.948 6.618 -23.182 1.00 80.38 556 ASN A C 1
ATOM 4216 O O . ASN A 1 556 ? 20.474 5.972 -22.286 1.00 80.38 556 ASN A O 1
ATOM 4220 N N . GLN A 1 557 ? 20.681 7.173 -24.153 1.00 76.69 557 GLN A N 1
ATOM 4221 C CA . GLN A 1 557 ? 22.120 6.886 -24.329 1.00 76.69 557 GLN A CA 1
ATOM 4222 C C . GLN A 1 557 ? 22.425 5.378 -24.477 1.00 76.69 557 GLN A C 1
ATOM 4224 O O . GLN A 1 557 ? 23.465 4.895 -24.037 1.00 76.69 557 GLN A O 1
ATOM 4229 N N . ASN A 1 558 ? 21.518 4.598 -25.068 1.00 76.06 558 ASN A N 1
ATOM 4230 C CA . ASN A 1 558 ? 21.755 3.172 -25.275 1.00 76.06 558 ASN A CA 1
ATOM 4231 C C . ASN A 1 558 ? 22.933 2.952 -26.244 1.00 76.06 558 ASN A C 1
ATOM 4233 O O . ASN A 1 558 ? 22.874 3.442 -27.365 1.00 76.06 558 ASN A O 1
ATOM 4237 N N . HIS A 1 559 ? 23.944 2.178 -25.834 1.00 80.00 559 HIS A N 1
ATOM 4238 C CA . HIS A 1 559 ? 25.167 1.864 -26.588 1.00 80.00 559 HIS A CA 1
ATOM 4239 C C . HIS A 1 559 ? 25.242 0.391 -27.038 1.00 80.00 559 HIS A C 1
ATOM 4241 O O . HIS A 1 559 ? 26.331 -0.161 -27.208 1.00 80.00 559 HIS A O 1
ATOM 4247 N N . ASN A 1 560 ? 24.105 -0.291 -27.187 1.00 79.19 560 ASN A N 1
ATOM 4248 C CA . ASN A 1 560 ? 24.079 -1.661 -27.684 1.00 79.19 560 ASN A CA 1
ATOM 4249 C C . ASN A 1 560 ? 24.700 -1.733 -29.088 1.00 79.19 560 ASN A C 1
ATOM 4251 O O . ASN A 1 560 ? 24.210 -1.116 -30.038 1.00 79.19 560 ASN A O 1
ATOM 4255 N N . SER A 1 561 ? 25.695 -2.608 -29.245 1.00 77.81 561 SER A N 1
ATOM 4256 C CA . SER A 1 561 ? 26.255 -2.950 -30.558 1.00 77.81 561 SER A CA 1
ATOM 4257 C C . SER A 1 561 ? 25.240 -3.660 -31.460 1.00 77.81 561 SER A C 1
ATOM 4259 O O . SER A 1 561 ? 25.332 -3.605 -32.684 1.00 77.81 561 SER A O 1
ATOM 4261 N N . SER A 1 562 ? 24.249 -4.340 -30.872 1.00 84.56 562 SER A N 1
ATOM 4262 C CA . SER A 1 562 ? 23.139 -4.946 -31.602 1.00 84.56 562 SER A CA 1
ATOM 4263 C C . SER A 1 562 ? 21.900 -5.105 -30.721 1.00 84.56 562 SER A C 1
ATOM 4265 O O . SER A 1 562 ? 22.004 -5.538 -29.573 1.00 84.56 562 SER A O 1
ATOM 4267 N N . LEU A 1 563 ? 20.724 -4.842 -31.293 1.00 88.94 563 LEU A N 1
ATOM 4268 C CA . LEU A 1 563 ? 19.425 -5.272 -30.765 1.00 88.94 563 LEU A CA 1
ATOM 4269 C C . LEU A 1 563 ? 18.818 -6.319 -31.704 1.00 88.94 563 LEU A C 1
ATOM 4271 O O . LEU A 1 563 ? 18.758 -6.101 -32.914 1.00 88.94 563 LEU A O 1
ATOM 4275 N N . ASP A 1 564 ? 18.402 -7.460 -31.156 1.00 91.19 564 ASP A N 1
ATOM 4276 C CA . ASP A 1 564 ? 17.847 -8.587 -31.915 1.00 91.19 564 ASP A CA 1
ATOM 4277 C C . ASP A 1 564 ? 16.403 -8.861 -31.482 1.00 91.19 564 ASP A C 1
ATOM 4279 O O . ASP A 1 564 ? 16.146 -9.399 -30.403 1.00 91.19 564 ASP A O 1
ATOM 4283 N N . PHE A 1 565 ? 15.461 -8.458 -32.332 1.00 91.69 565 PHE A N 1
ATOM 4284 C CA . PHE A 1 565 ? 14.028 -8.529 -32.086 1.00 91.69 565 PHE A CA 1
ATOM 4285 C C . PHE A 1 565 ? 13.382 -9.606 -32.961 1.00 91.69 565 PHE A C 1
ATOM 4287 O O . PHE A 1 565 ? 12.787 -9.324 -34.003 1.00 91.69 565 PHE A O 1
ATOM 4294 N N . LYS A 1 566 ? 13.480 -10.864 -32.528 1.00 90.19 566 LYS A N 1
ATOM 4295 C CA . LYS A 1 566 ? 13.011 -12.029 -33.299 1.00 90.19 566 LYS A CA 1
ATOM 4296 C C . LYS A 1 566 ? 11.495 -12.178 -33.334 1.00 90.19 566 LYS A C 1
ATOM 4298 O O . LYS A 1 566 ? 10.969 -12.712 -34.305 1.00 90.19 566 LYS A O 1
ATOM 4303 N N . ARG A 1 567 ? 10.817 -11.747 -32.266 1.00 94.19 567 ARG A N 1
ATOM 4304 C CA . ARG A 1 567 ? 9.372 -11.962 -32.061 1.00 94.19 567 ARG A CA 1
ATOM 4305 C C . ARG A 1 567 ? 8.545 -10.675 -32.014 1.00 94.19 567 ARG A C 1
ATOM 4307 O O . ARG A 1 567 ? 7.375 -10.712 -31.646 1.00 94.19 567 ARG A O 1
ATOM 4314 N N . ILE A 1 568 ? 9.163 -9.534 -32.313 1.00 95.25 568 ILE A N 1
ATOM 4315 C CA . ILE A 1 568 ? 8.499 -8.231 -32.254 1.00 95.25 568 ILE A CA 1
ATOM 4316 C C . ILE A 1 568 ? 7.377 -8.158 -33.292 1.00 95.25 568 ILE A C 1
ATOM 4318 O O . ILE A 1 568 ? 7.559 -8.549 -34.444 1.00 95.25 568 ILE A O 1
ATOM 4322 N N . GLU A 1 569 ? 6.222 -7.639 -32.889 1.00 96.69 569 GLU A N 1
ATOM 4323 C CA . GLU A 1 569 ? 5.083 -7.352 -33.765 1.00 96.69 569 GLU A CA 1
ATOM 4324 C C . GLU A 1 569 ? 4.960 -5.850 -34.031 1.00 96.69 569 GLU A C 1
ATOM 4326 O O . GLU A 1 569 ? 4.705 -5.437 -35.160 1.00 96.69 569 GLU A O 1
ATOM 4331 N N . THR A 1 570 ? 5.152 -5.009 -33.008 1.00 97.56 570 THR A N 1
ATOM 4332 C CA . THR A 1 570 ? 4.935 -3.559 -33.128 1.00 97.56 570 THR A CA 1
ATOM 4333 C C . THR A 1 570 ? 6.021 -2.750 -32.433 1.00 97.56 570 THR A C 1
ATOM 4335 O O . THR A 1 570 ? 6.306 -2.976 -31.253 1.00 97.56 570 THR A O 1
ATOM 4338 N N . ILE A 1 571 ? 6.548 -1.743 -33.128 1.00 97.75 571 ILE A N 1
ATOM 4339 C CA . ILE A 1 571 ? 7.442 -0.724 -32.564 1.00 97.75 571 ILE A CA 1
ATOM 4340 C C . ILE A 1 571 ? 6.799 0.650 -32.763 1.00 97.75 571 ILE A C 1
ATOM 4342 O O . ILE A 1 571 ? 6.521 1.053 -33.889 1.00 97.75 571 ILE A O 1
ATOM 4346 N N . GLY A 1 572 ? 6.559 1.382 -31.679 1.00 96.81 572 GLY A N 1
ATOM 4347 C CA . GLY A 1 572 ? 5.901 2.685 -31.716 1.00 96.81 572 GLY A CA 1
ATOM 4348 C C . GLY A 1 572 ? 6.759 3.811 -32.300 1.00 96.81 572 GLY A C 1
ATOM 4349 O O . GLY A 1 572 ? 7.977 3.699 -32.459 1.00 96.81 572 GLY A O 1
ATOM 4350 N N . ARG A 1 573 ? 6.109 4.945 -32.587 1.00 92.88 573 ARG A N 1
ATOM 4351 C CA . ARG A 1 573 ? 6.766 6.185 -33.032 1.00 92.88 573 ARG A CA 1
ATOM 4352 C C . ARG A 1 573 ? 7.889 6.570 -32.067 1.00 92.88 573 ARG A C 1
ATOM 4354 O O . ARG A 1 573 ? 7.666 6.583 -30.859 1.00 92.88 573 ARG A O 1
ATOM 4361 N N . ALA A 1 574 ? 9.066 6.904 -32.597 1.00 91.50 574 ALA A N 1
ATOM 4362 C CA . ALA A 1 574 ? 10.219 7.371 -31.821 1.00 91.50 574 ALA A CA 1
ATOM 4363 C C . ALA A 1 574 ? 10.647 6.468 -30.640 1.00 91.50 574 ALA A C 1
ATOM 4365 O O . ALA A 1 574 ? 11.308 6.938 -29.715 1.00 91.50 574 ALA A O 1
ATOM 4366 N N . ALA A 1 575 ? 10.277 5.178 -30.649 1.00 93.62 575 ALA A N 1
ATOM 4367 C CA . ALA A 1 575 ? 10.471 4.263 -29.523 1.00 93.62 575 ALA A CA 1
ATOM 4368 C C . ALA A 1 575 ? 11.919 4.184 -29.015 1.00 93.62 575 ALA A C 1
ATOM 4370 O O . ALA A 1 575 ? 12.117 4.113 -27.811 1.00 93.62 575 ALA A O 1
ATOM 4371 N N . PHE A 1 576 ? 12.906 4.243 -29.902 1.00 94.81 576 PHE A N 1
ATOM 4372 C CA . PHE A 1 576 ? 14.341 4.190 -29.613 1.00 94.81 576 PHE A CA 1
ATOM 4373 C C . PHE A 1 576 ? 15.085 5.412 -30.184 1.00 94.81 576 PHE A C 1
ATOM 4375 O O . PHE A 1 576 ? 16.292 5.352 -30.426 1.00 94.81 576 PHE A O 1
ATOM 4382 N N . GLN A 1 577 ? 14.391 6.531 -30.410 1.00 89.62 577 GLN A N 1
ATOM 4383 C CA . GLN A 1 577 ? 15.005 7.754 -30.936 1.00 89.62 577 GLN A CA 1
ATOM 4384 C C . GLN A 1 577 ? 16.027 8.337 -29.942 1.00 89.62 577 GLN A C 1
ATOM 4386 O O . GLN A 1 577 ? 15.822 8.241 -28.731 1.00 89.62 577 GLN A O 1
ATOM 4391 N N . TYR A 1 578 ? 17.087 8.982 -30.445 1.00 89.38 578 TYR A N 1
ATOM 4392 C CA . TYR A 1 578 ? 18.168 9.583 -29.639 1.00 89.38 578 TYR A CA 1
ATOM 4393 C C . TYR A 1 578 ? 18.882 8.568 -28.736 1.00 89.38 578 TYR A C 1
ATOM 4395 O O . TYR A 1 578 ? 18.948 8.708 -27.513 1.00 89.38 578 TYR A O 1
ATOM 4403 N N . ASN A 1 579 ? 19.412 7.525 -29.361 1.00 89.25 579 ASN A N 1
ATOM 4404 C CA . ASN A 1 579 ? 20.260 6.528 -28.721 1.00 89.25 579 ASN A CA 1
ATOM 4405 C C . ASN A 1 579 ? 21.556 6.366 -29.539 1.00 89.25 579 ASN A C 1
ATOM 4407 O O . ASN A 1 579 ? 21.873 7.181 -30.403 1.00 89.25 579 ASN A O 1
ATOM 4411 N N . SER A 1 580 ? 22.356 5.354 -29.235 1.00 89.94 580 SER A N 1
ATOM 4412 C CA . SER A 1 580 ? 23.618 5.029 -29.909 1.00 89.94 580 SER A CA 1
ATOM 4413 C C . SER A 1 580 ? 23.648 3.554 -30.330 1.00 89.94 580 SER A C 1
ATOM 4415 O O . SER A 1 580 ? 24.655 2.874 -30.165 1.00 89.94 580 SER A O 1
ATOM 4417 N N . ILE A 1 581 ? 22.522 3.056 -30.856 1.00 91.00 581 ILE A N 1
ATOM 4418 C CA . ILE A 1 581 ? 22.383 1.672 -31.324 1.00 91.00 581 ILE A CA 1
ATOM 4419 C C . ILE A 1 581 ? 23.095 1.512 -32.674 1.00 91.00 581 ILE A C 1
ATOM 4421 O O . ILE A 1 581 ? 22.768 2.211 -33.635 1.00 91.00 581 ILE A O 1
ATOM 4425 N N . GLU A 1 582 ? 24.020 0.554 -32.767 1.00 90.88 582 GLU A N 1
ATOM 4426 C CA . GLU A 1 582 ? 24.837 0.343 -33.976 1.00 90.88 582 GLU A CA 1
ATOM 4427 C C . GLU A 1 582 ? 24.198 -0.618 -34.988 1.00 90.88 582 GLU A C 1
ATOM 4429 O O . GLU A 1 582 ? 24.362 -0.457 -36.198 1.00 90.88 582 GLU A O 1
ATOM 4434 N N . ARG A 1 583 ? 23.458 -1.630 -34.520 1.00 90.44 583 ARG A N 1
ATOM 4435 C CA . ARG A 1 583 ? 22.806 -2.629 -35.377 1.00 90.44 583 ARG A CA 1
ATOM 4436 C C . ARG A 1 583 ? 21.430 -3.000 -34.853 1.00 90.44 583 ARG A C 1
ATOM 4438 O O . ARG A 1 583 ? 21.239 -3.180 -33.651 1.00 90.44 583 ARG A O 1
ATOM 4445 N N . ILE A 1 584 ? 20.492 -3.213 -35.770 1.00 92.12 584 ILE A N 1
ATOM 4446 C CA . ILE A 1 584 ? 19.214 -3.854 -35.459 1.00 92.12 584 ILE A CA 1
ATOM 4447 C C . ILE A 1 584 ? 18.971 -5.074 -36.343 1.00 92.12 584 ILE A C 1
ATOM 4449 O O . ILE A 1 584 ? 19.250 -5.056 -37.546 1.00 92.12 584 ILE A O 1
ATOM 4453 N N . LYS A 1 585 ? 18.406 -6.118 -35.737 1.00 92.69 585 LYS A N 1
ATOM 4454 C CA . LYS A 1 585 ? 17.850 -7.281 -36.426 1.00 92.69 585 LYS A CA 1
ATOM 4455 C C . LYS A 1 585 ? 16.363 -7.367 -36.121 1.00 92.69 585 LYS A C 1
ATOM 4457 O O . LYS A 1 585 ? 15.970 -7.381 -34.955 1.00 92.69 585 LYS A O 1
ATOM 4462 N N . LEU A 1 586 ? 15.545 -7.394 -37.166 1.00 92.25 586 LEU A N 1
ATOM 4463 C CA . LEU A 1 586 ? 14.091 -7.456 -37.058 1.00 92.25 586 LEU A CA 1
ATOM 4464 C C . LEU A 1 586 ? 13.595 -8.784 -37.638 1.00 92.25 586 LEU A C 1
ATOM 4466 O O . LEU A 1 586 ? 13.939 -9.148 -38.762 1.00 92.25 586 LEU A O 1
ATOM 4470 N N . GLY A 1 587 ? 12.785 -9.506 -36.866 1.00 88.56 587 GLY A N 1
ATOM 4471 C CA . GLY A 1 587 ? 12.146 -10.745 -37.301 1.00 88.56 587 GLY A CA 1
ATOM 4472 C C . GLY A 1 587 ? 10.995 -10.522 -38.288 1.00 88.56 587 GLY A C 1
ATOM 4473 O O . GLY A 1 587 ? 10.445 -9.427 -38.417 1.00 88.56 587 GLY A O 1
ATOM 4474 N N . ASN A 1 588 ? 10.574 -11.600 -38.952 1.00 90.44 588 ASN A N 1
ATOM 4475 C CA . ASN A 1 588 ? 9.480 -11.581 -39.934 1.00 90.44 588 ASN A CA 1
ATOM 4476 C C . ASN A 1 588 ? 8.082 -11.430 -39.301 1.00 90.44 588 ASN A C 1
ATOM 4478 O O . ASN A 1 588 ? 7.101 -11.292 -40.024 1.00 90.44 588 ASN A O 1
ATOM 4482 N N . THR A 1 589 ? 7.983 -11.455 -37.969 1.00 93.81 589 THR A N 1
ATOM 4483 C CA . THR A 1 589 ? 6.734 -11.237 -37.221 1.00 93.81 589 THR A CA 1
ATOM 4484 C C . THR A 1 589 ? 6.321 -9.768 -37.152 1.00 93.81 589 THR A C 1
ATOM 4486 O O . THR A 1 589 ? 5.213 -9.479 -36.710 1.00 93.81 589 THR A O 1
ATOM 4489 N N . LEU A 1 590 ? 7.198 -8.840 -37.557 1.00 96.06 590 LEU A N 1
ATOM 4490 C CA . LEU A 1 590 ? 6.940 -7.405 -37.503 1.00 96.06 590 LEU A CA 1
ATOM 4491 C C . LEU A 1 590 ? 5.722 -7.042 -38.364 1.00 96.06 590 LEU A C 1
ATOM 4493 O O . LEU A 1 590 ? 5.705 -7.303 -39.563 1.00 96.06 590 LEU A O 1
ATOM 4497 N N . GLN A 1 591 ? 4.734 -6.399 -37.747 1.00 95.62 591 GLN A N 1
ATOM 4498 C CA . GLN A 1 591 ? 3.487 -5.942 -38.367 1.00 95.62 591 GLN A CA 1
ATOM 4499 C C . GLN A 1 591 ? 3.479 -4.424 -38.575 1.00 95.62 591 GLN A C 1
ATOM 4501 O O . GLN A 1 591 ? 2.901 -3.933 -39.541 1.00 95.62 591 GLN A O 1
ATOM 4506 N N . SER A 1 592 ? 4.101 -3.660 -37.670 1.00 96.12 592 SER A N 1
ATOM 4507 C CA . SER A 1 592 ? 4.184 -2.201 -37.792 1.00 96.12 592 SER A CA 1
ATOM 4508 C C . SER A 1 592 ? 5.414 -1.613 -37.105 1.00 96.12 592 SER A C 1
ATOM 4510 O O . SER A 1 592 ? 5.881 -2.093 -36.070 1.00 96.12 592 SER A O 1
ATOM 4512 N N . ILE A 1 593 ? 5.924 -0.529 -37.685 1.00 96.56 593 ILE A N 1
ATOM 4513 C CA . ILE A 1 593 ? 6.999 0.284 -37.123 1.00 96.56 593 ILE A CA 1
ATOM 4514 C C . ILE A 1 593 ? 6.648 1.763 -37.293 1.00 96.56 593 ILE A C 1
ATOM 4516 O O . ILE A 1 593 ? 6.239 2.188 -38.372 1.00 96.56 593 ILE A O 1
ATOM 4520 N N . GLY A 1 594 ? 6.741 2.539 -36.218 1.00 95.75 594 GLY A N 1
ATOM 4521 C CA . GLY A 1 594 ? 6.358 3.946 -36.200 1.00 95.75 594 GLY A CA 1
ATOM 4522 C C . GLY A 1 594 ? 7.428 4.882 -36.764 1.00 95.75 594 GLY A C 1
ATOM 4523 O O . GLY A 1 594 ? 8.613 4.555 -36.818 1.00 95.75 594 GLY A O 1
ATOM 4524 N N . ASN A 1 595 ? 7.004 6.092 -37.140 1.00 94.12 595 ASN A N 1
ATOM 4525 C CA . ASN A 1 595 ? 7.892 7.141 -37.654 1.00 94.12 595 ASN A CA 1
ATOM 4526 C C . ASN A 1 595 ? 9.022 7.466 -36.668 1.00 94.12 595 ASN A C 1
ATOM 4528 O O . ASN A 1 595 ? 8.783 7.617 -35.465 1.00 94.12 595 ASN A O 1
ATOM 4532 N N . GLY A 1 596 ? 10.244 7.573 -37.187 1.00 92.75 596 GLY A N 1
ATOM 4533 C CA . GLY A 1 596 ? 11.441 7.915 -36.428 1.00 92.75 596 GLY A CA 1
ATOM 4534 C C . GLY A 1 596 ? 11.761 6.965 -35.272 1.00 92.75 596 GLY A C 1
ATOM 4535 O O . GLY A 1 596 ? 12.475 7.370 -34.359 1.00 92.75 596 GLY A O 1
ATOM 4536 N N . ALA A 1 597 ? 11.229 5.731 -35.260 1.00 94.56 597 ALA A N 1
ATOM 4537 C CA . ALA A 1 597 ? 11.444 4.760 -34.184 1.00 94.56 597 ALA A CA 1
ATOM 4538 C C . ALA A 1 597 ? 12.921 4.583 -33.795 1.00 94.56 597 ALA A C 1
ATOM 4540 O O . ALA A 1 597 ? 13.202 4.408 -32.618 1.00 94.56 597 ALA A O 1
ATOM 4541 N N . PHE A 1 598 ? 13.844 4.690 -34.748 1.00 94.31 598 PHE A N 1
ATOM 4542 C CA . PHE A 1 598 ? 15.293 4.604 -34.563 1.00 94.31 598 PHE A CA 1
ATOM 4543 C C . PHE A 1 598 ? 16.029 5.867 -35.043 1.00 94.31 598 PHE A C 1
ATOM 4545 O O . PHE A 1 598 ? 17.243 5.835 -35.240 1.00 94.31 598 PHE A O 1
ATOM 4552 N N . HIS A 1 599 ? 15.333 6.990 -35.235 1.00 90.69 599 HIS A N 1
ATOM 4553 C CA . HIS A 1 599 ? 15.956 8.240 -35.681 1.00 90.69 599 HIS A CA 1
ATOM 4554 C C . HIS A 1 599 ? 17.022 8.734 -34.680 1.00 90.69 599 HIS A C 1
ATOM 4556 O O . HIS A 1 599 ? 16.909 8.517 -33.471 1.00 90.69 599 HIS A O 1
ATOM 4562 N N . ASN A 1 600 ? 18.067 9.404 -35.173 1.00 89.12 600 ASN A N 1
ATOM 4563 C CA . ASN A 1 600 ? 19.233 9.819 -34.380 1.00 89.12 600 ASN A CA 1
ATOM 4564 C C . ASN A 1 600 ? 19.900 8.670 -33.605 1.00 89.12 600 ASN A C 1
ATOM 4566 O O . ASN A 1 600 ? 20.294 8.833 -32.454 1.00 89.12 600 ASN A O 1
ATOM 4570 N N . ASN A 1 601 ? 20.027 7.515 -34.264 1.00 87.50 601 ASN A N 1
ATOM 4571 C CA . ASN A 1 601 ? 21.013 6.481 -33.955 1.00 87.50 601 ASN A CA 1
ATOM 4572 C C . ASN A 1 601 ? 22.028 6.472 -35.108 1.00 87.50 601 ASN A C 1
ATOM 4574 O O . ASN A 1 601 ? 21.688 6.107 -36.236 1.00 87.50 601 ASN A O 1
ATOM 4578 N N . SER A 1 602 ? 23.242 6.965 -34.870 1.00 77.50 602 SER A N 1
ATOM 4579 C CA . SER A 1 602 ? 24.232 7.187 -35.931 1.00 77.50 602 SER A CA 1
ATOM 4580 C C . SER A 1 602 ? 24.683 5.877 -36.588 1.00 77.50 602 SER A C 1
ATOM 4582 O O . SER A 1 602 ? 25.184 4.989 -35.911 1.00 77.50 602 SER A O 1
ATOM 4584 N N . GLY A 1 603 ? 24.566 5.780 -37.919 1.00 70.12 603 GLY A N 1
ATOM 4585 C CA . GLY A 1 603 ? 25.198 4.709 -38.703 1.00 70.12 603 GLY A CA 1
ATOM 4586 C C . GLY A 1 603 ? 24.581 3.313 -38.556 1.00 70.12 603 GLY A C 1
ATOM 4587 O O . GLY A 1 603 ? 25.273 2.325 -38.790 1.00 70.12 603 GLY A O 1
ATOM 4588 N N . ILE A 1 604 ? 23.299 3.220 -38.182 1.00 85.00 604 ILE A N 1
ATOM 4589 C CA . ILE A 1 604 ? 22.663 1.941 -37.848 1.00 85.00 604 ILE A CA 1
ATOM 4590 C C . ILE A 1 604 ? 22.669 0.935 -39.016 1.00 85.00 604 ILE A C 1
ATOM 4592 O O . ILE A 1 604 ? 22.107 1.179 -40.090 1.00 85.00 604 ILE A O 1
ATOM 4596 N N . GLN A 1 605 ? 23.273 -0.232 -38.789 1.00 85.88 605 GLN A N 1
ATOM 4597 C CA . GLN A 1 605 ? 23.198 -1.387 -39.682 1.00 85.88 605 GLN A CA 1
ATOM 4598 C C . GLN A 1 605 ? 21.842 -2.084 -39.516 1.00 85.88 605 GLN A C 1
ATOM 4600 O O . GLN A 1 605 ? 21.392 -2.332 -38.396 1.00 85.88 605 GLN A O 1
ATOM 4605 N N . ARG A 1 606 ? 21.185 -2.411 -40.633 1.00 88.19 606 ARG A N 1
ATOM 4606 C CA . ARG A 1 606 ? 19.811 -2.938 -40.652 1.00 88.19 606 ARG A CA 1
ATOM 4607 C C . ARG A 1 606 ? 19.799 -4.349 -41.227 1.00 88.19 606 ARG A C 1
ATOM 4609 O O . ARG A 1 606 ? 20.230 -4.545 -42.358 1.00 88.19 606 ARG A O 1
ATOM 4616 N N . GLU A 1 607 ? 19.262 -5.304 -40.478 1.00 87.44 607 GLU A N 1
ATOM 4617 C CA . GLU A 1 607 ? 19.004 -6.667 -40.944 1.00 87.44 607 GLU A CA 1
ATOM 4618 C C . GLU A 1 607 ? 17.499 -6.951 -40.833 1.00 87.44 607 GLU A C 1
ATOM 4620 O O . GLU A 1 607 ? 16.960 -7.119 -39.738 1.00 87.44 607 GLU A O 1
ATOM 4625 N N . TYR A 1 608 ? 16.806 -6.940 -41.974 1.00 87.44 608 TYR A N 1
ATOM 4626 C CA . TYR A 1 608 ? 15.373 -7.217 -42.067 1.00 87.44 608 TYR A CA 1
ATOM 4627 C C . TYR A 1 608 ? 15.046 -7.800 -43.443 1.00 87.44 608 TYR A C 1
ATOM 4629 O O . TYR A 1 608 ? 15.329 -7.171 -44.459 1.00 87.44 608 TYR A O 1
ATOM 4637 N N . ASN A 1 609 ? 14.429 -8.983 -43.459 1.00 78.81 609 ASN A N 1
ATOM 4638 C CA . ASN A 1 609 ? 14.051 -9.701 -44.683 1.00 78.81 609 ASN A CA 1
ATOM 4639 C C . ASN A 1 609 ? 12.524 -9.780 -44.877 1.00 78.81 609 ASN A C 1
ATOM 4641 O O . ASN A 1 609 ? 12.044 -10.583 -45.677 1.00 78.81 609 ASN A O 1
ATOM 4645 N N . GLY A 1 610 ? 11.748 -8.993 -44.125 1.00 79.81 610 GLY A N 1
ATOM 4646 C CA . GLY A 1 610 ? 10.291 -8.953 -44.258 1.00 79.81 610 GLY A CA 1
ATOM 4647 C C . GLY A 1 610 ? 9.804 -7.940 -45.302 1.00 79.81 610 GLY A C 1
ATOM 4648 O O . GLY A 1 610 ? 10.570 -7.140 -45.833 1.00 79.81 610 GLY A O 1
ATOM 4649 N N . GLY A 1 611 ? 8.504 -7.980 -45.603 1.00 83.38 611 GLY A N 1
ATOM 4650 C CA . GLY A 1 611 ? 7.894 -7.190 -46.682 1.00 83.38 611 GLY A CA 1
ATOM 4651 C C . GLY A 1 611 ? 7.495 -5.749 -46.331 1.00 83.38 611 GLY A C 1
ATOM 4652 O O . GLY A 1 611 ? 7.021 -5.031 -47.209 1.00 83.38 611 GLY A O 1
ATOM 4653 N N . LEU A 1 612 ? 7.638 -5.305 -45.075 1.00 89.50 612 LEU A N 1
ATOM 4654 C CA . LEU A 1 612 ? 7.284 -3.935 -44.678 1.00 89.50 612 LEU A CA 1
ATOM 4655 C C . LEU A 1 612 ? 8.340 -2.921 -45.128 1.00 89.50 612 LEU A C 1
ATOM 4657 O O . LEU A 1 612 ? 9.536 -3.102 -44.909 1.00 89.50 612 LEU A O 1
ATOM 4661 N N . ASN A 1 613 ? 7.894 -1.783 -45.662 1.00 88.56 613 ASN A N 1
ATOM 4662 C CA . ASN A 1 613 ? 8.766 -0.621 -45.796 1.00 88.56 613 ASN A CA 1
ATOM 4663 C C . ASN A 1 613 ? 9.035 -0.047 -44.400 1.00 88.56 613 ASN A C 1
ATOM 4665 O O . ASN A 1 613 ? 8.104 0.375 -43.722 1.00 88.56 613 ASN A O 1
ATOM 4669 N N . ILE A 1 614 ? 10.300 -0.036 -43.982 1.00 91.12 614 ILE A N 1
ATOM 4670 C CA . ILE A 1 614 ? 10.722 0.443 -42.659 1.00 91.12 614 ILE A CA 1
ATOM 4671 C C . ILE A 1 614 ? 11.522 1.751 -42.720 1.00 91.12 614 ILE A C 1
ATOM 4673 O O . ILE A 1 614 ? 12.032 2.201 -41.700 1.00 91.12 614 ILE A O 1
ATOM 4677 N N . ASN A 1 615 ? 11.666 2.381 -43.890 1.00 89.12 615 ASN A N 1
ATOM 4678 C CA . ASN A 1 615 ? 12.568 3.529 -44.057 1.00 89.12 615 ASN A CA 1
ATOM 4679 C C . ASN A 1 615 ? 12.174 4.736 -43.194 1.00 89.12 615 ASN A C 1
ATOM 4681 O O . ASN A 1 615 ? 13.045 5.387 -42.620 1.00 89.12 615 ASN A O 1
ATOM 4685 N N . HIS A 1 616 ? 10.873 4.991 -43.027 1.00 91.44 616 HIS A N 1
ATOM 4686 C CA . HIS A 1 616 ? 10.354 6.060 -42.164 1.00 91.44 616 HIS A CA 1
ATOM 4687 C C . HIS A 1 616 ? 10.695 5.871 -40.682 1.00 91.44 616 HIS A C 1
ATOM 4689 O O . HIS A 1 616 ? 10.602 6.824 -39.915 1.00 91.44 616 HIS A O 1
ATOM 4695 N N . ALA A 1 617 ? 11.097 4.669 -40.263 1.00 90.75 617 ALA A N 1
ATOM 4696 C CA . ALA A 1 617 ? 11.536 4.408 -38.898 1.00 90.75 617 ALA A CA 1
ATOM 4697 C C . ALA A 1 617 ? 12.905 5.024 -38.581 1.00 90.75 617 ALA A C 1
ATOM 4699 O O . ALA A 1 617 ? 13.221 5.225 -37.412 1.00 90.75 617 ALA A O 1
ATOM 4700 N N . PHE A 1 618 ? 13.717 5.311 -39.597 1.00 89.19 618 PHE A N 1
ATOM 4701 C CA . PHE A 1 618 ? 15.089 5.804 -39.435 1.00 89.19 618 PHE A CA 1
ATOM 4702 C C . PHE A 1 618 ? 15.251 7.276 -39.808 1.00 89.19 618 PHE A C 1
ATOM 4704 O O . PHE A 1 618 ? 16.303 7.849 -39.531 1.00 89.19 618 PHE A O 1
ATOM 4711 N N . ASN A 1 619 ? 14.228 7.851 -40.441 1.00 81.88 619 ASN A N 1
ATOM 4712 C CA . ASN A 1 619 ? 14.201 9.236 -40.896 1.00 81.88 619 ASN A CA 1
ATOM 4713 C C . ASN A 1 619 ? 13.655 10.184 -39.844 1.00 81.88 619 ASN A C 1
ATOM 4715 O O . ASN A 1 619 ? 12.842 9.759 -38.990 1.00 81.88 619 ASN A O 1
#

pLDDT: mean 75.77, std 24.21, range [24.5, 98.94]

Radius of gyration: 31.38 Å; chains: 1; bounding box: 77×80×100 Å

Foldseek 3Di:
DDDDDDDPCPLVVLLVVQVVQLVLQVVVVVLVVVVVVVVFFDQDAPQVLPPPRDFPFDQFPNFTKTKHFQDDPRQCVRRPPVSVPRDADPPRRGQKMKIATPVRPKMKIWGAGPVFFIDIDIPPDPDGDVVVRVVGDDDDDDSDDDDDDDDDDDDDDDDDDDDDDDDDDDDDDDDDDDDDDDDDDDDDDDDPPPPDPDDPDDDQDPDAFDLVQFDWDADPVNQFIEGAAGDGDLAHAHDCHHPNGGYAEYEACRQQCVLRQHEADPGYAEYYASPNANNLNHAYYHDARHAYQEHCRQAQNQRHAEDAHARHAYQEHCSHANNARHAYYHAQRYQEQYANVNANYAHAYDEEHDDDDAHAEQEHCSHHQYAHADEDGRYAEYYALVNFQYAHAEYHHARYAEYEHQVQAQDDDVRGYAHQYYHYANYAYFYHCNHPQYAHQEAAHANHAEQYACPNFLYAHAAYAAANYAEFYAQSAAFDDPDPPPDPPPDDPVPCVVVVPDDDDDDDPPRRGYAHQHYHYHQAHAYQEHNRHAQHQHQDDNHQYQYFEARSHAQHQHQAQEDEHARYAEQYHLRNANYQHAEYAHHQNHNYYHACVHENHPNYHYHDDYDDDCPRNHD

Sequence (619 aa):
MVTIGFLNFSSQRQLAKDTVRAQDLKTISNLLDLSFGKGHDFPKPNVTTMSGGVLYQETIDGKQFETGTFGGDAIIAQFGEEASKIPLDPNDKTEYYYSLSKDKRFYILRAKLDSGGYYAIANYMTSLPSDILAKNTTTGTELPKLTPPTNGGTPGNGGGGGSSGTNPGGGGGATPGGGGANGPGEGGGGGEETPEPQDPEIPKPTNYTPEHHFTRTPLPDGTGVIITGYNGPSSVVIPEELDGKPVKKIANSVFLGKNITHLESHSVVEIGSNAFKNNNSLATVVLPKVKIIGNEAFQANGSLLKISLPRVEEIGDRAFYGNSKLATVELPRVKNIGSSAFESGNIQSLQIGSTNRAADKIGTKAFYNNKIENLEIRVKEIGDEAFYNNRLKIVSLPVTITIKRRAFVGYGYGHGNIIASLTAPLLQHVGEGAFYYNLLTIVNLPSLKTAGPYSFVCNNLTTVILPSIETIGQGAFVGSFSNPENYPTGNHYYNSNLYSTYSSSHYPNERRKNYISALTMNKEVREIGKYAFSVNDIRNIDINPIRVGEFAFYSNQNHNSSLDFKRIETIGRAAFQYNSIERIKLGNTLQSIGNGAFHNNSGIQREYNGGLNINHAFN

Secondary structure (DSSP, 8-state):
---------HHHHHHHHHHHHHHHHHHHHHHHHHHHTTTPPPPP-B-TTSTT----EEEETTEEEEEEES-SHHHHHHHGGGGGGS---TTTS-SEEEEEETTSS-EEEEEE-TTSSEEEEESS-SS--HHHHHTT-SS---PPPPPPPPP------------------------------------------PPPPPPP-PPPPS-PPPGGGEEEEE-TTSSSEEEEEE-S-SEEE--SEETTEEEEEE-TTTTTTS---EEE-SS--EE-TTTTTT-TT--EEE-TT--EE-TTTTTT-TT--EEE-TT--EE-TTTTTT-TT--EEEETT--EE-TTTTTT----EEEE--SS--EEEE-TTTT-S----EEE--EEEE-TTTT-SS--SEEE-TT--EE-TTTT---STTTS----EEE-TT--EE-TTTTTT---SEEE-TT--EEPTTTTTTS--SEEEETT--EE-TTTT----S-GGGS---S--S-HHHHTT--SS---S--------EEEE-TT-SEE-TTTTTTS---------SEE-TTTT-S-----S-EEESS--EE-TTTT-SS---EEEE-TT--EE-TTTTTT-TT-EEEE-SSS--GGGT-